Protein AF-0000000077901835 (afdb_homodimer)

Structure (mmCIF, N/CA/C/O backbone):
data_AF-0000000077901835-model_v1
#
loop_
_entity.id
_entity.type
_entity.pdbx_description
1 polymer 'Uncharacterized protein'
#
loop_
_atom_site.group_PDB
_atom_site.id
_atom_site.type_symbol
_atom_site.label_atom_id
_atom_site.label_alt_id
_atom_site.label_comp_id
_atom_site.label_asym_id
_atom_site.label_entity_id
_atom_site.label_seq_id
_atom_site.pdbx_PDB_ins_code
_atom_site.Cartn_x
_atom_site.Cartn_y
_atom_site.Cartn_z
_atom_site.occupancy
_atom_site.B_iso_or_equiv
_atom_site.auth_seq_id
_atom_site.auth_comp_id
_atom_site.auth_asym_id
_atom_site.auth_atom_id
_atom_site.pdbx_PDB_model_num
ATOM 1 N N . MET A 1 1 ? 4.816 -7.508 25.156 1 40.44 1 MET A N 1
ATOM 2 C CA . MET A 1 1 ? 4.531 -6.371 24.281 1 40.44 1 MET A CA 1
ATOM 3 C C . MET A 1 1 ? 5.82 -5.762 23.75 1 40.44 1 MET A C 1
ATOM 5 O O . MET A 1 1 ? 6.738 -5.465 24.516 1 40.44 1 MET A O 1
ATOM 9 N N . ASP A 1 2 ? 6.203 -5.879 22.422 1 57.62 2 ASP A N 1
ATOM 10 C CA . ASP A 1 2 ? 7.453 -5.422 21.828 1 57.62 2 ASP A CA 1
ATOM 11 C C . ASP A 1 2 ? 7.672 -3.934 22.078 1 57.62 2 ASP A C 1
ATOM 13 O O . ASP A 1 2 ? 6.719 -3.189 22.297 1 57.62 2 ASP A O 1
ATOM 17 N N . LEU A 1 3 ? 8.883 -3.619 22.609 1 58.34 3 LEU A N 1
ATOM 18 C CA . LEU A 1 3 ? 9.328 -2.266 22.922 1 58.34 3 LEU A CA 1
ATOM 19 C C . LEU A 1 3 ? 8.719 -1.256 21.953 1 58.34 3 LEU A C 1
ATOM 21 O O . LEU A 1 3 ? 8.344 -0.153 22.359 1 58.34 3 LEU A O 1
ATOM 25 N N . HIS A 1 4 ? 8.484 -1.659 20.734 1 67.69 4 HIS A N 1
ATOM 26 C CA . HIS A 1 4 ? 7.895 -0.782 19.734 1 67.69 4 HIS A CA 1
ATOM 27 C C . HIS A 1 4 ? 6.426 -0.512 20.031 1 67.69 4 HIS A C 1
ATOM 29 O O . HIS A 1 4 ? 5.961 0.624 19.906 1 67.69 4 HIS A O 1
ATOM 35 N N . SER A 1 5 ? 5.867 -1.524 20.5 1 69.81 5 SER A N 1
ATOM 36 C CA . SER A 1 5 ? 4.457 -1.395 20.844 1 69.81 5 SER A CA 1
ATOM 37 C C . SER A 1 5 ? 4.27 -0.492 22.062 1 69.81 5 SER A C 1
ATOM 39 O O . SER A 1 5 ? 3.346 0.321 22.109 1 69.81 5 SER A O 1
ATOM 41 N N . GLU A 1 6 ? 5.195 -0.602 22.984 1 71.44 6 GLU A N 1
ATOM 42 C CA . GLU A 1 6 ? 5.105 0.215 24.188 1 71.44 6 GLU A CA 1
ATOM 43 C C . GLU A 1 6 ? 5.34 1.689 23.875 1 71.44 6 GLU A C 1
ATOM 45 O O . GLU A 1 6 ? 4.668 2.562 24.438 1 71.44 6 GLU A O 1
ATOM 50 N N . ARG A 1 7 ? 6.273 1.915 23.078 1 77 7 ARG A N 1
ATOM 51 C CA . ARG A 1 7 ? 6.57 3.289 22.688 1 77 7 ARG A CA 1
ATOM 52 C C . ARG A 1 7 ? 5.391 3.918 21.953 1 77 7 ARG A C 1
ATOM 54 O O . ARG A 1 7 ? 5.051 5.078 22.188 1 77 7 ARG A O 1
ATOM 61 N N . LEU A 1 8 ? 4.789 3.172 21.141 1 79 8 LEU A N 1
ATOM 62 C CA . LEU A 1 8 ? 3.633 3.66 20.406 1 79 8 LEU A CA 1
ATOM 63 C C . LEU A 1 8 ? 2.475 3.975 21.344 1 79 8 LEU A C 1
ATOM 65 O O . LEU A 1 8 ? 1.788 4.984 21.172 1 79 8 LEU A O 1
ATOM 69 N N . GLU A 1 9 ? 2.361 3.121 22.344 1 84.25 9 GLU A N 1
ATOM 70 C CA . GLU A 1 9 ? 1.289 3.338 23.312 1 84.25 9 GLU A CA 1
ATOM 71 C C . GLU A 1 9 ? 1.51 4.625 24.094 1 84.25 9 GLU A C 1
ATOM 73 O O . GLU A 1 9 ? 0.56 5.363 24.375 1 84.25 9 GLU A O 1
ATOM 78 N N . ALA A 1 10 ? 2.76 4.824 24.453 1 84.81 10 ALA A N 1
ATOM 79 C CA . ALA A 1 10 ? 3.088 6.051 25.172 1 84.81 10 ALA A CA 1
ATOM 80 C C . ALA A 1 10 ? 2.805 7.281 24.312 1 84.81 10 ALA A C 1
ATOM 82 O O . ALA A 1 10 ? 2.268 8.273 24.812 1 84.81 10 ALA A O 1
ATOM 83 N N . LYS A 1 11 ? 3.141 7.242 23.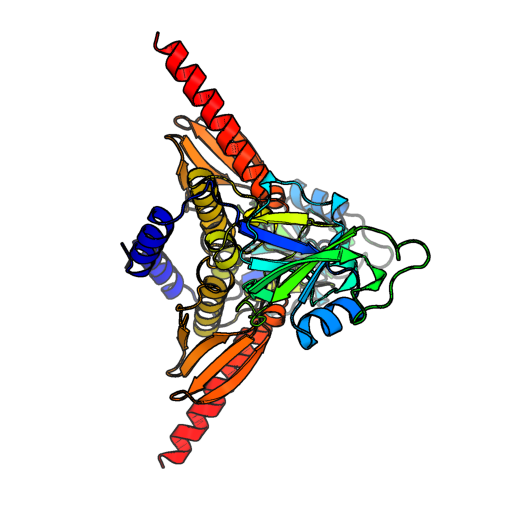125 1 86.12 11 LYS A N 1
ATOM 84 C CA . LYS A 1 11 ? 2.896 8.352 22.203 1 86.12 11 LYS A CA 1
ATOM 85 C C . LYS A 1 11 ? 1.4 8.578 22 1 86.12 11 LYS A C 1
ATOM 87 O O . LYS A 1 11 ? 0.935 9.719 21.984 1 86.12 11 LYS A O 1
ATOM 92 N N . LEU A 1 12 ? 0.715 7.508 21.891 1 89.06 12 LEU A N 1
ATOM 93 C CA . LEU A 1 12 ? -0.727 7.59 21.688 1 89.06 12 LEU A CA 1
ATOM 94 C C . LEU A 1 12 ? -1.414 8.227 22.891 1 89.06 12 LEU A C 1
ATOM 96 O O . LEU A 1 12 ? -2.314 9.055 22.719 1 89.06 12 LEU A O 1
ATOM 100 N N . ASN A 1 13 ? -0.939 7.867 24.016 1 88.81 13 ASN A N 1
ATOM 101 C CA . ASN A 1 13 ? -1.523 8.398 25.25 1 88.81 13 ASN A CA 1
ATOM 102 C C . ASN A 1 13 ? -1.243 9.891 25.406 1 88.81 13 ASN A C 1
ATOM 104 O O . ASN A 1 13 ? -1.987 10.594 26.078 1 88.81 13 ASN A O 1
ATOM 108 N N . ALA A 1 14 ? -0.195 10.305 24.781 1 89.56 14 ALA A N 1
ATOM 109 C CA . ALA A 1 14 ? 0.218 11.695 24.922 1 89.56 14 ALA A CA 1
ATOM 110 C C . ALA A 1 14 ? -0.459 12.578 23.891 1 89.56 14 ALA A C 1
ATOM 112 O O . ALA A 1 14 ? -0.379 13.805 23.953 1 89.56 14 ALA A O 1
ATOM 113 N N . VAL A 1 15 ? -1.155 12.008 23 1 92.75 15 VAL A N 1
ATOM 114 C CA . VAL A 1 15 ? -1.756 12.758 21.891 1 92.75 15 VAL A CA 1
ATOM 115 C C . VAL A 1 15 ? -3.059 13.398 22.359 1 92.75 15 VAL A C 1
ATOM 117 O O . VAL A 1 15 ? -3.92 12.734 22.938 1 92.75 15 VAL A O 1
ATOM 120 N N . ASP A 1 16 ? -3.156 14.711 22.266 1 94.81 16 ASP A N 1
ATOM 121 C CA . ASP A 1 16 ? -4.438 15.398 22.359 1 94.81 16 ASP A CA 1
ATOM 122 C C . ASP A 1 16 ? -5.141 15.453 21.016 1 94.81 16 ASP A C 1
ATOM 124 O O . ASP A 1 16 ? -4.816 16.297 20.172 1 94.81 16 ASP A O 1
ATOM 128 N N . TRP A 1 17 ? -6.082 14.672 20.781 1 94.31 17 TRP A N 1
ATOM 129 C CA . TRP A 1 17 ? -6.734 14.461 19.484 1 94.31 17 TRP A CA 1
ATOM 130 C C . TRP A 1 17 ? -7.605 15.664 19.125 1 94.31 17 TRP A C 1
ATOM 132 O O . TRP A 1 17 ? -8.031 15.797 17.969 1 94.31 17 TRP A O 1
ATOM 142 N N . ALA A 1 18 ? -7.914 16.516 20.031 1 93 18 ALA A N 1
ATOM 143 C CA . ALA A 1 18 ? -8.68 17.734 19.766 1 93 18 ALA A CA 1
ATOM 144 C C . ALA A 1 18 ? -7.801 18.812 19.125 1 93 18 ALA A C 1
ATOM 146 O O . ALA A 1 18 ? -8.312 19.734 18.5 1 93 18 ALA A O 1
ATOM 147 N N . VAL A 1 19 ? -6.543 18.656 19.359 1 94.81 19 VAL A N 1
ATOM 148 C CA . VAL A 1 19 ? -5.609 19.641 18.812 1 94.81 19 VAL A CA 1
ATOM 149 C C . VAL A 1 19 ? -5.27 19.297 17.375 1 94.81 19 VAL A C 1
ATOM 151 O O . VAL A 1 19 ? -4.766 18.219 17.078 1 94.81 19 VAL A O 1
ATOM 154 N N . ARG A 1 20 ? -5.582 20.219 16.453 1 95.88 20 ARG A N 1
ATOM 155 C CA . ARG A 1 20 ? -5.27 20.125 15.031 1 95.88 20 ARG A CA 1
ATOM 156 C C . ARG A 1 20 ? -4.449 21.328 14.57 1 95.88 20 ARG A C 1
ATOM 158 O O . ARG A 1 20 ? -4.988 22.25 13.969 1 95.88 20 ARG A O 1
ATOM 165 N N . ASP A 1 21 ? -3.15 21.203 14.789 1 97.69 21 ASP A N 1
ATOM 166 C CA . ASP A 1 21 ? -2.354 22.406 14.617 1 97.69 21 ASP A CA 1
ATOM 167 C C . ASP A 1 21 ? -1.377 22.266 13.453 1 97.69 21 ASP A C 1
ATOM 169 O O . ASP A 1 21 ? -0.399 23.016 13.367 1 97.69 21 ASP A O 1
ATOM 173 N N . VAL A 1 22 ? -1.564 21.266 12.656 1 98.5 22 VAL A N 1
ATOM 174 C CA . VAL A 1 22 ? -0.783 21.094 11.438 1 98.5 22 VAL A CA 1
ATOM 175 C C . VAL A 1 22 ? -1.656 21.375 10.211 1 98.5 22 VAL A C 1
ATOM 177 O O . VAL A 1 22 ? -2.607 20.641 9.938 1 98.5 22 VAL A O 1
ATOM 180 N N . LEU A 1 23 ? -1.33 22.422 9.477 1 98.62 23 LEU A N 1
ATOM 181 C CA . LEU A 1 23 ? -2.037 22.766 8.25 1 98.62 23 LEU A CA 1
ATOM 182 C C . LEU A 1 23 ? -1.458 22.016 7.059 1 98.62 23 LEU A C 1
ATOM 184 O O . LEU A 1 23 ? -0.259 22.109 6.785 1 98.62 23 LEU A O 1
ATOM 188 N N . VAL A 1 24 ? -2.27 21.234 6.438 1 98.31 24 VAL A N 1
ATOM 189 C CA . VAL A 1 24 ? -1.892 20.609 5.176 1 98.31 24 VAL A CA 1
ATOM 190 C C . VAL A 1 24 ? -2.406 21.453 4.008 1 98.31 24 VAL A C 1
ATOM 192 O O . VAL A 1 24 ? -3.615 21.531 3.781 1 98.31 24 VAL A O 1
ATOM 195 N N . GLY A 1 25 ? -1.48 22.047 3.314 1 97.38 25 GLY A N 1
ATOM 196 C CA . GLY A 1 25 ? -1.838 22.953 2.242 1 97.38 25 GLY A CA 1
ATOM 197 C C . GLY A 1 25 ? -1.331 22.516 0.884 1 97.38 25 GLY A C 1
ATOM 198 O O . GLY A 1 25 ? -0.217 22 0.769 1 97.38 25 GLY A O 1
ATOM 199 N N . THR A 1 26 ? -2.059 22.766 -0.123 1 95.69 26 THR A N 1
ATOM 200 C CA . THR A 1 26 ? -1.775 22.281 -1.473 1 95.69 26 THR A CA 1
ATOM 201 C C . THR A 1 26 ? -0.78 23.203 -2.174 1 95.69 26 THR A C 1
ATOM 203 O O . THR A 1 26 ? -0.863 24.422 -2.049 1 95.69 26 THR A O 1
ATOM 206 N N . MET A 1 27 ? 0.139 22.594 -2.869 1 94.81 27 MET A N 1
ATOM 207 C CA . MET A 1 27 ? 1.008 23.297 -3.816 1 94.81 27 MET A CA 1
ATOM 208 C C . MET A 1 27 ? 0.406 23.281 -5.219 1 94.81 27 MET A C 1
ATOM 210 O O . MET A 1 27 ? 0.08 22.219 -5.746 1 94.81 27 MET A O 1
ATOM 214 N N . ARG A 1 28 ? 0.374 24.406 -5.824 1 92.62 28 ARG A N 1
ATOM 215 C CA . ARG A 1 28 ? -0.328 24.516 -7.102 1 92.62 28 ARG A CA 1
ATOM 216 C C . ARG A 1 28 ? 0.607 24.219 -8.266 1 92.62 28 ARG A C 1
ATOM 218 O O . ARG A 1 28 ? 0.153 23.953 -9.383 1 92.62 28 ARG A O 1
ATOM 225 N N . SER A 1 29 ? 1.925 24.375 -8.078 1 93.94 29 SER A N 1
ATOM 226 C CA . SER A 1 29 ? 2.893 24.156 -9.148 1 93.94 29 SER A CA 1
ATOM 227 C C . SER A 1 29 ? 4.254 23.75 -8.594 1 93.94 29 SER A C 1
ATOM 229 O O . SER A 1 29 ? 4.523 23.938 -7.406 1 93.94 29 SER A O 1
ATOM 231 N N . LEU A 1 30 ? 5.066 23.25 -9.547 1 94.75 30 LEU A N 1
ATOM 232 C CA . LEU A 1 30 ? 6.441 22.922 -9.188 1 94.75 30 LEU A CA 1
ATOM 233 C C . LEU A 1 30 ? 7.211 24.172 -8.789 1 94.75 30 LEU A C 1
ATOM 235 O O . LEU A 1 30 ? 8.031 24.125 -7.867 1 94.75 30 LEU A O 1
ATOM 239 N N . GLN A 1 31 ? 6.918 25.219 -9.484 1 95.5 31 GLN A N 1
ATOM 240 C CA . GLN A 1 31 ? 7.586 26.484 -9.211 1 95.5 31 GLN A CA 1
ATOM 241 C C . GLN A 1 31 ? 7.246 26.984 -7.809 1 95.5 31 GLN A C 1
ATOM 243 O O . GLN A 1 31 ? 8.125 27.453 -7.078 1 95.5 31 GLN A O 1
ATOM 248 N N . GLN A 1 32 ? 6.023 26.938 -7.453 1 96.06 32 GLN A N 1
ATOM 249 C CA . GLN A 1 32 ? 5.617 27.359 -6.117 1 96.06 32 GLN A CA 1
ATOM 250 C C . GLN A 1 32 ? 6.316 26.531 -5.043 1 96.06 32 GLN A C 1
ATOM 252 O O . GLN A 1 32 ? 6.773 27.078 -4.035 1 96.06 32 GLN A O 1
ATOM 257 N N . LEU A 1 33 ? 6.316 25.25 -5.293 1 97.12 33 LEU A N 1
ATOM 258 C CA . LEU A 1 33 ? 6.973 24.359 -4.34 1 97.12 33 LEU A CA 1
ATOM 259 C C . LEU A 1 33 ? 8.43 24.75 -4.145 1 97.12 33 LEU A C 1
ATOM 261 O O . LEU A 1 33 ? 8.906 24.859 -3.01 1 97.12 33 LEU A O 1
ATOM 265 N N . ASP A 1 34 ? 9.109 24.969 -5.203 1 97.06 34 ASP A N 1
ATOM 266 C CA . ASP A 1 34 ? 10.523 25.312 -5.16 1 97.06 34 ASP A CA 1
ATOM 267 C C . ASP A 1 34 ? 10.742 26.609 -4.387 1 97.06 34 ASP A C 1
ATOM 269 O O . ASP A 1 34 ? 11.641 26.703 -3.547 1 97.06 34 ASP A O 1
ATOM 273 N N . ILE A 1 35 ? 9.953 27.562 -4.664 1 97.75 35 ILE A N 1
ATOM 274 C CA . ILE A 1 35 ? 10.078 28.875 -4.035 1 97.75 35 ILE A CA 1
ATOM 275 C C . ILE A 1 35 ? 9.781 28.766 -2.541 1 97.75 35 ILE A C 1
ATOM 277 O O . ILE A 1 35 ? 10.523 29.281 -1.711 1 97.75 35 ILE A O 1
ATOM 281 N N . CYS A 1 36 ? 8.68 28.062 -2.215 1 97.94 36 CYS A N 1
ATOM 282 C CA . CYS A 1 36 ? 8.297 27.891 -0.816 1 97.94 36 CYS A CA 1
ATOM 283 C C . CYS A 1 36 ? 9.383 27.172 -0.037 1 97.94 36 CYS A C 1
ATOM 285 O O . CYS A 1 36 ? 9.68 27.516 1.104 1 97.94 36 CYS A O 1
ATOM 287 N N . ARG A 1 37 ? 9.93 26.172 -0.619 1 97.69 37 ARG A N 1
ATOM 288 C CA . ARG A 1 37 ? 10.977 25.391 0.037 1 97.69 37 ARG A CA 1
ATOM 289 C C . ARG A 1 37 ? 12.242 26.234 0.216 1 97.69 37 ARG A C 1
ATOM 291 O O . ARG A 1 37 ? 12.828 26.25 1.299 1 97.69 37 ARG A O 1
ATOM 298 N N . LYS A 1 38 ? 12.664 26.875 -0.816 1 97.5 38 LYS A N 1
ATOM 299 C CA . LYS A 1 38 ? 13.898 27.656 -0.813 1 97.5 38 LYS A CA 1
ATOM 300 C C . LYS A 1 38 ? 13.812 28.812 0.17 1 97.5 38 LYS A C 1
ATOM 302 O O . LYS A 1 38 ? 14.742 29.062 0.938 1 97.5 38 LYS A O 1
ATOM 307 N N . ASP A 1 39 ? 12.664 29.516 0.111 1 97.94 39 ASP A N 1
ATOM 308 C CA . ASP A 1 39 ? 12.539 30.75 0.895 1 97.94 39 ASP A CA 1
ATOM 309 C C . ASP A 1 39 ? 11.883 30.469 2.244 1 97.94 39 ASP A C 1
ATOM 311 O O . ASP A 1 39 ? 11.602 31.406 3.004 1 97.94 39 ASP A O 1
ATOM 315 N N . CYS A 1 40 ? 11.453 29.219 2.541 1 98.25 40 CYS A N 1
ATOM 316 C CA . CYS A 1 40 ? 10.977 28.703 3.824 1 98.25 40 CYS A CA 1
ATOM 317 C C . CYS A 1 40 ? 9.719 29.453 4.262 1 98.25 40 CYS A C 1
ATOM 319 O O . CYS A 1 40 ? 9.656 29.984 5.375 1 98.25 40 CYS A O 1
ATOM 321 N N . PHE A 1 41 ? 8.758 29.359 3.451 1 98.56 41 PHE A N 1
ATOM 322 C CA . PHE A 1 41 ? 7.477 29.953 3.812 1 98.56 41 PHE A CA 1
ATOM 323 C C . PHE A 1 41 ? 6.332 29.266 3.074 1 98.56 41 PHE A C 1
ATOM 325 O O . PHE A 1 41 ? 6.566 28.469 2.172 1 98.56 41 PHE A O 1
ATOM 332 N N . TYR A 1 42 ? 5.164 29.5 3.514 1 98.44 42 TYR A N 1
ATOM 333 C CA . TYR A 1 42 ? 3.92 29.078 2.883 1 98.44 42 TYR A CA 1
ATOM 334 C C . TYR A 1 42 ? 2.859 30.172 2.977 1 98.44 42 TYR A C 1
ATOM 336 O O . TYR A 1 42 ? 2.941 31.047 3.836 1 98.44 42 TYR A O 1
ATOM 344 N N . TYR A 1 43 ? 1.963 30.156 2.01 1 97.94 43 TYR A N 1
ATOM 345 C CA . TYR A 1 43 ? 0.918 31.172 2.021 1 97.94 43 TYR A CA 1
ATOM 346 C C . TYR A 1 43 ? -0.402 30.594 1.513 1 97.94 43 TYR A C 1
ATOM 348 O O . TYR A 1 43 ? -0.413 29.688 0.689 1 97.94 43 TYR A O 1
ATOM 356 N N . ILE A 1 44 ? -1.459 31.141 2.025 1 97 44 ILE A N 1
ATOM 357 C CA . ILE A 1 44 ? -2.803 30.672 1.686 1 97 44 ILE A CA 1
ATOM 358 C C . ILE A 1 44 ? -3.787 31.844 1.801 1 97 44 ILE A C 1
ATOM 360 O O . ILE A 1 44 ? -3.662 32.688 2.695 1 97 44 ILE A O 1
ATOM 364 N N . PRO A 1 45 ? -4.703 31.891 0.835 1 96.25 45 PRO A N 1
ATOM 365 C CA . PRO A 1 45 ? -5.707 32.938 0.973 1 96.25 45 PRO A CA 1
ATOM 366 C C . PRO A 1 45 ? -6.395 32.938 2.338 1 96.25 45 PRO A C 1
ATOM 368 O O . PRO A 1 45 ? -6.758 31.875 2.84 1 96.25 45 PRO A O 1
ATOM 371 N N . ALA A 1 46 ? -6.562 34.125 2.873 1 96.56 46 ALA A N 1
ATOM 372 C CA . ALA A 1 46 ? -7.121 34.25 4.215 1 96.56 46 ALA A CA 1
ATOM 373 C C . ALA A 1 46 ? -8.531 33.656 4.281 1 96.56 46 ALA A C 1
ATOM 375 O O . ALA A 1 46 ? -8.953 33.156 5.316 1 96.56 46 ALA A O 1
ATOM 376 N N . GLU A 1 47 ? -9.258 33.719 3.191 1 94.94 47 GLU A N 1
ATOM 377 C CA . GLU A 1 47 ? -10.648 33.25 3.148 1 94.94 47 GLU A CA 1
ATOM 378 C C . GLU A 1 47 ? -10.742 31.75 3.35 1 94.94 47 GLU A C 1
ATOM 380 O O . GLU A 1 47 ? -11.812 31.219 3.658 1 94.94 47 GLU A O 1
ATOM 385 N N . ARG A 1 48 ? -9.609 31.094 3.203 1 94.31 48 ARG A N 1
ATOM 386 C CA . ARG A 1 48 ? -9.609 29.641 3.295 1 94.31 48 ARG A CA 1
ATOM 387 C C . ARG A 1 48 ? -9.43 29.172 4.738 1 94.31 48 ARG A C 1
ATOM 389 O O . ARG A 1 48 ? -9.547 27.984 5.035 1 94.31 48 ARG A O 1
ATOM 396 N N . LEU A 1 49 ? -9.188 30.062 5.648 1 95.5 49 LEU A N 1
ATOM 397 C CA . LEU A 1 49 ? -9 29.703 7.051 1 95.5 49 LEU A CA 1
ATOM 398 C C . LEU A 1 49 ? -10.016 30.422 7.93 1 95.5 49 LEU A C 1
ATOM 400 O O . LEU A 1 49 ? -10.539 31.469 7.555 1 95.5 49 LEU A O 1
ATOM 404 N N . GLN A 1 50 ? -10.305 29.859 9.008 1 94.44 50 GLN A N 1
ATOM 405 C CA . GLN A 1 50 ? -11.172 30.438 10.023 1 94.44 50 GLN A CA 1
ATOM 406 C C . GLN A 1 50 ? -10.422 30.656 11.336 1 94.44 50 GLN A C 1
ATOM 408 O O . GLN A 1 50 ? -9.328 30.125 11.531 1 94.44 50 GLN A O 1
ATOM 413 N N . ASP A 1 51 ? -11.055 31.406 12.188 1 93.06 51 ASP A N 1
ATOM 414 C CA . ASP A 1 51 ? -10.43 31.75 13.461 1 93.06 51 ASP A CA 1
ATOM 415 C C . ASP A 1 51 ? -10.109 30.484 14.266 1 93.06 51 ASP A C 1
ATOM 417 O O . ASP A 1 51 ? -9.086 30.422 14.953 1 93.06 51 ASP A O 1
ATOM 421 N N . SER A 1 52 ? -10.898 29.484 14.133 1 93.12 52 SER A N 1
ATOM 422 C CA . SER A 1 52 ? -10.75 28.25 14.906 1 93.12 52 SER A CA 1
ATOM 423 C C . SER A 1 52 ? -9.555 27.438 14.422 1 93.12 52 SER A C 1
ATOM 425 O O . SER A 1 52 ? -9.125 26.5 15.102 1 93.12 52 SER A O 1
ATOM 427 N N . ASP A 1 53 ? -9.023 27.844 13.344 1 95.12 53 ASP A N 1
ATOM 428 C CA . ASP A 1 53 ? -7.926 27.094 12.742 1 95.12 53 ASP A CA 1
ATOM 429 C C . ASP A 1 53 ? -6.598 27.453 13.398 1 95.12 53 ASP A C 1
ATOM 431 O O . ASP A 1 53 ? -5.598 26.75 13.219 1 95.12 53 ASP A O 1
ATOM 435 N N . PHE A 1 54 ? -6.648 28.531 14.125 1 94.69 54 PHE A N 1
ATOM 436 C CA . PHE A 1 54 ? -5.41 29.016 14.727 1 94.69 54 PHE A CA 1
ATOM 437 C C . PHE A 1 54 ? -5.293 28.547 16.172 1 94.69 54 PHE A C 1
ATOM 439 O O . PHE A 1 54 ? -6.305 28.328 16.844 1 94.69 54 PHE A O 1
ATOM 446 N N . PRO A 1 55 ? -4.055 28.328 16.688 1 96.12 55 PRO A N 1
ATOM 447 C CA . PRO A 1 55 ? -2.768 28.594 16.031 1 96.12 55 PRO A CA 1
ATOM 448 C C . PRO A 1 55 ? -2.336 27.453 15.109 1 96.12 55 PRO A C 1
ATOM 450 O O . PRO A 1 55 ? -2.646 26.281 15.359 1 96.12 55 PRO A O 1
ATOM 453 N N . VAL A 1 56 ? -1.674 27.781 14.062 1 97.88 56 VAL A N 1
ATOM 454 C CA . VAL A 1 56 ? -1.003 26.828 13.18 1 97.88 56 VAL A CA 1
ATOM 455 C C . VAL A 1 56 ? 0.459 26.688 13.594 1 97.88 56 VAL A C 1
ATOM 457 O O . VAL A 1 56 ? 1.236 27.641 13.5 1 97.88 56 VAL A O 1
ATOM 460 N N . ARG A 1 57 ? 0.814 25.547 14.016 1 98.19 57 ARG A N 1
ATOM 461 C CA . ARG A 1 57 ? 2.166 25.344 14.523 1 98.19 57 ARG A CA 1
ATOM 462 C C . ARG A 1 57 ? 3.068 24.734 13.461 1 98.19 57 ARG A C 1
ATOM 464 O O . ARG A 1 57 ? 4.285 24.938 13.477 1 98.19 57 ARG A O 1
ATOM 471 N N . TYR A 1 58 ? 2.459 23.938 12.586 1 98.62 58 TYR A N 1
ATOM 472 C CA . TYR A 1 58 ? 3.188 23.312 11.484 1 98.62 58 TYR A CA 1
ATOM 473 C C . TYR A 1 58 ? 2.418 23.453 10.18 1 98.62 58 TYR A C 1
ATOM 475 O O . TYR A 1 58 ? 1.188 23.547 10.18 1 98.62 58 TYR A O 1
ATOM 483 N N . VAL A 1 59 ? 3.189 23.469 9.094 1 98.69 59 VAL A N 1
ATOM 484 C CA . VAL A 1 59 ? 2.617 23.375 7.758 1 98.69 59 VAL A CA 1
ATOM 485 C C . VAL A 1 59 ? 3.201 22.172 7.027 1 98.69 59 VAL A C 1
ATOM 487 O O . VAL A 1 59 ? 4.406 21.906 7.098 1 98.69 59 VAL A O 1
ATOM 490 N N . ALA A 1 60 ? 2.369 21.359 6.477 1 98.62 60 ALA A N 1
ATOM 491 C CA . ALA A 1 60 ? 2.76 20.281 5.57 1 98.62 60 ALA A CA 1
ATOM 492 C C . ALA A 1 60 ? 2.295 20.562 4.145 1 98.62 60 ALA A C 1
ATOM 494 O O . ALA A 1 60 ? 1.186 21.062 3.934 1 98.62 60 ALA A O 1
ATOM 495 N N . LEU A 1 61 ? 3.111 20.281 3.184 1 97.81 61 LEU A N 1
ATOM 496 C CA . LEU A 1 61 ? 2.836 20.641 1.796 1 97.81 61 LEU A CA 1
ATOM 497 C C . LEU A 1 61 ? 2.227 19.453 1.044 1 97.81 61 LEU A C 1
ATOM 499 O O . LEU A 1 61 ? 2.834 18.391 0.959 1 97.81 61 LEU A O 1
ATOM 503 N N . TYR A 1 62 ? 1.115 19.688 0.531 1 97.56 62 TYR A N 1
ATOM 504 C CA . TYR A 1 62 ? 0.424 18.672 -0.247 1 97.56 62 TYR A CA 1
ATOM 505 C C . TYR A 1 62 ? 0.725 18.812 -1.733 1 97.56 62 TYR A C 1
ATOM 507 O O . TYR A 1 62 ? 0.451 19.859 -2.326 1 97.56 62 TYR A O 1
ATOM 515 N N . GLN A 1 63 ? 1.295 17.797 -2.299 1 95.81 63 GLN A N 1
ATOM 516 C CA . GLN A 1 63 ? 1.61 17.719 -3.721 1 95.81 63 GLN A CA 1
ATOM 517 C C . GLN A 1 63 ? 0.674 16.734 -4.43 1 95.81 63 GLN A C 1
ATOM 519 O O . GLN A 1 63 ? 0.781 15.523 -4.25 1 95.81 63 GLN A O 1
ATOM 524 N N . SER A 1 64 ? -0.218 17.266 -5.297 1 93.31 64 SER A N 1
ATOM 525 C CA . SER A 1 64 ? -1.213 16.422 -5.949 1 93.31 64 SER A CA 1
ATOM 526 C C . SER A 1 64 ? -0.569 15.516 -6.992 1 93.31 64 SER A C 1
ATOM 528 O O . SER A 1 64 ? 0.463 15.859 -7.57 1 93.31 64 SER A O 1
ATOM 530 N N . GLN A 1 65 ? -1.246 14.414 -7.211 1 89.94 65 GLN A N 1
ATOM 531 C CA . GLN A 1 65 ? -0.768 13.477 -8.219 1 89.94 65 GLN A CA 1
ATOM 532 C C . GLN A 1 65 ? -0.814 14.086 -9.617 1 89.94 65 GLN A C 1
ATOM 534 O O . GLN A 1 65 ? 0.083 13.859 -10.43 1 89.94 65 GLN A O 1
ATOM 539 N N . TYR A 1 66 ? -1.781 14.844 -9.898 1 88.5 66 TYR A N 1
ATOM 540 C CA . TYR A 1 66 ? -1.996 15.453 -11.211 1 88.5 66 TYR A CA 1
ATOM 541 C C . TYR A 1 66 ? -0.847 16.391 -11.578 1 88.5 66 TYR A C 1
ATOM 543 O O . TYR A 1 66 ? -0.373 16.375 -12.711 1 88.5 66 TYR A O 1
ATOM 551 N N . VAL A 1 67 ? -0.336 17.078 -10.648 1 91.19 67 VAL A N 1
ATOM 552 C CA . VAL A 1 67 ? 0.652 18.125 -10.906 1 91.19 67 VAL A CA 1
ATOM 553 C C . VAL A 1 67 ? 2.059 17.547 -10.742 1 91.19 67 VAL A C 1
ATOM 555 O O . VAL A 1 67 ? 2.971 17.906 -11.492 1 91.19 67 VAL A O 1
ATOM 558 N N . PHE A 1 68 ? 2.217 16.625 -9.797 1 92.94 68 PHE A N 1
ATOM 559 C CA . PHE A 1 68 ? 3.574 16.281 -9.375 1 92.94 68 PHE A CA 1
ATOM 560 C C . PHE A 1 68 ? 3.908 14.844 -9.742 1 92.94 68 PHE A C 1
ATOM 562 O O . PHE A 1 68 ? 5.051 14.406 -9.578 1 92.94 68 PHE A O 1
ATOM 569 N N . GLY A 1 69 ? 2.977 14.062 -10.133 1 87.81 69 GLY A N 1
ATOM 570 C CA . GLY A 1 69 ? 3.244 12.703 -10.57 1 87.81 69 GLY A CA 1
ATOM 571 C C . GLY A 1 69 ? 3.947 11.867 -9.516 1 87.81 69 GLY A C 1
ATOM 572 O O . GLY A 1 69 ? 3.443 11.711 -8.398 1 87.81 69 GLY A O 1
ATOM 573 N N . ALA A 1 70 ? 5.16 11.5 -9.75 1 82.62 70 ALA A N 1
ATOM 574 C CA . ALA A 1 70 ? 5.922 10.609 -8.883 1 82.62 70 ALA A CA 1
ATOM 575 C C . ALA A 1 70 ? 6.316 11.305 -7.586 1 82.62 70 ALA A C 1
ATOM 577 O O . ALA A 1 70 ? 6.648 10.656 -6.594 1 82.62 70 ALA A O 1
ATOM 578 N N . GLN A 1 71 ? 6.219 12.602 -7.621 1 89.62 71 GLN A N 1
ATOM 579 C CA . GLN A 1 71 ? 6.602 13.367 -6.441 1 89.62 71 GLN A CA 1
ATOM 580 C C . GLN A 1 71 ? 5.375 13.781 -5.633 1 89.62 71 GLN A C 1
ATOM 582 O O . GLN A 1 71 ? 5.461 14.648 -4.758 1 89.62 71 GLN A O 1
ATOM 587 N N . ALA A 1 72 ? 4.27 13.172 -5.969 1 92.56 72 ALA A N 1
ATOM 588 C CA . ALA A 1 72 ? 3.025 13.5 -5.281 1 92.56 72 ALA A CA 1
ATOM 589 C C . ALA A 1 72 ? 3.061 13.031 -3.828 1 92.56 72 ALA A C 1
ATOM 591 O O . ALA A 1 72 ? 3.873 12.18 -3.463 1 92.56 72 ALA A O 1
ATOM 592 N N . GLY A 1 73 ? 2.174 13.617 -3.008 1 95.25 73 GLY A N 1
ATOM 593 C CA . GLY A 1 73 ? 2.051 13.258 -1.605 1 95.25 73 GLY A CA 1
ATOM 594 C C . GLY A 1 73 ? 2.42 14.391 -0.663 1 95.25 73 GLY A C 1
ATOM 595 O O . GLY A 1 73 ? 2.516 15.547 -1.079 1 95.25 73 GLY A O 1
ATOM 596 N N . VAL A 1 74 ? 2.447 14.062 0.563 1 96.81 74 VAL A N 1
ATOM 597 C CA . VAL A 1 74 ? 3.014 14.953 1.573 1 96.81 74 VAL A CA 1
ATOM 598 C C . VAL A 1 74 ? 4.441 14.516 1.898 1 96.81 74 VAL A C 1
ATOM 600 O O . VAL A 1 74 ? 4.664 13.43 2.434 1 96.81 74 VAL A O 1
ATOM 603 N N . ARG A 1 75 ? 5.355 15.391 1.56 1 96.31 75 ARG A N 1
ATOM 604 C CA . ARG A 1 75 ? 6.758 15.008 1.671 1 96.31 75 ARG A CA 1
ATOM 605 C C . ARG A 1 75 ? 7.5 15.938 2.631 1 96.31 75 ARG A C 1
ATOM 607 O O . ARG A 1 75 ? 8.484 15.531 3.258 1 96.31 75 ARG A O 1
ATOM 614 N N . TYR A 1 76 ? 6.961 17.172 2.727 1 97.56 76 TYR A N 1
ATOM 615 C CA . TYR A 1 76 ? 7.652 18.188 3.506 1 97.56 76 TYR A CA 1
ATOM 616 C C . TYR A 1 76 ? 6.723 18.797 4.543 1 97.56 76 TYR A C 1
ATOM 618 O O . TYR A 1 76 ? 5.531 18.984 4.285 1 97.56 76 TYR A O 1
ATOM 626 N N . TYR A 1 77 ? 7.309 19.078 5.641 1 98.12 77 TYR A N 1
ATOM 627 C CA . TYR A 1 77 ? 6.602 19.828 6.664 1 98.12 77 TYR A CA 1
ATOM 628 C C . TYR A 1 77 ? 7.566 20.688 7.477 1 98.12 77 TYR A C 1
ATOM 630 O O . TYR A 1 77 ? 8.781 20.453 7.461 1 98.12 77 TYR A O 1
ATOM 638 N N . GLY A 1 78 ? 7.066 21.703 8.055 1 98.31 78 GLY A N 1
ATOM 639 C CA . GLY A 1 78 ? 7.93 22.578 8.82 1 98.31 78 GLY A CA 1
ATOM 640 C C . GLY A 1 78 ? 7.207 23.297 9.945 1 98.31 78 GLY A C 1
ATOM 641 O O . GLY A 1 78 ? 5.988 23.484 9.891 1 98.31 78 GLY A O 1
ATOM 642 N N . GLU A 1 79 ? 7.992 23.656 10.914 1 98.5 79 GLU A N 1
ATOM 643 C CA . GLU A 1 79 ? 7.477 24.406 12.055 1 98.5 79 GLU A CA 1
ATOM 644 C C . GLU A 1 79 ? 7.293 25.875 11.711 1 98.5 79 GLU A C 1
ATOM 646 O O . GLU A 1 79 ? 8.172 26.484 11.102 1 98.5 79 GLU A O 1
ATOM 651 N N . VAL A 1 80 ? 6.18 26.391 12.125 1 98.62 80 VAL A N 1
ATOM 652 C CA . VAL A 1 80 ? 5.875 27.797 11.852 1 98.62 80 VAL A CA 1
ATOM 653 C C . VAL A 1 80 ? 6.551 28.688 12.898 1 98.62 80 VAL A C 1
ATOM 655 O O . VAL A 1 80 ? 6.379 28.484 14.102 1 98.62 80 VAL A O 1
ATOM 658 N N . MET A 1 81 ? 7.27 29.609 12.398 1 98.25 81 MET A N 1
ATOM 659 C CA . MET A 1 81 ? 7.914 30.578 13.273 1 98.25 81 MET A CA 1
ATOM 660 C C . MET A 1 81 ? 7.035 31.812 13.461 1 98.25 81 MET A C 1
ATOM 662 O O . MET A 1 81 ? 7 32.406 14.547 1 98.25 81 MET A O 1
ATOM 666 N N . LYS A 1 82 ? 6.453 32.188 12.383 1 97.62 82 LYS A N 1
ATOM 667 C CA . LYS A 1 82 ? 5.645 33.406 12.359 1 97.62 82 LYS A CA 1
ATOM 668 C C . LYS A 1 82 ? 4.484 33.281 11.383 1 97.62 82 LYS A C 1
ATOM 670 O O . LYS A 1 82 ? 4.648 32.75 10.281 1 97.62 82 LYS A O 1
ATOM 675 N N . CYS A 1 83 ? 3.338 33.656 11.836 1 97.5 83 CYS A N 1
ATOM 676 C CA . CYS A 1 83 ? 2.154 33.75 10.992 1 97.5 83 CYS A CA 1
ATOM 677 C C . CYS A 1 83 ? 1.72 35.219 10.859 1 97.5 83 CYS A C 1
ATOM 679 O O . CYS A 1 83 ? 1.505 35.906 11.859 1 97.5 83 CYS A O 1
ATOM 681 N N . SER A 1 84 ? 1.568 35.719 9.586 1 97.31 84 SER A N 1
ATOM 682 C CA . SER A 1 84 ? 1.195 37.125 9.352 1 97.31 84 SER A CA 1
ATOM 683 C C . SER A 1 84 ? 0.076 37.219 8.328 1 97.31 84 SER A C 1
ATOM 685 O O . SER A 1 84 ? 0.059 36.469 7.34 1 97.31 84 SER A O 1
ATOM 687 N N . ALA A 1 85 ? -0.847 38.125 8.609 1 96.94 85 ALA A N 1
ATOM 688 C CA . ALA A 1 85 ? -1.815 38.5 7.586 1 96.94 85 ALA A CA 1
ATOM 689 C C . ALA A 1 85 ? -1.243 39.594 6.668 1 96.94 85 ALA A C 1
ATOM 691 O O . ALA A 1 85 ? -0.822 40.656 7.133 1 96.94 85 ALA A O 1
ATOM 692 N N . VAL A 1 86 ? -1.233 39.312 5.449 1 97.62 86 VAL A N 1
ATOM 693 C CA . VAL A 1 86 ? -0.621 40.25 4.512 1 97.62 86 VAL A CA 1
ATOM 694 C C . VAL A 1 86 ? -1.468 40.344 3.246 1 97.62 86 VAL A C 1
ATOM 696 O O . VAL A 1 86 ? -2.334 39.5 3.008 1 97.62 86 VAL A O 1
ATOM 699 N N . ARG A 1 87 ? -1.24 41.375 2.473 1 97.25 87 ARG A N 1
ATOM 700 C CA . ARG A 1 87 ? -1.798 41.406 1.124 1 97.25 87 ARG A CA 1
ATOM 701 C C . ARG A 1 87 ? -1.002 40.531 0.166 1 97.25 87 ARG A C 1
ATOM 703 O O . ARG A 1 87 ? 0.199 40.344 0.356 1 97.25 87 ARG A O 1
ATOM 710 N N . ARG A 1 88 ? -1.656 40.031 -0.833 1 96.94 88 ARG A N 1
ATOM 711 C CA . ARG A 1 88 ? -0.995 39.156 -1.803 1 96.94 88 ARG A CA 1
ATOM 712 C C . ARG A 1 88 ? 0.216 39.875 -2.42 1 96.94 88 ARG A C 1
ATOM 714 O O . ARG A 1 88 ? 1.231 39.219 -2.693 1 96.94 88 ARG A O 1
ATOM 721 N N . SER A 1 89 ? 0.131 41.125 -2.639 1 95.69 89 SER A N 1
ATOM 722 C CA . SER A 1 89 ? 1.192 41.906 -3.266 1 95.69 89 SER A CA 1
ATOM 723 C C . SER A 1 89 ? 2.438 41.969 -2.387 1 95.69 89 SER A C 1
ATOM 725 O O . SER A 1 89 ? 3.543 42.188 -2.879 1 95.69 89 SER A O 1
ATOM 727 N N . ALA A 1 90 ? 2.289 41.719 -1.127 1 96.12 90 ALA A N 1
ATOM 728 C CA . ALA A 1 90 ? 3.406 41.781 -0.185 1 96.12 90 ALA A CA 1
ATOM 729 C C . ALA A 1 90 ? 4.242 40.5 -0.262 1 96.12 90 ALA A C 1
ATOM 731 O O . ALA A 1 90 ? 5.375 40.469 0.232 1 96.12 90 ALA A O 1
ATOM 732 N N . ILE A 1 91 ? 3.689 39.406 -0.746 1 96.5 91 ILE A N 1
ATOM 733 C CA . ILE A 1 91 ? 4.434 38.156 -0.99 1 96.5 91 ILE A CA 1
ATOM 734 C C . ILE A 1 91 ? 5.168 38.25 -2.326 1 96.5 91 ILE A C 1
ATOM 736 O O . ILE A 1 91 ? 4.633 37.875 -3.365 1 96.5 91 ILE A O 1
ATOM 740 N N . THR A 1 92 ? 6.32 38.656 -2.264 1 94.88 92 THR A N 1
ATOM 741 C CA . THR A 1 92 ? 7.035 39.031 -3.473 1 94.88 92 THR A CA 1
ATOM 742 C C . THR A 1 92 ? 7.766 37.844 -4.082 1 94.88 92 THR A C 1
ATOM 744 O O . THR A 1 92 ? 8.18 37.906 -5.238 1 94.88 92 THR A O 1
ATOM 747 N N . GLU A 1 93 ? 7.996 36.875 -3.252 1 95.38 93 GLU A N 1
ATOM 748 C CA . GLU A 1 93 ? 8.719 35.688 -3.74 1 95.38 93 GLU A CA 1
ATOM 749 C C . GLU A 1 93 ? 7.996 35.062 -4.922 1 95.38 93 GLU A C 1
ATOM 751 O O . GLU A 1 93 ? 8.625 34.438 -5.777 1 95.38 93 GLU A O 1
ATOM 756 N N . VAL A 1 94 ? 6.613 35.094 -4.93 1 92.88 94 VAL A N 1
ATOM 757 C CA . VAL A 1 94 ? 5.789 34.562 -6 1 92.88 94 VAL A CA 1
ATOM 758 C C . VAL A 1 94 ? 4.922 35.656 -6.602 1 92.88 94 VAL A C 1
ATOM 760 O O . VAL A 1 94 ? 4.16 36.312 -5.891 1 92.88 94 VAL A O 1
ATOM 763 N N . SER A 1 95 ? 5.004 35.75 -7.863 1 92 95 SER A N 1
ATOM 764 C CA . SER A 1 95 ? 4.215 36.812 -8.516 1 92 95 SER A CA 1
ATOM 765 C C . SER A 1 95 ? 2.723 36.562 -8.344 1 92 95 SER A C 1
ATOM 767 O O . SER A 1 95 ? 2.25 35.438 -8.547 1 92 95 SER A O 1
ATOM 769 N N . PRO A 1 96 ? 2.014 37.531 -7.949 1 92.31 96 PRO A N 1
ATOM 770 C CA . PRO A 1 96 ? 0.567 37.375 -7.805 1 92.31 96 PRO A CA 1
ATOM 771 C C . PRO A 1 96 ? -0.144 37.219 -9.148 1 92.31 96 PRO A C 1
ATOM 773 O O . PRO A 1 96 ? 0.341 37.688 -10.164 1 92.31 96 PRO A O 1
ATOM 776 N N . ARG A 1 97 ? -1.199 36.562 -9.195 1 88.62 97 ARG A N 1
ATOM 777 C CA . ARG A 1 97 ? -2.096 36.562 -10.344 1 88.62 97 ARG A CA 1
ATOM 778 C C . ARG A 1 97 ? -2.764 37.906 -10.516 1 88.62 97 ARG A C 1
ATOM 780 O O . ARG A 1 97 ? -3.098 38.562 -9.523 1 88.62 97 ARG A O 1
ATOM 787 N N . ARG A 1 98 ? -2.922 38.219 -11.633 1 90.56 98 ARG A N 1
ATOM 788 C CA . ARG A 1 98 ? -3.547 39.5 -11.914 1 90.56 98 ARG A CA 1
ATOM 789 C C . ARG A 1 98 ? -4.906 39.594 -11.227 1 90.56 98 ARG A C 1
ATOM 791 O O . ARG A 1 98 ? -5.723 38.688 -11.305 1 90.56 98 ARG A O 1
ATOM 798 N N . GLY A 1 99 ? -5.141 40.656 -10.461 1 92.12 99 GLY A N 1
ATOM 799 C CA . GLY A 1 99 ? -6.426 40.875 -9.828 1 92.12 99 GLY A CA 1
ATOM 800 C C . GLY A 1 99 ? -6.484 40.375 -8.391 1 92.12 99 GLY A C 1
ATOM 801 O O . GLY A 1 99 ? -7.449 40.656 -7.68 1 92.12 99 GLY A O 1
ATOM 802 N N . THR A 1 100 ? -5.43 39.75 -7.965 1 92.38 100 THR A N 1
ATOM 803 C CA . THR A 1 100 ? -5.449 39.188 -6.617 1 92.38 100 THR A CA 1
ATOM 804 C C . THR A 1 100 ? -4.516 39.969 -5.699 1 92.38 100 THR A C 1
ATOM 806 O O . THR A 1 100 ? -4.363 39.625 -4.523 1 92.38 100 THR A O 1
ATOM 809 N N . GLU A 1 101 ? -3.934 41 -6.195 1 94.31 101 GLU A N 1
ATOM 810 C CA . GLU A 1 101 ? -2.908 41.75 -5.492 1 94.31 101 GLU A CA 1
ATOM 811 C C . GLU A 1 101 ? -3.439 42.281 -4.168 1 94.31 101 GLU A C 1
ATOM 813 O O . GLU A 1 101 ? -2.703 42.375 -3.18 1 94.31 101 GLU A O 1
ATOM 818 N N . GLY A 1 102 ? -4.668 42.594 -4.113 1 95.25 102 GLY A N 1
ATOM 819 C CA . GLY A 1 102 ? -5.262 43.219 -2.938 1 95.25 102 GLY A CA 1
ATOM 820 C C . GLY A 1 102 ? -5.871 42.219 -1.98 1 95.25 102 GLY A C 1
ATOM 821 O O . GLY A 1 102 ? -6.238 42.562 -0.856 1 95.25 102 GLY A O 1
ATOM 822 N N . ASN A 1 103 ? -5.93 41.031 -2.371 1 96.81 103 ASN A N 1
ATOM 823 C CA . ASN A 1 103 ? -6.527 40 -1.527 1 96.81 103 ASN A CA 1
ATOM 824 C C . ASN A 1 103 ? -5.672 39.719 -0.295 1 96.81 103 ASN A C 1
ATOM 826 O O . ASN A 1 103 ? -4.449 39.875 -0.333 1 96.81 103 ASN A O 1
ATOM 830 N N . PHE A 1 104 ? -6.34 39.375 0.771 1 97.31 104 PHE A N 1
ATOM 831 C CA . PHE A 1 104 ? -5.637 39.062 2.01 1 97.31 104 PHE A CA 1
ATOM 832 C C . PHE A 1 104 ? -5.207 37.594 2.033 1 97.31 104 PHE A C 1
ATOM 834 O O . PHE A 1 104 ? -5.957 36.719 1.608 1 97.31 104 PHE A O 1
ATOM 841 N N . TYR A 1 105 ? -3.998 37.406 2.492 1 97.75 105 TYR A N 1
ATOM 842 C CA . TYR A 1 105 ? -3.41 36.094 2.633 1 97.75 105 TYR A CA 1
ATOM 843 C C . TYR A 1 105 ? -2.791 35.906 4.016 1 97.75 105 TYR A C 1
ATOM 845 O O . TYR A 1 105 ? -2.441 36.875 4.676 1 97.75 105 TYR A O 1
ATOM 853 N N . TYR A 1 106 ? -2.768 34.719 4.445 1 97.88 106 TYR A N 1
ATOM 854 C CA . TYR A 1 106 ? -1.889 34.375 5.555 1 97.88 106 TYR A CA 1
ATOM 855 C C . TYR A 1 106 ? -0.542 33.875 5.047 1 97.88 106 TYR A C 1
ATOM 857 O O . TYR A 1 106 ? -0.484 33 4.172 1 97.88 106 TYR A O 1
ATOM 865 N N . ARG A 1 107 ? 0.459 34.438 5.535 1 98.25 107 ARG A N 1
ATOM 866 C CA . ARG A 1 107 ? 1.826 34 5.281 1 98.25 107 ARG A CA 1
ATOM 867 C C . ARG A 1 107 ? 2.408 33.312 6.504 1 98.25 107 ARG A C 1
ATOM 869 O O . ARG A 1 107 ? 2.34 33.812 7.617 1 98.25 107 ARG A O 1
ATOM 876 N N . PHE A 1 108 ? 2.955 32.156 6.273 1 98.69 108 PHE A N 1
ATOM 877 C CA . PHE A 1 108 ? 3.629 31.391 7.316 1 98.69 108 PHE A CA 1
ATOM 878 C C . PHE A 1 108 ? 5.129 31.312 7.047 1 98.69 108 PHE A C 1
ATOM 880 O O . PHE A 1 108 ? 5.551 30.75 6.035 1 98.69 108 PHE A O 1
ATOM 887 N N . ASP A 1 109 ? 5.895 31.859 7.98 1 98.69 109 ASP A N 1
ATOM 888 C CA . ASP A 1 109 ? 7.34 31.688 7.906 1 98.69 109 ASP A CA 1
ATOM 889 C C . ASP A 1 109 ? 7.77 30.391 8.594 1 98.69 109 ASP A C 1
ATOM 891 O O . ASP A 1 109 ? 7.422 30.156 9.75 1 98.69 109 ASP A O 1
ATOM 895 N N . ILE A 1 110 ? 8.477 29.625 7.852 1 98.69 110 ILE A N 1
ATOM 896 C CA . ILE A 1 110 ? 8.844 28.297 8.297 1 98.69 110 ILE A CA 1
ATOM 897 C C . ILE A 1 110 ? 10.305 28.281 8.742 1 98.69 110 ILE A C 1
ATOM 899 O O . ILE A 1 110 ? 11.18 28.797 8.047 1 98.69 110 ILE A O 1
ATOM 903 N N . ARG A 1 111 ? 10.609 27.719 9.898 1 98.31 111 ARG A N 1
ATOM 904 C CA . ARG A 1 111 ? 11.977 27.625 10.398 1 98.31 111 ARG A CA 1
ATOM 905 C C . ARG A 1 111 ? 12.859 26.844 9.438 1 98.31 111 ARG A C 1
ATOM 907 O O . ARG A 1 111 ? 13.914 27.328 9.016 1 98.31 111 ARG A O 1
ATOM 914 N N . GLU A 1 112 ? 12.43 25.656 9.148 1 97.88 112 GLU A N 1
ATOM 915 C CA . GLU A 1 112 ? 13.078 24.75 8.195 1 97.88 112 GLU A CA 1
ATOM 916 C C . GLU A 1 112 ? 12.117 23.672 7.723 1 97.88 112 GLU A C 1
ATOM 918 O O . GLU A 1 112 ? 11.281 23.188 8.492 1 97.88 112 GLU A O 1
ATOM 923 N N . TRP A 1 113 ? 12.242 23.375 6.465 1 97.62 113 TRP A N 1
ATOM 924 C CA . TRP A 1 113 ? 11.453 22.266 5.945 1 97.62 113 TRP A CA 1
ATOM 925 C C . TRP A 1 113 ? 12.125 20.938 6.254 1 97.62 113 TRP A C 1
ATOM 927 O O . TRP A 1 113 ? 13.328 20.766 6.031 1 97.62 113 TRP A O 1
ATOM 937 N N . LYS A 1 114 ? 11.422 20.078 6.816 1 95.5 114 LYS A N 1
ATOM 938 C CA . LYS A 1 114 ? 11.852 18.703 7.039 1 95.5 114 LYS A CA 1
ATOM 939 C C . LYS A 1 114 ? 11.195 17.75 6.043 1 95.5 114 LYS A C 1
ATOM 941 O O . LYS A 1 114 ? 10.039 17.953 5.664 1 95.5 114 LYS A O 1
ATOM 946 N N . GLN A 1 115 ? 11.93 16.844 5.645 1 94.75 115 GLN A N 1
ATOM 947 C CA . GLN A 1 115 ? 11.391 15.852 4.73 1 94.75 115 GLN A CA 1
ATOM 948 C C . GLN A 1 115 ? 11.023 14.57 5.473 1 94.75 115 GLN A C 1
ATOM 950 O O . GLN A 1 115 ? 11.781 14.094 6.316 1 94.75 115 GLN A O 1
ATOM 955 N N . LEU A 1 116 ? 9.852 14.094 5.219 1 94.56 116 LEU A N 1
ATOM 956 C CA . LEU A 1 116 ? 9.438 12.812 5.789 1 94.56 116 LEU A CA 1
ATOM 957 C C . LEU A 1 116 ? 10.289 11.672 5.246 1 94.56 116 LEU A C 1
ATOM 959 O O . LEU A 1 116 ? 10.688 11.695 4.078 1 94.56 116 LEU A O 1
ATOM 963 N N . ASN A 1 117 ? 10.531 10.688 6.113 1 92.19 117 ASN A N 1
ATOM 964 C CA . ASN A 1 117 ? 11.297 9.523 5.66 1 92.19 117 ASN A CA 1
ATOM 965 C C . ASN A 1 117 ? 10.57 8.773 4.555 1 92.19 117 ASN A C 1
ATOM 967 O O . ASN A 1 117 ? 11.203 8.219 3.652 1 92.19 117 ASN A O 1
ATOM 971 N N . ARG A 1 118 ? 9.336 8.734 4.633 1 92.56 118 ARG A N 1
ATOM 972 C CA . ARG A 1 118 ? 8.469 8.195 3.588 1 92.56 118 ARG A CA 1
ATOM 973 C C . ARG A 1 118 ? 7.328 9.164 3.281 1 92.56 118 ARG A C 1
ATOM 975 O O . ARG A 1 118 ? 6.602 9.578 4.184 1 92.56 118 ARG A O 1
ATOM 982 N N . PRO A 1 119 ? 7.168 9.477 2.055 1 93.62 119 PRO A N 1
ATOM 983 C CA . PRO A 1 119 ? 6.047 10.352 1.711 1 93.62 119 PRO A CA 1
ATOM 984 C C . PRO A 1 119 ? 4.691 9.734 2.051 1 93.62 119 PRO A C 1
ATOM 986 O O . PRO A 1 119 ? 4.512 8.523 1.922 1 93.62 119 PRO A O 1
ATOM 989 N N . ILE A 1 120 ? 3.811 10.531 2.551 1 95.25 120 ILE A N 1
ATOM 990 C CA . ILE A 1 120 ? 2.42 10.117 2.707 1 95.25 120 ILE A CA 1
ATOM 991 C C . ILE A 1 120 ? 1.713 10.164 1.355 1 95.25 120 ILE A C 1
ATOM 993 O O . ILE A 1 120 ? 1.665 11.211 0.708 1 95.25 120 ILE A O 1
ATOM 997 N N . GLU A 1 121 ? 1.194 9.117 0.921 1 92.69 121 GLU A N 1
ATOM 998 C CA . GLU A 1 121 ? 0.647 8.984 -0.425 1 92.69 121 GLU A CA 1
ATOM 999 C C . GLU A 1 121 ? -0.605 9.836 -0.602 1 92.69 121 GLU A C 1
ATOM 1001 O O . GLU A 1 121 ? -1.529 9.766 0.212 1 92.69 121 GLU A O 1
ATOM 1006 N N . ALA A 1 122 ? -0.664 10.555 -1.692 1 93.81 122 ALA A N 1
ATOM 1007 C CA . ALA A 1 122 ? -1.812 11.406 -2.002 1 93.81 122 ALA A CA 1
ATOM 1008 C C . ALA A 1 122 ? -2.965 10.578 -2.57 1 93.81 122 ALA A C 1
ATOM 1010 O O . ALA A 1 122 ? -2.781 9.812 -3.521 1 93.81 122 ALA A O 1
ATOM 1011 N N . LYS A 1 123 ? -4.113 10.711 -2.016 1 90.25 123 LYS A N 1
ATOM 1012 C CA . LYS A 1 123 ? -5.281 9.992 -2.523 1 90.25 123 LYS A CA 1
ATOM 1013 C C . LYS A 1 123 ? -6.348 10.969 -3.023 1 90.25 123 LYS A C 1
ATOM 1015 O O . LYS A 1 123 ? -7.223 10.594 -3.807 1 90.25 123 LYS A O 1
ATOM 1020 N N . GLU A 1 124 ? -6.195 12.219 -2.641 1 88 124 GLU A N 1
ATOM 1021 C CA . GLU A 1 124 ? -7.164 13.227 -3.07 1 88 124 GLU A CA 1
ATOM 1022 C C . GLU A 1 124 ? -6.887 13.68 -4.5 1 88 124 GLU A C 1
ATOM 1024 O O . GLU A 1 124 ? -5.73 13.766 -4.918 1 88 124 GLU A O 1
ATOM 1029 N N . THR A 1 125 ? -7.906 13.898 -5.277 1 79 125 THR A N 1
ATOM 1030 C CA . THR A 1 125 ? -7.77 14.383 -6.648 1 79 125 THR A CA 1
ATOM 1031 C C . THR A 1 125 ? -7.871 15.898 -6.703 1 79 125 THR A C 1
ATOM 1033 O O . THR A 1 125 ? -7.512 16.516 -7.707 1 79 125 THR A O 1
ATOM 1036 N N . GLY A 1 126 ? -8.141 16.578 -5.719 1 76.81 126 GLY A N 1
ATOM 1037 C CA . GLY A 1 126 ? -8.367 18.016 -5.762 1 76.81 126 GLY A CA 1
ATOM 1038 C C . GLY A 1 126 ? -7.566 18.781 -4.73 1 76.81 126 GLY A C 1
ATOM 1039 O O . GLY A 1 126 ? -6.539 18.297 -4.246 1 76.81 126 GLY A O 1
ATOM 1040 N N . PHE A 1 127 ? -7.977 19.969 -4.566 1 83.19 127 PHE A N 1
ATOM 1041 C CA . PHE A 1 127 ? -7.32 20.906 -3.66 1 83.19 127 PHE A CA 1
ATOM 1042 C C . PHE A 1 127 ? -7.539 20.484 -2.209 1 83.19 127 PHE A C 1
ATOM 1044 O O . PHE A 1 127 ? -8.68 20.328 -1.769 1 83.19 127 PHE A O 1
ATOM 1051 N N . VAL A 1 128 ? -6.43 20.281 -1.599 1 88.69 128 VAL A N 1
ATOM 1052 C CA . VAL A 1 128 ? -6.484 19.891 -0.195 1 88.69 128 VAL A CA 1
ATOM 1053 C C . VAL A 1 128 ? -6.125 21.078 0.691 1 88.69 128 VAL A C 1
ATOM 1055 O O . VAL A 1 128 ? -5.113 21.75 0.463 1 88.69 128 VAL A O 1
ATOM 1058 N N . ARG A 1 129 ? -6.941 21.375 1.571 1 94.19 129 ARG A N 1
ATOM 1059 C CA . ARG A 1 129 ? -6.723 22.281 2.686 1 94.19 129 ARG A CA 1
ATOM 1060 C C . ARG A 1 129 ? -7.402 21.781 3.953 1 94.19 129 ARG A C 1
ATOM 1062 O O . ARG A 1 129 ? -8.617 21.891 4.098 1 94.19 129 ARG A O 1
ATOM 1069 N N . ASP A 1 130 ? -6.648 21.25 4.785 1 95.25 130 ASP A N 1
ATOM 1070 C CA . ASP A 1 130 ? -7.211 20.719 6.02 1 95.25 130 ASP A CA 1
ATOM 1071 C C . ASP A 1 130 ? -6.156 20.656 7.121 1 95.25 130 ASP A C 1
ATOM 1073 O O . ASP A 1 130 ? -5 21.016 6.902 1 95.25 130 ASP A O 1
ATOM 1077 N N . PHE A 1 131 ? -6.672 20.359 8.266 1 97.62 131 PHE A N 1
ATOM 1078 C CA . PHE A 1 131 ? -5.793 20.344 9.43 1 97.62 131 PHE A CA 1
ATOM 1079 C C . PHE A 1 131 ? -5.652 18.938 9.984 1 97.62 131 PHE A C 1
ATOM 1081 O O . PHE A 1 131 ? -6.594 18.141 9.93 1 97.62 131 PHE A O 1
ATOM 1088 N N . THR A 1 132 ? -4.492 18.641 10.484 1 97.62 132 THR A N 1
ATOM 1089 C CA . THR A 1 132 ? -4.141 17.391 11.148 1 97.62 132 THR A CA 1
ATOM 1090 C C . THR A 1 132 ? -3.264 17.656 12.367 1 97.62 132 THR A C 1
ATOM 1092 O O . THR A 1 132 ? -3.268 18.75 12.914 1 97.62 132 THR A O 1
ATOM 1095 N N . ASN A 1 133 ? -2.656 16.672 12.984 1 96.75 133 ASN A N 1
ATOM 1096 C CA . ASN A 1 133 ? -1.702 16.859 14.07 1 96.75 133 ASN A CA 1
ATOM 1097 C C . ASN A 1 133 ? -0.379 16.156 13.781 1 96.75 133 ASN A C 1
ATOM 1099 O O . ASN A 1 133 ? -0.26 15.43 12.789 1 96.75 133 ASN A O 1
ATOM 1103 N N . LEU A 1 134 ? 0.55 16.469 14.602 1 95.69 134 LEU A N 1
ATOM 1104 C CA . LEU A 1 134 ? 1.902 15.977 14.359 1 95.69 134 LEU A CA 1
ATOM 1105 C C . LEU A 1 134 ? 1.951 14.453 14.438 1 95.69 134 LEU A C 1
ATOM 1107 O O . LEU A 1 134 ? 2.676 13.812 13.68 1 95.69 134 LEU A O 1
ATOM 1111 N N . PHE A 1 135 ? 1.225 13.867 15.336 1 95.44 135 PHE A N 1
ATOM 1112 C CA . PHE A 1 135 ? 1.203 12.422 15.492 1 95.44 135 PHE A CA 1
ATOM 1113 C C . PHE A 1 135 ? 0.76 11.742 14.203 1 95.44 135 PHE A C 1
ATOM 1115 O O . PHE A 1 135 ? 1.417 10.812 13.719 1 95.44 135 PHE A O 1
ATOM 1122 N N . LEU A 1 136 ? -0.341 12.195 13.664 1 96.25 136 LEU A N 1
ATOM 1123 C CA . LEU A 1 136 ? -0.851 11.609 12.43 1 96.25 136 LEU A CA 1
ATOM 1124 C C . LEU A 1 136 ? 0.111 11.859 11.273 1 96.25 136 LEU A C 1
ATOM 1126 O O . LEU A 1 136 ? 0.273 11 10.398 1 96.25 136 LEU A O 1
ATOM 1130 N N . LEU A 1 137 ? 0.692 13.023 11.227 1 96.19 137 LEU A N 1
ATOM 1131 C CA . LEU A 1 137 ? 1.679 13.312 10.195 1 96.19 137 LEU A CA 1
ATOM 1132 C C . LEU A 1 137 ? 2.818 12.305 10.227 1 96.19 137 LEU A C 1
ATOM 1134 O O . LEU A 1 137 ? 3.312 11.883 9.18 1 96.19 137 LEU A O 1
ATOM 1138 N N . GLU A 1 138 ? 3.168 11.883 11.367 1 93.06 138 GLU A N 1
ATOM 1139 C CA . GLU A 1 138 ? 4.324 11.016 11.547 1 93.06 138 GLU A CA 1
ATOM 1140 C C . GLU A 1 138 ? 3.941 9.547 11.391 1 93.06 138 GLU A C 1
ATOM 1142 O O . GLU A 1 138 ? 4.812 8.688 11.227 1 93.06 138 GLU A O 1
ATOM 1147 N N . HIS A 1 139 ? 2.645 9.25 11.391 1 93.44 139 HIS A N 1
ATOM 1148 C CA . HIS A 1 139 ? 2.277 7.836 11.477 1 93.44 139 HIS A CA 1
ATOM 1149 C C . HIS A 1 139 ? 1.303 7.453 10.375 1 93.44 139 HIS A C 1
ATOM 1151 O O . HIS A 1 139 ? 0.8 6.328 10.344 1 93.44 139 HIS A O 1
ATOM 1157 N N . SER A 1 140 ? 1.052 8.352 9.461 1 94.25 140 SER A N 1
ATOM 1158 C CA . SER A 1 140 ? 0.122 8.07 8.367 1 94.25 140 SER A CA 1
ATOM 1159 C C . SER A 1 140 ? 0.86 7.59 7.125 1 94.25 140 SER A C 1
ATOM 1161 O O . SER A 1 140 ? 1.966 8.055 6.836 1 94.25 140 SER A O 1
ATOM 1163 N N . VAL A 1 141 ? 0.196 6.715 6.414 1 91.81 141 VAL A N 1
ATOM 1164 C CA . VAL A 1 141 ? 0.75 6.172 5.176 1 91.81 141 VAL A CA 1
ATOM 1165 C C . VAL A 1 141 ? 0.093 6.852 3.977 1 91.81 141 VAL A C 1
ATOM 1167 O O . VAL A 1 141 ? 0.739 7.07 2.949 1 91.81 141 VAL A O 1
ATOM 1170 N N . GLN A 1 142 ? -1.164 7.176 4.102 1 93.44 142 GLN A N 1
ATOM 1171 C CA . GLN A 1 142 ? -1.943 7.836 3.061 1 93.44 142 GLN A CA 1
ATOM 1172 C C . GLN A 1 142 ? -2.703 9.039 3.619 1 93.44 142 GLN A C 1
ATOM 1174 O O . GLN A 1 142 ? -3.027 9.07 4.809 1 93.44 142 GLN A O 1
ATOM 1179 N N . THR A 1 143 ? -3.033 9.961 2.771 1 95.81 143 THR A N 1
ATOM 1180 C CA . THR A 1 143 ? -3.551 11.258 3.195 1 95.81 143 THR A CA 1
ATOM 1181 C C . THR A 1 143 ? -4.895 11.102 3.898 1 95.81 143 THR A C 1
ATOM 1183 O O . THR A 1 143 ? -5.191 11.82 4.855 1 95.81 143 THR A O 1
ATOM 1186 N N . PRO A 1 144 ? -5.742 10.195 3.553 1 94.81 144 PRO A N 1
ATOM 1187 C CA . PRO A 1 144 ? -7.004 10.086 4.289 1 94.81 144 PRO A CA 1
ATOM 1188 C C . PRO A 1 144 ? -6.801 9.797 5.773 1 94.81 144 PRO A C 1
ATOM 1190 O O . PRO A 1 144 ? -7.652 10.141 6.598 1 94.81 144 PRO A O 1
ATOM 1193 N N . GLU A 1 145 ? -5.723 9.172 6.113 1 95.56 145 GLU A N 1
ATOM 1194 C CA . GLU A 1 145 ? -5.422 8.875 7.512 1 95.56 145 GLU A CA 1
ATOM 1195 C C . GLU A 1 145 ? -5.145 10.148 8.305 1 95.56 145 GLU A C 1
ATOM 1197 O O . GLU A 1 145 ? -5.273 10.164 9.523 1 95.56 145 GLU A O 1
ATOM 1202 N N . LEU A 1 146 ? -4.758 11.18 7.594 1 96.88 146 LEU A N 1
ATOM 1203 C CA . LEU A 1 146 ? -4.441 12.453 8.227 1 96.88 146 LEU A CA 1
ATOM 1204 C C . LEU A 1 146 ? -5.691 13.086 8.82 1 96.88 146 LEU A C 1
ATOM 1206 O O . LEU A 1 146 ? -5.598 14 9.656 1 96.88 146 LEU A O 1
ATOM 1210 N N . TRP A 1 147 ? -6.824 12.609 8.375 1 96 147 TRP A N 1
ATOM 1211 C CA . TRP A 1 147 ? -8.07 13.281 8.727 1 96 147 TRP A CA 1
ATOM 1212 C C . TRP A 1 147 ? -8.789 12.547 9.859 1 96 147 TRP A C 1
ATOM 1214 O O . TRP A 1 147 ? -9.906 12.906 10.227 1 96 147 TRP A O 1
ATOM 1224 N N . LEU A 1 148 ? -8.148 11.469 10.352 1 95.62 148 LEU A N 1
ATOM 1225 C CA . LEU A 1 148 ? -8.727 10.781 11.5 1 95.62 148 LEU A CA 1
ATOM 1226 C C . LEU A 1 148 ? -8.836 11.711 12.703 1 95.62 148 LEU A C 1
ATOM 1228 O O . LEU A 1 148 ? -7.949 12.539 12.93 1 95.62 148 LEU A O 1
ATOM 1232 N N . ARG A 1 149 ? -9.859 11.5 13.555 1 94.75 149 ARG A N 1
ATOM 1233 C CA . ARG A 1 149 ? -10.156 12.516 14.562 1 94.75 149 ARG A CA 1
ATOM 1234 C C . ARG A 1 149 ? -10.016 11.953 15.969 1 94.75 149 ARG A C 1
ATOM 1236 O O . ARG A 1 149 ? -9.875 12.703 16.938 1 94.75 149 ARG A O 1
ATOM 1243 N N . THR A 1 150 ? -10.047 10.656 16.125 1 95 150 THR A N 1
ATOM 1244 C CA . THR A 1 150 ? -10.008 10.07 17.469 1 95 150 THR A CA 1
ATOM 1245 C C . THR A 1 150 ? -8.984 8.938 17.531 1 95 150 THR A C 1
ATOM 1247 O O . THR A 1 150 ? -8.594 8.383 16.5 1 95 150 THR A O 1
ATOM 1250 N N . GLU A 1 151 ? -8.602 8.727 18.766 1 95 151 GLU A N 1
ATOM 1251 C CA . GLU A 1 151 ? -7.703 7.602 19 1 95 151 GLU A CA 1
ATOM 1252 C C . GLU A 1 151 ? -8.328 6.285 18.547 1 95 151 GLU A C 1
ATOM 1254 O O . GLU A 1 151 ? -7.648 5.43 17.984 1 95 151 GLU A O 1
ATOM 1259 N N . GLU A 1 152 ? -9.57 6.113 18.812 1 94.69 152 GLU A N 1
ATOM 1260 C CA . GLU A 1 152 ? -10.289 4.898 18.438 1 94.69 152 GLU A CA 1
ATOM 1261 C C . GLU A 1 152 ? -10.234 4.68 16.938 1 94.69 152 GLU A C 1
ATOM 1263 O O . GLU A 1 152 ? -9.984 3.562 16.469 1 94.69 152 GLU A O 1
ATOM 1268 N N . GLU A 1 153 ? -10.508 5.695 16.188 1 95.69 153 GLU A N 1
ATOM 1269 C CA . GLU A 1 153 ? -10.422 5.609 14.727 1 95.69 153 GLU A CA 1
ATOM 1270 C C . GLU A 1 153 ? -9.016 5.219 14.281 1 95.69 153 GLU A C 1
ATOM 1272 O O . GLU A 1 153 ? -8.852 4.383 13.383 1 95.69 153 GLU A O 1
ATOM 1277 N N . TYR A 1 154 ? -8.055 5.879 14.922 1 96 154 TYR A N 1
ATOM 1278 C CA . TYR A 1 154 ? -6.672 5.594 14.562 1 96 154 TYR A CA 1
ATOM 1279 C C . TYR A 1 154 ? -6.332 4.129 14.812 1 96 154 TYR A C 1
ATOM 1281 O O . TYR A 1 154 ? -5.711 3.473 13.969 1 96 154 TYR A O 1
ATOM 1289 N N . ARG A 1 155 ? -6.699 3.6 15.969 1 94.44 155 ARG A N 1
ATOM 1290 C CA . ARG A 1 155 ? -6.398 2.219 16.328 1 94.44 155 ARG A CA 1
ATOM 1291 C C . ARG A 1 155 ? -7.074 1.243 15.375 1 94.44 155 ARG A C 1
ATOM 1293 O O . ARG A 1 155 ? -6.477 0.245 14.969 1 94.44 155 ARG A O 1
ATOM 1300 N N . LEU A 1 156 ? -8.312 1.53 15.055 1 96.31 156 LEU A N 1
ATOM 1301 C CA . LEU A 1 156 ? -9.016 0.694 14.094 1 96.31 156 LEU A CA 1
ATOM 1302 C C . LEU A 1 156 ? -8.328 0.721 12.734 1 96.31 156 LEU A C 1
ATOM 1304 O O . LEU A 1 156 ? -8.117 -0.327 12.125 1 96.31 156 LEU A O 1
ATOM 1308 N N . CYS A 1 157 ? -7.977 1.908 12.297 1 95.75 157 CYS A N 1
ATOM 1309 C CA . CYS A 1 157 ? -7.305 2.068 11.008 1 95.75 157 CYS A CA 1
ATOM 1310 C C . CYS A 1 157 ? -5.984 1.307 10.992 1 95.75 157 CYS A C 1
ATOM 1312 O O . CYS A 1 157 ? -5.676 0.611 10.023 1 95.75 157 CYS A O 1
ATOM 1314 N N . SER A 1 158 ? -5.262 1.486 12.031 1 93.56 158 SER A N 1
ATOM 1315 C CA . SER A 1 158 ? -3.965 0.824 12.148 1 93.56 158 SER A CA 1
ATOM 1316 C C . SER A 1 158 ? -4.117 -0.694 12.117 1 93.56 158 SER A C 1
ATOM 1318 O O . SER A 1 158 ? -3.311 -1.39 11.492 1 93.56 158 SER A O 1
ATOM 1320 N N . ALA A 1 159 ? -5.074 -1.222 12.797 1 93.19 159 ALA A N 1
ATOM 1321 C CA . ALA A 1 159 ? -5.32 -2.66 12.82 1 93.19 159 ALA A CA 1
ATOM 1322 C C . ALA A 1 159 ? -5.695 -3.172 11.43 1 93.19 159 ALA A C 1
ATOM 1324 O O . ALA A 1 159 ? -5.227 -4.23 11 1 93.19 159 ALA A O 1
ATOM 1325 N N . LEU A 1 160 ? -6.543 -2.426 10.805 1 94.31 160 LEU A N 1
ATOM 1326 C CA . LEU A 1 160 ? -6.938 -2.793 9.453 1 94.31 160 LEU A CA 1
ATOM 1327 C C . LEU A 1 160 ? -5.734 -2.805 8.516 1 94.31 160 LEU A C 1
ATOM 1329 O O . LEU A 1 160 ? -5.574 -3.73 7.715 1 94.31 160 LEU A O 1
ATOM 1333 N N . LYS A 1 161 ? -4.895 -1.814 8.594 1 92.12 161 LYS A N 1
ATOM 1334 C CA . LYS A 1 161 ? -3.703 -1.723 7.758 1 92.12 161 LYS A CA 1
ATOM 1335 C C . LYS A 1 161 ? -2.764 -2.898 8.008 1 92.12 161 LYS A C 1
ATOM 1337 O O . LYS A 1 161 ? -2.234 -3.49 7.066 1 92.12 161 LYS A O 1
ATOM 1342 N N . ARG A 1 162 ? -2.584 -3.156 9.25 1 89.12 162 ARG A N 1
ATOM 1343 C CA . ARG A 1 162 ? -1.71 -4.27 9.609 1 89.12 162 ARG A CA 1
ATOM 1344 C C . ARG A 1 162 ? -2.199 -5.57 8.984 1 89.12 162 ARG A C 1
ATOM 1346 O O . ARG A 1 162 ? -1.394 -6.391 8.531 1 89.12 162 ARG A O 1
ATOM 1353 N N . ALA A 1 163 ? -3.445 -5.742 8.984 1 89.5 163 ALA A N 1
ATOM 1354 C CA . ALA A 1 163 ? -4.027 -6.953 8.406 1 89.5 163 ALA A CA 1
ATOM 1355 C C . ALA A 1 163 ? -3.912 -6.949 6.887 1 89.5 163 ALA A C 1
ATOM 1357 O O . ALA A 1 163 ? -3.449 -7.926 6.293 1 89.5 163 ALA A O 1
ATOM 1358 N N . VAL A 1 164 ? -4.309 -5.855 6.34 1 89.81 164 VAL A N 1
ATOM 1359 C CA . VAL A 1 164 ? -4.445 -5.77 4.887 1 89.81 164 VAL A CA 1
ATOM 1360 C C . VAL A 1 164 ? -3.062 -5.766 4.238 1 89.81 164 VAL A C 1
ATOM 1362 O O . VAL A 1 164 ? -2.871 -6.34 3.166 1 89.81 164 VAL A O 1
ATOM 1365 N N . TRP A 1 165 ? -2.121 -5.184 4.871 1 86.88 165 TRP A N 1
ATOM 1366 C CA . TRP A 1 165 ? -0.789 -5.098 4.285 1 86.88 165 TRP A CA 1
ATOM 1367 C C . TRP A 1 165 ? 0.133 -6.164 4.863 1 86.88 165 TRP A C 1
ATOM 1369 O O . TRP A 1 165 ? 1.295 -6.273 4.465 1 86.88 165 TRP A O 1
ATOM 1379 N N . GLY A 1 166 ? -0.369 -6.859 5.754 1 83.5 166 GLY A N 1
ATOM 1380 C CA . GLY A 1 166 ? 0.414 -7.945 6.324 1 83.5 166 GLY A CA 1
ATOM 1381 C C . GLY A 1 166 ? 0.592 -9.117 5.375 1 83.5 166 GLY A C 1
ATOM 1382 O O . GLY A 1 166 ? -0.153 -9.25 4.402 1 83.5 166 GLY A O 1
ATOM 1383 N N . ASP A 1 167 ? 1.522 -9.977 5.699 1 80.69 167 ASP A N 1
ATOM 1384 C CA . ASP A 1 167 ? 1.889 -11.078 4.809 1 80.69 167 ASP A CA 1
ATOM 1385 C C . ASP A 1 167 ? 1.026 -12.305 5.074 1 80.69 167 ASP A C 1
ATOM 1387 O O . ASP A 1 167 ? 1.188 -13.336 4.414 1 80.69 167 ASP A O 1
ATOM 1391 N N . THR A 1 168 ? 0.049 -12.211 5.992 1 85.06 168 THR A N 1
ATOM 1392 C CA . THR A 1 168 ? -0.614 -13.453 6.379 1 85.06 168 THR A CA 1
ATOM 1393 C C . THR A 1 168 ? -2.088 -13.422 5.984 1 85.06 168 THR A C 1
ATOM 1395 O O . THR A 1 168 ? -2.818 -14.383 6.219 1 85.06 168 THR A O 1
ATOM 1398 N N . ILE A 1 169 ? -2.506 -12.422 5.398 1 86.25 169 ILE A N 1
ATOM 1399 C CA . ILE A 1 169 ? -3.934 -12.227 5.18 1 86.25 169 ILE A CA 1
ATOM 1400 C C . ILE A 1 169 ? -4.465 -13.32 4.25 1 86.25 169 ILE A C 1
ATOM 1402 O O . ILE A 1 169 ? -5.633 -13.703 4.344 1 86.25 169 ILE A O 1
ATOM 1406 N N . ASN A 1 170 ? -3.672 -13.82 3.371 1 89.44 170 ASN A N 1
ATOM 1407 C CA . ASN A 1 170 ? -4.129 -14.797 2.387 1 89.44 170 ASN A CA 1
ATOM 1408 C C . ASN A 1 170 ? -3.799 -16.219 2.812 1 89.44 170 ASN A C 1
ATOM 1410 O O . ASN A 1 170 ? -4.02 -17.172 2.055 1 89.44 170 ASN A O 1
ATOM 1414 N N . GLU A 1 171 ? -3.342 -16.281 4.023 1 86.31 171 GLU A N 1
ATOM 1415 C CA . GLU A 1 171 ? -3.113 -17.625 4.52 1 86.31 171 GLU A CA 1
ATOM 1416 C C . GLU A 1 171 ? -4.426 -18.375 4.695 1 86.31 171 GLU A C 1
ATOM 1418 O O . GLU A 1 171 ? -5.395 -17.844 5.23 1 86.31 171 GLU A O 1
ATOM 1423 N N . PRO A 1 172 ? -4.551 -19.562 4.055 1 74.5 172 PRO A N 1
ATOM 1424 C CA . PRO A 1 172 ? -5.816 -20.281 4.109 1 74.5 172 PRO A CA 1
ATOM 1425 C C . PRO A 1 172 ? -6.352 -20.453 5.531 1 74.5 172 PRO A C 1
ATOM 1427 O O . PRO A 1 172 ? -7.555 -20.297 5.762 1 74.5 172 PRO A O 1
ATOM 1430 N N . ASP A 1 173 ? -5.652 -21.062 6.488 1 62.09 173 ASP A N 1
ATOM 1431 C CA . ASP A 1 173 ? -6.164 -21.391 7.816 1 62.09 173 ASP A CA 1
ATOM 1432 C C . ASP A 1 173 ? -6.168 -20.156 8.719 1 62.09 173 ASP A C 1
ATOM 1434 O O . ASP A 1 173 ? -6.531 -20.234 9.898 1 62.09 173 ASP A O 1
ATOM 1438 N N . ASN A 1 174 ? -5.746 -19.031 8.055 1 60.16 174 ASN A N 1
ATOM 1439 C CA . ASN A 1 174 ? -5.547 -17.906 8.977 1 60.16 174 ASN A CA 1
ATOM 1440 C C . ASN A 1 174 ? -6.812 -17.062 9.117 1 60.16 174 ASN A C 1
ATOM 1442 O O . ASN A 1 174 ? -7.305 -16.5 8.133 1 60.16 174 ASN A O 1
ATOM 1446 N N . SER A 1 175 ? -7.598 -17.484 9.961 1 69.44 175 SER A N 1
ATOM 1447 C CA . SER A 1 175 ? -8.727 -16.703 10.445 1 69.44 175 SER A CA 1
ATOM 1448 C C . SER A 1 175 ? -8.266 -15.359 11 1 69.44 175 SER A C 1
ATOM 1450 O O . SER A 1 175 ? -8.445 -15.07 12.188 1 69.44 175 SER A O 1
ATOM 1452 N N . LEU A 1 176 ? -7.516 -14.641 10.109 1 83.69 176 LEU A N 1
ATOM 1453 C CA . LEU A 1 176 ? -7.109 -13.328 10.594 1 83.69 176 LEU A CA 1
ATOM 1454 C C . LEU A 1 176 ? -8.328 -12.492 10.984 1 83.69 176 LEU A C 1
ATOM 1456 O O . LEU A 1 176 ? -9.266 -12.344 10.195 1 83.69 176 LEU A O 1
ATOM 1460 N N . ALA A 1 177 ? -8.344 -12.203 12.258 1 90.94 177 ALA A N 1
ATOM 1461 C CA . ALA A 1 177 ? -9.414 -11.375 12.805 1 90.94 177 ALA A CA 1
ATOM 1462 C C . ALA A 1 177 ? -8.938 -10.594 14.023 1 90.94 177 ALA A C 1
ATOM 1464 O O . ALA A 1 177 ? -7.91 -10.922 14.617 1 90.94 177 ALA A O 1
ATOM 1465 N N . PHE A 1 178 ? -9.562 -9.508 14.281 1 93.25 178 PHE A N 1
ATOM 1466 C CA . PHE A 1 178 ? -9.305 -8.773 15.508 1 93.25 178 PHE A CA 1
ATOM 1467 C C . PHE A 1 178 ? -10.594 -8.195 16.078 1 93.25 178 PHE A C 1
ATOM 1469 O O . PHE A 1 178 ? -11.625 -8.195 15.406 1 93.25 178 PHE A O 1
ATOM 1476 N N . GLU A 1 179 ? -10.531 -7.844 17.297 1 94.75 179 GLU A N 1
ATOM 1477 C CA . GLU A 1 179 ? -11.719 -7.332 17.969 1 94.75 179 GLU A CA 1
ATOM 1478 C C . GLU A 1 179 ? -11.734 -5.805 17.984 1 94.75 179 GLU A C 1
ATOM 1480 O O . GLU A 1 179 ? -10.688 -5.172 18.156 1 94.75 179 GLU A O 1
ATOM 1485 N N . PHE A 1 180 ? -12.914 -5.262 17.781 1 95.19 180 PHE A N 1
ATOM 1486 C CA . PHE A 1 180 ? -13.164 -3.83 17.875 1 95.19 180 PHE A CA 1
ATOM 1487 C C . PHE A 1 180 ? -14.516 -3.562 18.531 1 95.19 180 PHE A C 1
ATOM 1489 O O . PHE A 1 180 ? -15.562 -3.9 17.984 1 95.19 180 PHE A O 1
ATOM 1496 N N . ARG A 1 181 ? -14.523 -3.002 19.703 1 93.81 181 ARG A N 1
ATOM 1497 C CA . ARG A 1 181 ? -15.711 -2.674 20.484 1 93.81 181 ARG A CA 1
ATOM 1498 C C . ARG A 1 181 ? -16.562 -3.912 20.734 1 93.81 181 ARG A C 1
ATOM 1500 O O . ARG A 1 181 ? -17.781 -3.869 20.594 1 93.81 181 ARG A O 1
ATOM 1507 N N . GLY A 1 182 ? -15.852 -5.012 20.969 1 93.06 182 GLY A N 1
ATOM 1508 C CA . GLY A 1 182 ? -16.562 -6.242 21.281 1 93.06 182 GLY A CA 1
ATOM 1509 C C . GLY A 1 182 ? -17.031 -6.992 20.047 1 93.06 182 GLY A C 1
ATOM 1510 O O . GLY A 1 182 ? -17.594 -8.078 20.141 1 93.06 182 GLY A O 1
ATOM 1511 N N . PHE A 1 183 ? -16.812 -6.406 18.859 1 96.12 183 PHE A N 1
ATOM 1512 C CA . PHE A 1 183 ? -17.172 -7.059 17.609 1 96.12 183 PHE A CA 1
ATOM 1513 C C . PHE A 1 183 ? -15.938 -7.633 16.922 1 96.12 183 PHE A C 1
ATOM 1515 O O . PHE A 1 183 ? -14.812 -7.223 17.203 1 96.12 183 PHE A O 1
ATOM 1522 N N . THR A 1 184 ? -16.188 -8.586 16.062 1 96.06 184 THR A N 1
ATOM 1523 C CA . THR A 1 184 ? -15.086 -9.227 15.367 1 96.06 184 THR A CA 1
ATOM 1524 C C . THR A 1 184 ? -14.938 -8.664 13.953 1 96.06 184 THR A C 1
ATOM 1526 O O . THR A 1 184 ? -15.914 -8.594 13.203 1 96.06 184 THR A O 1
ATOM 1529 N N . VAL A 1 185 ? -13.773 -8.203 13.602 1 96.44 185 VAL A N 1
ATOM 1530 C CA . VAL A 1 185 ? -13.445 -7.762 12.25 1 96.44 185 VAL A CA 1
ATOM 1531 C C . VAL A 1 185 ? -12.609 -8.828 11.547 1 96.44 185 VAL A C 1
ATOM 1533 O O . VAL A 1 185 ? -11.555 -9.234 12.055 1 96.44 185 VAL A O 1
ATOM 1536 N N . SER A 1 186 ? -13.023 -9.344 10.453 1 94.88 186 SER A N 1
ATOM 1537 C CA . SER A 1 186 ? -12.344 -10.43 9.742 1 94.88 186 SER A CA 1
ATOM 1538 C C . SER A 1 186 ? -12.266 -10.141 8.25 1 94.88 186 SER A C 1
ATOM 1540 O O . SER A 1 186 ? -12.797 -9.133 7.77 1 94.88 186 SER A O 1
ATOM 1542 N N . PHE A 1 187 ? -11.562 -10.977 7.535 1 93.88 187 PHE A N 1
ATOM 1543 C CA . PHE A 1 187 ? -11.25 -10.742 6.133 1 93.88 187 PHE A CA 1
ATOM 1544 C C . PHE A 1 187 ? -11.5 -12 5.305 1 93.88 187 PHE A C 1
ATOM 1546 O O . PHE A 1 187 ? -11.008 -13.078 5.648 1 93.88 187 PHE A O 1
ATOM 1553 N N . ALA A 1 188 ? -12.242 -11.875 4.242 1 91.44 188 ALA A N 1
ATOM 1554 C CA . ALA A 1 188 ? -12.508 -13.008 3.359 1 91.44 188 ALA A CA 1
ATOM 1555 C C . ALA A 1 188 ? -12.898 -12.539 1.963 1 91.44 188 ALA A C 1
ATOM 1557 O O . ALA A 1 188 ? -13.68 -11.602 1.817 1 91.44 188 ALA A O 1
ATOM 1558 N N . GLU A 1 189 ? -12.273 -13.094 1.017 1 90.19 189 GLU A N 1
ATOM 1559 C CA . GLU A 1 189 ? -12.688 -12.938 -0.375 1 90.19 189 GLU A CA 1
ATOM 1560 C C . GLU A 1 189 ? -12.719 -11.469 -0.778 1 90.19 189 GLU A C 1
ATOM 1562 O O . GLU A 1 189 ? -13.711 -11 -1.337 1 90.19 189 GLU A O 1
ATOM 1567 N N . GLY A 1 190 ? -11.742 -10.766 -0.323 1 89.94 190 GLY A N 1
ATOM 1568 C CA . GLY A 1 190 ? -11.578 -9.383 -0.757 1 89.94 190 GLY A CA 1
ATOM 1569 C C . GLY A 1 190 ? -12.391 -8.398 0.06 1 89.94 190 GLY A C 1
ATOM 1570 O O . GLY A 1 190 ? -12.492 -7.223 -0.292 1 89.94 190 GLY A O 1
ATOM 1571 N N . LYS A 1 191 ? -12.969 -8.953 1.171 1 93.88 191 LYS A N 1
ATOM 1572 C CA . LYS A 1 191 ? -13.867 -8.086 1.933 1 93.88 191 LYS A CA 1
ATOM 1573 C C . LYS A 1 191 ? -13.484 -8.062 3.41 1 93.88 191 LYS A C 1
ATOM 1575 O O . LYS A 1 191 ? -12.805 -8.969 3.895 1 93.88 191 LYS A O 1
ATOM 1580 N N . ILE A 1 192 ? -13.867 -6.977 4.043 1 96.19 192 ILE A N 1
ATOM 1581 C CA . ILE A 1 192 ? -13.828 -6.816 5.492 1 96.19 192 ILE A CA 1
ATOM 1582 C C . ILE A 1 192 ? -15.211 -7.086 6.078 1 96.19 192 ILE A C 1
ATOM 1584 O O . ILE A 1 192 ? -16.203 -6.484 5.656 1 96.19 192 ILE A O 1
ATOM 1588 N N . PHE A 1 193 ? -15.281 -7.988 7.031 1 96.25 193 PHE A N 1
ATOM 1589 C CA . PHE A 1 193 ? -16.547 -8.312 7.68 1 96.25 193 PHE A CA 1
ATOM 1590 C C . PHE A 1 193 ? -16.531 -7.863 9.141 1 96.25 193 PHE A C 1
ATOM 1592 O O . PHE A 1 193 ? -15.523 -8.016 9.828 1 96.25 193 PHE A O 1
ATOM 1599 N N . VAL A 1 194 ? -17.547 -7.27 9.547 1 97.62 194 VAL A N 1
ATOM 1600 C CA . VAL A 1 194 ? -17.781 -6.961 10.953 1 97.62 194 VAL A CA 1
ATOM 1601 C C . VAL A 1 194 ? -18.922 -7.832 11.492 1 97.62 194 VAL A C 1
ATOM 1603 O O . VAL A 1 194 ? -20.031 -7.828 10.938 1 97.62 194 VAL A O 1
ATOM 1606 N N . SER A 1 195 ? -18.609 -8.586 12.555 1 96.81 195 SER A N 1
ATOM 1607 C CA . SER A 1 195 ? -19.578 -9.586 12.992 1 96.81 195 SER A CA 1
ATOM 1608 C C . SER A 1 195 ? -19.797 -9.523 14.5 1 96.81 195 SER A C 1
ATOM 1610 O O . SER A 1 195 ? -18.922 -9.07 15.242 1 96.81 195 SER A O 1
ATOM 1612 N N . ASP A 1 196 ? -20.984 -9.898 14.898 1 94.69 196 ASP A N 1
ATOM 1613 C CA . ASP A 1 196 ? -21.359 -10.109 16.297 1 94.69 196 ASP A CA 1
ATOM 1614 C C . ASP A 1 196 ? -21.656 -11.586 16.562 1 94.69 196 ASP A C 1
ATOM 1616 O O . ASP A 1 196 ? -22.641 -12.133 16.078 1 94.69 196 ASP A O 1
ATOM 1620 N N . LYS A 1 197 ? -20.859 -12.211 17.359 1 90.88 197 LYS A N 1
ATOM 1621 C CA . LYS A 1 197 ? -21.031 -13.617 17.688 1 90.88 197 LYS A CA 1
ATOM 1622 C C . LYS A 1 197 ? -21.172 -14.461 16.422 1 90.88 197 LYS A C 1
ATOM 1624 O O . LYS A 1 197 ? -22.109 -15.258 16.297 1 90.88 197 LYS A O 1
ATOM 1629 N N . GLY A 1 198 ? -20.422 -14.109 15.453 1 89.69 198 GLY A N 1
ATOM 1630 C CA . GLY A 1 198 ? -20.328 -14.93 14.258 1 89.69 198 GLY A CA 1
ATOM 1631 C C . GLY A 1 198 ? -21.234 -14.461 13.141 1 89.69 198 GLY A C 1
ATOM 1632 O O . GLY A 1 198 ? -21.141 -14.93 12.008 1 89.69 198 GLY A O 1
ATOM 1633 N N . ARG A 1 199 ? -22.125 -13.555 13.414 1 93.94 199 ARG A N 1
ATOM 1634 C CA . ARG A 1 199 ? -23.047 -13.047 12.398 1 93.94 199 ARG A CA 1
ATOM 1635 C C . ARG A 1 199 ? -22.578 -11.695 11.859 1 93.94 199 ARG A C 1
ATOM 1637 O O . ARG A 1 199 ? -22.547 -10.711 12.594 1 93.94 199 ARG A O 1
ATOM 1644 N N . ALA A 1 200 ? -22.344 -11.68 10.578 1 95.5 200 ALA A N 1
ATOM 1645 C CA . ALA A 1 200 ? -21.859 -10.453 9.945 1 95.5 200 ALA A CA 1
ATOM 1646 C C . ALA A 1 200 ? -22.984 -9.438 9.805 1 95.5 200 ALA A C 1
ATOM 1648 O O . ALA A 1 200 ? -24.094 -9.773 9.367 1 95.5 200 ALA A O 1
ATOM 1649 N N . PHE A 1 201 ? -22.734 -8.195 10.242 1 96.19 201 PHE A N 1
ATOM 1650 C CA . PHE A 1 201 ? -23.766 -7.184 10.109 1 96.19 201 PHE A CA 1
ATOM 1651 C C . PHE A 1 201 ? -23.281 -6.023 9.242 1 96.19 201 PHE A C 1
ATOM 1653 O O . PHE A 1 201 ? -24.062 -5.129 8.906 1 96.19 201 PHE A O 1
ATOM 1660 N N . ALA A 1 202 ? -22.047 -5.996 8.859 1 96.81 202 ALA A N 1
ATOM 1661 C CA . ALA A 1 202 ? -21.484 -5.008 7.941 1 96.81 202 ALA A CA 1
ATOM 1662 C C . ALA A 1 202 ? -20.359 -5.613 7.109 1 96.81 202 ALA A C 1
ATOM 1664 O O . ALA A 1 202 ? -19.688 -6.547 7.547 1 96.81 202 ALA A O 1
ATOM 1665 N N . ARG A 1 203 ? -20.219 -5.133 5.938 1 96.81 203 ARG A N 1
ATOM 1666 C CA . ARG A 1 203 ? -19.141 -5.582 5.051 1 96.81 203 ARG A CA 1
ATOM 1667 C C . ARG A 1 203 ? -18.625 -4.434 4.191 1 96.81 203 ARG A C 1
ATOM 1669 O O . ARG A 1 203 ? -19.391 -3.551 3.799 1 96.81 203 ARG A O 1
ATOM 1676 N N . TYR A 1 204 ? -17.375 -4.41 3.949 1 96.69 204 TYR A N 1
ATOM 1677 C CA . TYR A 1 204 ? -16.703 -3.422 3.109 1 96.69 204 TYR A CA 1
ATOM 1678 C C . TYR A 1 204 ? -15.711 -4.09 2.172 1 96.69 204 TYR A C 1
ATOM 1680 O O . TYR A 1 204 ? -15.07 -5.086 2.535 1 96.69 204 TYR A O 1
ATOM 1688 N N . GLU A 1 205 ? -15.516 -3.576 0.988 1 94.06 205 GLU A N 1
ATOM 1689 C CA . GLU A 1 205 ? -14.477 -4.062 0.085 1 94.06 205 GLU A CA 1
ATOM 1690 C C . GLU A 1 205 ? -13.094 -3.607 0.539 1 94.06 205 GLU A C 1
ATOM 1692 O O . GLU A 1 205 ? -12.914 -2.457 0.943 1 94.06 205 GLU A O 1
ATOM 1697 N N . ILE A 1 206 ? -12.172 -4.496 0.515 1 93.69 206 ILE A N 1
ATOM 1698 C CA . ILE A 1 206 ? -10.797 -4.133 0.847 1 93.69 206 ILE A CA 1
ATOM 1699 C C . ILE A 1 206 ? -10.297 -3.059 -0.117 1 93.69 206 ILE A C 1
ATOM 1701 O O . ILE A 1 206 ? -9.57 -2.15 0.281 1 93.69 206 ILE A O 1
ATOM 1705 N N . SER A 1 207 ? -10.719 -3.135 -1.368 1 88.94 207 SER A N 1
ATOM 1706 C CA . SER A 1 207 ? -10.336 -2.135 -2.359 1 88.94 207 SER A CA 1
ATOM 1707 C C . SER A 1 207 ? -10.789 -0.739 -1.938 1 88.94 207 SER A C 1
ATOM 1709 O O . SER A 1 207 ? -10.078 0.243 -2.166 1 88.94 207 SER A O 1
ATOM 1711 N N . HIS A 1 208 ? -11.961 -0.676 -1.281 1 91.94 208 HIS A N 1
ATOM 1712 C CA . HIS A 1 208 ? -12.438 0.606 -0.783 1 91.94 208 HIS A CA 1
ATOM 1713 C C . HIS A 1 208 ? -11.562 1.124 0.35 1 91.94 208 HIS A C 1
ATOM 1715 O O . HIS A 1 208 ? -11.281 2.324 0.428 1 91.94 208 HIS A O 1
ATOM 1721 N N . PHE A 1 209 ? -11.164 0.229 1.207 1 94.12 209 PHE A N 1
ATOM 1722 C CA . PHE A 1 209 ? -10.273 0.604 2.303 1 94.12 209 PHE A CA 1
ATOM 1723 C C . PHE A 1 209 ? -8.945 1.129 1.771 1 94.12 209 PHE A C 1
ATOM 1725 O O . PHE A 1 209 ? -8.414 2.111 2.287 1 94.12 209 PHE A O 1
ATOM 1732 N N . LEU A 1 210 ? -8.453 0.509 0.768 1 88.19 210 LEU A N 1
ATOM 1733 C CA . LEU A 1 210 ? -7.176 0.907 0.188 1 88.19 210 LEU A CA 1
ATOM 1734 C C . LEU A 1 210 ? -7.281 2.279 -0.469 1 88.19 210 LEU A C 1
ATOM 1736 O O . LEU A 1 210 ? -6.301 3.027 -0.513 1 88.19 210 LEU A O 1
ATOM 1740 N N . GLN A 1 211 ? -8.406 2.645 -0.941 1 86.94 211 GLN A N 1
ATOM 1741 C CA . GLN A 1 211 ? -8.633 3.924 -1.604 1 86.94 211 GLN A CA 1
ATOM 1742 C C . GLN A 1 211 ? -8.922 5.027 -0.589 1 86.94 211 GLN A C 1
ATOM 1744 O O . GLN A 1 211 ? -8.414 6.141 -0.714 1 86.94 211 GLN A O 1
ATOM 1749 N N . ASP A 1 212 ? -9.75 4.684 0.376 1 91.75 212 ASP A N 1
ATOM 1750 C CA . ASP A 1 212 ? -10.164 5.652 1.386 1 91.75 212 ASP A CA 1
ATOM 1751 C C . ASP A 1 212 ? -10.305 4.992 2.756 1 91.75 212 ASP A C 1
ATOM 1753 O O . ASP A 1 212 ? -11.422 4.793 3.244 1 91.75 212 ASP A O 1
ATOM 1757 N N . PRO A 1 213 ? -9.18 4.82 3.412 1 93.88 213 PRO A N 1
ATOM 1758 C CA . PRO A 1 213 ? -9.227 4.164 4.723 1 93.88 213 PRO A CA 1
ATOM 1759 C C . PRO A 1 213 ? -10.07 4.93 5.734 1 93.88 213 PRO A C 1
ATOM 1761 O O . PRO A 1 213 ? -10.758 4.32 6.562 1 93.88 213 PRO A O 1
ATOM 1764 N N . GLY A 1 214 ? -10.07 6.254 5.637 1 92.56 214 GLY A N 1
ATOM 1765 C CA . GLY A 1 214 ? -10.859 7.047 6.574 1 92.56 214 GLY A CA 1
ATOM 1766 C C . GLY A 1 214 ? -12.344 6.762 6.492 1 92.56 214 GLY A C 1
ATOM 1767 O O . GLY A 1 214 ? -13.008 6.605 7.52 1 92.56 214 GLY A O 1
ATOM 1768 N N . ALA A 1 215 ? -12.781 6.68 5.281 1 93.88 215 ALA A N 1
ATOM 1769 C CA . ALA A 1 215 ? -14.203 6.434 5.078 1 93.88 215 ALA A CA 1
ATOM 1770 C C . ALA A 1 215 ? -14.609 5.066 5.621 1 93.88 215 ALA A C 1
ATOM 1772 O O . ALA A 1 215 ? -15.656 4.934 6.258 1 93.88 215 ALA A O 1
ATOM 1773 N N . VAL A 1 216 ? -13.852 4.051 5.352 1 96.38 216 VAL A N 1
ATOM 1774 C CA . VAL A 1 216 ? -14.164 2.695 5.789 1 96.38 216 VAL A CA 1
ATOM 1775 C C . VAL A 1 216 ? -14.102 2.619 7.312 1 96.38 216 VAL A C 1
ATOM 1777 O O . VAL A 1 216 ? -14.977 2.025 7.949 1 96.38 216 VAL A O 1
ATOM 1780 N N . VAL A 1 217 ? -13.109 3.26 7.902 1 97.5 217 VAL A N 1
ATOM 1781 C CA . VAL A 1 217 ? -12.938 3.271 9.352 1 97.5 217 VAL A CA 1
ATOM 1782 C C . VAL A 1 217 ? -14.141 3.939 10.008 1 97.5 217 VAL A C 1
ATOM 1784 O O . VAL A 1 217 ? -14.711 3.404 10.961 1 97.5 217 VAL A O 1
ATOM 1787 N N . ARG A 1 218 ? -14.531 5.062 9.516 1 96.06 218 ARG A N 1
ATOM 1788 C CA . ARG A 1 218 ? -15.688 5.773 10.062 1 96.06 218 ARG A CA 1
ATOM 1789 C C . ARG A 1 218 ? -16.969 4.957 9.891 1 96.06 218 ARG A C 1
ATOM 1791 O O . ARG A 1 218 ? -17.828 4.941 10.781 1 96.06 218 ARG A O 1
ATOM 1798 N N . GLY A 1 219 ? -17.047 4.281 8.719 1 96.62 219 GLY A N 1
ATOM 1799 C CA . GLY A 1 219 ? -18.188 3.416 8.484 1 96.62 219 GLY A CA 1
ATOM 1800 C C . GLY A 1 219 ? -18.297 2.277 9.477 1 96.62 219 GLY A C 1
ATOM 1801 O O . GLY A 1 219 ? -19.359 2.051 10.062 1 96.62 219 GLY A O 1
ATOM 1802 N N . ILE A 1 220 ? -17.219 1.611 9.711 1 97.25 220 ILE A N 1
ATOM 1803 C CA . ILE A 1 220 ? -17.188 0.495 10.648 1 97.25 220 ILE A CA 1
ATOM 1804 C C . ILE A 1 220 ? -17.531 0.991 12.047 1 97.25 220 ILE A C 1
ATOM 1806 O O . ILE A 1 220 ? -18.344 0.379 12.75 1 97.25 220 ILE A O 1
ATOM 1810 N N . ARG A 1 221 ? -16.922 2.051 12.453 1 96.12 221 ARG A N 1
ATOM 1811 C CA . ARG A 1 221 ? -17.188 2.615 13.773 1 96.12 221 ARG A CA 1
ATOM 1812 C C . ARG A 1 221 ? -18.656 2.965 13.945 1 96.12 221 ARG A C 1
ATOM 1814 O O . ARG A 1 221 ? -19.266 2.652 14.969 1 96.12 221 ARG A O 1
ATOM 1821 N N . ARG A 1 222 ? -19.172 3.645 12.922 1 95.25 222 ARG A N 1
ATOM 1822 C CA . ARG A 1 222 ? -20.578 4.047 12.961 1 95.25 222 ARG A CA 1
ATOM 1823 C C . ARG A 1 222 ? -21.484 2.832 13.109 1 95.25 222 ARG A C 1
ATOM 1825 O O . ARG A 1 222 ? -22.422 2.852 13.906 1 95.25 222 ARG A O 1
ATOM 1832 N N . GLU A 1 223 ? -21.219 1.787 12.336 1 95.5 223 GLU A N 1
ATOM 1833 C CA . GLU A 1 223 ? -22.016 0.566 12.391 1 95.5 223 GLU A CA 1
ATOM 1834 C C . GLU A 1 223 ? -21.906 -0.106 13.75 1 95.5 223 GLU A C 1
ATOM 1836 O O . GLU A 1 223 ? -22.891 -0.635 14.273 1 95.5 223 GLU A O 1
ATOM 1841 N N . CYS A 1 224 ? -20.797 -0.094 14.328 1 94.56 224 CYS A N 1
ATOM 1842 C CA . CYS A 1 224 ? -20.594 -0.707 15.641 1 94.56 224 CYS A CA 1
ATOM 1843 C C . CYS A 1 224 ? -21.297 0.084 16.734 1 94.56 224 CYS A C 1
ATOM 1845 O O . CYS A 1 224 ? -21.891 -0.499 17.641 1 94.56 224 CYS A O 1
ATOM 1847 N N . LEU A 1 225 ? -21.203 1.385 16.625 1 93.19 225 LEU A N 1
ATOM 1848 C CA . LEU A 1 225 ? -21.891 2.234 17.594 1 93.19 225 LEU A CA 1
ATOM 1849 C C . LEU A 1 225 ? -23.406 2.027 17.516 1 93.19 225 LEU A C 1
ATOM 1851 O O . LEU A 1 225 ? -24.078 1.954 18.547 1 93.19 225 LEU A O 1
ATOM 1855 N N . ARG A 1 226 ? -23.922 1.902 16.328 1 92.31 226 ARG A N 1
ATOM 1856 C CA . ARG A 1 226 ? -25.344 1.66 16.141 1 92.31 226 ARG A CA 1
ATOM 1857 C C . ARG A 1 226 ? -25.75 0.317 16.734 1 92.31 226 ARG A C 1
ATOM 1859 O O . ARG A 1 226 ? -26.797 0.216 17.391 1 92.31 226 ARG A O 1
ATOM 1866 N N . ARG A 1 227 ? -24.938 -0.651 16.531 1 89.44 227 ARG A N 1
ATOM 1867 C CA . ARG A 1 227 ? -25.219 -1.992 17.031 1 89.44 227 ARG A CA 1
ATOM 1868 C C . ARG A 1 227 ? -25.156 -2.033 18.547 1 89.44 227 ARG A C 1
ATOM 1870 O O . ARG A 1 227 ? -25.953 -2.729 19.188 1 89.44 227 ARG A O 1
ATOM 1877 N N . ASP A 1 228 ? -24.188 -1.344 19.125 1 87.5 228 ASP A N 1
ATOM 1878 C CA . ASP A 1 228 ? -24.031 -1.254 20.578 1 87.5 228 ASP A CA 1
ATOM 1879 C C . ASP A 1 228 ? -25.25 -0.625 21.219 1 87.5 228 ASP A C 1
ATOM 1881 O O . ASP A 1 228 ? -25.703 -1.07 22.281 1 87.5 228 ASP A O 1
ATOM 1885 N N . SER A 1 229 ? -25.75 0.379 20.578 1 85.38 229 SER A N 1
ATOM 1886 C CA . SER A 1 229 ? -26.922 1.069 21.109 1 85.38 229 SER A CA 1
ATOM 1887 C C . SER A 1 229 ? -28.172 0.183 21.047 1 85.38 229 SER A C 1
ATOM 1889 O O . SER A 1 229 ? -29 0.208 21.953 1 85.38 229 SER A O 1
ATOM 1891 N N . MET A 1 230 ? -28.203 -0.586 20.016 1 81.94 230 MET A N 1
ATOM 1892 C CA . MET A 1 230 ? -29.344 -1.477 19.828 1 81.94 230 MET A CA 1
ATOM 1893 C C . MET A 1 230 ? -29.312 -2.607 20.859 1 81.94 230 MET A C 1
ATOM 1895 O O . MET A 1 230 ? -30.359 -3.018 21.359 1 81.94 230 MET A O 1
ATOM 1899 N N . MET A 1 231 ? -28.172 -3.006 21.234 1 74.5 231 MET A N 1
ATOM 1900 C CA . MET A 1 231 ? -28.016 -4.094 22.203 1 74.5 231 MET A CA 1
ATOM 1901 C C . MET A 1 231 ? -28.344 -3.613 23.609 1 74.5 231 MET A C 1
ATOM 1903 O O . MET A 1 231 ? -28.875 -4.371 24.422 1 74.5 231 MET A O 1
ATOM 1907 N N . GLU A 1 232 ? -27.969 -2.383 23.859 1 71.31 232 GLU A N 1
ATOM 1908 C CA . GLU A 1 232 ? -28.266 -1.801 25.156 1 71.31 232 GLU A CA 1
ATOM 1909 C C . GLU A 1 232 ? -29.766 -1.604 25.344 1 71.31 232 GLU A C 1
ATOM 1911 O O . GLU A 1 232 ? -30.297 -1.82 26.438 1 71.31 232 GLU A O 1
ATOM 1916 N N . LEU A 1 233 ? -30.359 -1.29 24.25 1 70.62 233 LEU A N 1
ATOM 1917 C CA . LEU A 1 233 ? -31.797 -1.081 24.297 1 70.62 233 LEU A CA 1
ATOM 1918 C C . LEU A 1 233 ? -32.531 -2.404 24.484 1 70.62 233 LEU A C 1
ATOM 1920 O O . LEU A 1 233 ? -33.594 -2.451 25.125 1 70.62 233 LEU A O 1
ATOM 1924 N N . SER A 1 234 ? -31.906 -3.355 23.812 1 62.97 234 SER A N 1
ATOM 1925 C CA . SER A 1 234 ? -32.562 -4.645 23.906 1 62.97 234 SER A CA 1
ATOM 1926 C C . SER A 1 234 ? -32.438 -5.242 25.312 1 62.97 234 SER A C 1
ATOM 1928 O O . SER A 1 234 ? -33.188 -6.16 25.672 1 62.97 234 SER A O 1
ATOM 1930 N N . LYS A 1 235 ? -31.469 -4.746 26.062 1 58.69 235 LYS A N 1
ATOM 1931 C CA . LYS A 1 235 ? -31.281 -5.242 27.422 1 58.69 235 LYS A CA 1
ATOM 1932 C C . LYS A 1 235 ? -32.219 -4.551 28.406 1 58.69 235 LYS A C 1
ATOM 1934 O O . LYS A 1 235 ? -32.344 -4.973 29.547 1 58.69 235 LYS A O 1
ATOM 1939 N N . ILE A 1 236 ? -32.844 -3.602 28.047 1 50 236 ILE A N 1
ATOM 1940 C CA . ILE A 1 236 ? -33.844 -2.982 28.891 1 50 236 ILE A CA 1
ATOM 1941 C C . ILE A 1 236 ? -35.219 -3.613 28.609 1 50 236 ILE A C 1
ATOM 1943 O O . ILE A 1 236 ? -35.594 -3.801 27.438 1 50 236 ILE A O 1
ATOM 1947 N N . MET B 1 1 ? 8.984 -14.047 20.984 1 41.16 1 MET B N 1
ATOM 1948 C CA . MET B 1 1 ? 8.609 -14.094 19.578 1 41.16 1 MET B CA 1
ATOM 1949 C C . MET B 1 1 ? 7.113 -14.375 19.422 1 41.16 1 MET B C 1
ATOM 1951 O O . MET B 1 1 ? 6.586 -15.312 20.016 1 41.16 1 MET B O 1
ATOM 1955 N N . ASP B 1 2 ? 6.219 -13.43 18.953 1 57.75 2 ASP B N 1
ATOM 1956 C CA . ASP B 1 2 ? 4.766 -13.562 18.875 1 57.75 2 ASP B CA 1
ATOM 1957 C C . ASP B 1 2 ? 4.375 -14.781 18.047 1 57.75 2 ASP B C 1
ATOM 1959 O O . ASP B 1 2 ? 5.148 -15.25 17.203 1 57.75 2 ASP B O 1
ATOM 1963 N N . LEU B 1 3 ? 3.498 -15.609 18.641 1 58.19 3 LEU B N 1
ATOM 1964 C CA . LEU B 1 3 ? 2.971 -16.828 18.047 1 58.19 3 LEU B CA 1
ATOM 1965 C C . LEU B 1 3 ? 2.869 -16.703 16.531 1 58.19 3 LEU B C 1
ATOM 1967 O O . LEU B 1 3 ? 3.156 -17.656 15.797 1 58.19 3 LEU B O 1
ATOM 1971 N N . HIS B 1 4 ? 2.592 -15.516 16.031 1 67.56 4 HIS B N 1
ATOM 1972 C CA . HIS B 1 4 ? 2.488 -15.266 14.602 1 67.56 4 HIS B CA 1
ATOM 1973 C C . HIS B 1 4 ? 3.854 -15.367 13.93 1 67.56 4 HIS B C 1
ATOM 1975 O O . HIS B 1 4 ? 3.973 -15.953 12.844 1 67.56 4 HIS B O 1
ATOM 1981 N N . SER B 1 5 ? 4.766 -14.898 14.656 1 69.12 5 SER B N 1
ATOM 1982 C CA . SER B 1 5 ? 6.125 -14.953 14.133 1 69.12 5 SER B CA 1
ATOM 1983 C C . SER B 1 5 ? 6.637 -16.391 14.07 1 69.12 5 SER B C 1
ATOM 1985 O O . SER B 1 5 ? 7.297 -16.781 13.102 1 69.12 5 SER B O 1
ATOM 1987 N N . GLU B 1 6 ? 6.254 -17.156 15.055 1 71.19 6 GLU B N 1
ATOM 1988 C CA . GLU B 1 6 ? 6.695 -18.547 15.086 1 71.19 6 GLU B CA 1
ATOM 1989 C C . GLU B 1 6 ? 6.051 -19.359 13.969 1 71.19 6 GLU B C 1
ATOM 1991 O O . GLU B 1 6 ? 6.703 -20.219 13.359 1 71.19 6 GLU B O 1
ATOM 1996 N N . ARG B 1 7 ? 4.832 -19.125 13.781 1 77.25 7 ARG B N 1
ATOM 1997 C CA . ARG B 1 7 ? 4.121 -19.812 12.719 1 77.25 7 ARG B CA 1
ATOM 1998 C C . ARG B 1 7 ? 4.707 -19.484 11.352 1 77.25 7 ARG B C 1
ATOM 2000 O O . ARG B 1 7 ? 4.867 -20.375 10.508 1 77.25 7 ARG B O 1
ATOM 2007 N N . LEU B 1 8 ? 5.035 -18.297 11.18 1 79 8 LEU B N 1
ATOM 2008 C CA . LEU B 1 8 ? 5.629 -17.859 9.922 1 79 8 LEU B CA 1
ATOM 2009 C C . LEU B 1 8 ? 6.988 -18.516 9.711 1 79 8 LEU B C 1
ATOM 2011 O O . LEU B 1 8 ? 7.312 -18.938 8.594 1 79 8 LEU B O 1
ATOM 2015 N N . GLU B 1 9 ? 7.711 -18.625 10.812 1 84 9 GLU B N 1
ATOM 2016 C CA . GLU B 1 9 ? 9.023 -19.25 10.719 1 84 9 GLU B CA 1
ATOM 2017 C C . GLU B 1 9 ? 8.914 -20.719 10.328 1 84 9 GLU B C 1
ATOM 2019 O O . GLU B 1 9 ? 9.719 -21.219 9.539 1 84 9 GLU B O 1
ATOM 2024 N N . ALA B 1 10 ? 7.934 -21.375 10.914 1 85.19 10 ALA B N 1
ATOM 2025 C CA . ALA B 1 10 ? 7.707 -22.766 10.578 1 85.19 10 ALA B CA 1
ATOM 2026 C C . ALA B 1 10 ? 7.332 -22.922 9.109 1 85.19 10 ALA B C 1
ATOM 2028 O O . ALA B 1 10 ? 7.82 -23.844 8.43 1 85.19 10 ALA B O 1
ATOM 2029 N N . LYS B 1 11 ? 6.523 -22.109 8.633 1 86.19 11 LYS B N 1
ATOM 2030 C CA . LYS B 1 11 ? 6.113 -22.141 7.23 1 86.19 11 LYS B CA 1
ATOM 2031 C C . LYS B 1 11 ? 7.289 -21.859 6.305 1 86.19 11 LYS B C 1
ATOM 2033 O O . LYS B 1 11 ? 7.457 -22.516 5.277 1 86.19 11 LYS B O 1
ATOM 2038 N N . LEU B 1 12 ? 8.047 -20.906 6.703 1 89.06 12 LEU B N 1
ATOM 2039 C CA . LEU B 1 12 ? 9.203 -20.531 5.898 1 89.06 12 LEU B CA 1
ATOM 2040 C C . LEU B 1 12 ? 10.203 -21.672 5.797 1 89.06 12 LEU B C 1
ATOM 2042 O O . LEU B 1 12 ? 10.75 -21.938 4.723 1 89.06 12 LEU B O 1
ATOM 2046 N N . ASN B 1 13 ? 10.367 -22.344 6.883 1 88.75 13 ASN B N 1
ATOM 2047 C CA . ASN B 1 13 ? 11.312 -23.453 6.922 1 88.75 13 ASN B CA 1
ATOM 2048 C C . ASN B 1 13 ? 10.82 -24.625 6.066 1 88.75 13 ASN B C 1
ATOM 2050 O O . ASN B 1 13 ? 11.625 -25.438 5.609 1 88.75 13 ASN B O 1
ATOM 2054 N N . ALA B 1 14 ? 9.547 -24.688 5.875 1 89.75 14 ALA B N 1
ATOM 2055 C CA . ALA B 1 14 ? 8.961 -25.797 5.137 1 89.75 14 ALA B CA 1
ATOM 2056 C C . ALA B 1 14 ? 8.922 -25.516 3.641 1 89.75 14 ALA B C 1
ATOM 2058 O O . ALA B 1 14 ? 8.633 -26.391 2.836 1 89.75 14 ALA B O 1
ATOM 2059 N N . VAL B 1 15 ? 9.266 -24.344 3.27 1 92.75 15 VAL B N 1
ATOM 2060 C CA . VAL B 1 15 ? 9.164 -23.938 1.871 1 92.75 15 VAL B CA 1
ATOM 2061 C C . VAL B 1 15 ? 10.375 -24.453 1.099 1 92.75 15 VAL B C 1
ATOM 2063 O O . VAL B 1 15 ? 11.516 -24.234 1.519 1 92.75 15 VAL B O 1
ATOM 2066 N N . ASP B 1 16 ? 10.164 -25.219 0.072 1 94.88 16 ASP B N 1
ATOM 2067 C CA . ASP B 1 16 ? 11.195 -25.5 -0.924 1 94.88 16 ASP B CA 1
ATOM 2068 C C . ASP B 1 16 ? 11.219 -24.422 -2.01 1 94.88 16 ASP B C 1
ATOM 2070 O O . ASP B 1 16 ? 10.398 -24.453 -2.928 1 94.88 16 ASP B O 1
ATOM 2074 N N . TRP B 1 17 ? 12.102 -23.547 -1.997 1 94.31 17 TRP B N 1
ATOM 2075 C CA . TRP B 1 17 ? 12.156 -22.359 -2.836 1 94.31 17 TRP B CA 1
ATOM 2076 C C . TRP B 1 17 ? 12.523 -22.719 -4.273 1 94.31 17 TRP B C 1
ATOM 2078 O O . TRP B 1 17 ? 12.367 -21.906 -5.184 1 94.31 17 TRP B O 1
ATOM 2088 N N . ALA B 1 18 ? 13.023 -23.891 -4.516 1 93 18 ALA B N 1
ATOM 2089 C CA . ALA B 1 18 ? 13.336 -24.359 -5.863 1 93 18 ALA B CA 1
ATOM 2090 C C . ALA B 1 18 ? 12.07 -24.797 -6.598 1 93 18 ALA B C 1
ATOM 2092 O O . ALA B 1 18 ? 12.055 -24.859 -7.832 1 93 18 ALA B O 1
ATOM 2093 N N . VAL B 1 19 ? 11.094 -25.109 -5.828 1 94.81 19 VAL B N 1
ATOM 2094 C CA . VAL B 1 19 ? 9.844 -25.562 -6.422 1 94.81 19 VAL B CA 1
ATOM 2095 C C . VAL B 1 19 ? 8.977 -24.375 -6.816 1 94.81 19 VAL B C 1
ATOM 2097 O O . VAL B 1 19 ? 8.633 -23.547 -5.973 1 94.81 19 VAL B O 1
ATOM 2100 N N . ARG B 1 20 ? 8.664 -24.281 -8.102 1 95.88 20 ARG B N 1
ATOM 2101 C CA . ARG B 1 20 ? 7.781 -23.266 -8.672 1 95.88 20 ARG B CA 1
ATOM 2102 C C . ARG B 1 20 ? 6.621 -23.906 -9.422 1 95.88 20 ARG B C 1
ATOM 2104 O O . ARG B 1 20 ? 6.645 -24 -10.656 1 95.88 20 ARG B O 1
ATOM 2111 N N . ASP B 1 21 ? 5.594 -24.219 -8.648 1 97.69 21 ASP B N 1
ATOM 2112 C CA . ASP B 1 21 ? 4.578 -25.078 -9.258 1 97.69 21 ASP B CA 1
ATOM 2113 C C . ASP B 1 21 ? 3.244 -24.344 -9.367 1 97.69 21 ASP B C 1
ATOM 2115 O O . ASP B 1 21 ? 2.195 -24.969 -9.523 1 97.69 21 ASP B O 1
ATOM 2119 N N . VAL B 1 22 ? 3.254 -23.062 -9.188 1 98.5 22 VAL B N 1
ATOM 2120 C CA . VAL B 1 22 ? 2.076 -22.234 -9.391 1 98.5 22 VAL B CA 1
ATOM 2121 C C . VAL B 1 22 ? 2.254 -21.375 -10.648 1 98.5 22 VAL B C 1
ATOM 2123 O O . VAL B 1 22 ? 3.119 -20.5 -10.688 1 98.5 22 VAL B O 1
ATOM 2126 N N . LEU B 1 23 ? 1.444 -21.625 -11.648 1 98.62 23 LEU B N 1
ATOM 2127 C CA . LEU B 1 23 ? 1.46 -20.828 -12.875 1 98.62 23 LEU B CA 1
ATOM 2128 C C . LEU B 1 23 ? 0.584 -19.594 -12.742 1 98.62 23 LEU B C 1
ATOM 2130 O O . LEU B 1 23 ? -0.604 -19.703 -12.43 1 98.62 23 LEU B O 1
ATOM 2134 N N . VAL B 1 24 ? 1.184 -18.469 -12.875 1 98.31 24 VAL B N 1
ATOM 2135 C CA . VAL B 1 24 ? 0.426 -17.219 -12.953 1 98.31 24 VAL B CA 1
ATOM 2136 C C . VAL B 1 24 ? 0.197 -16.859 -14.422 1 98.31 24 VAL B C 1
ATOM 2138 O O . VAL B 1 24 ? 1.141 -16.5 -15.133 1 98.31 24 VAL B O 1
ATOM 2141 N N . GLY B 1 25 ? -1.032 -16.938 -14.82 1 97.31 25 GLY B N 1
ATOM 2142 C CA . GLY B 1 25 ? -1.373 -16.719 -16.219 1 97.31 25 GLY B CA 1
ATOM 2143 C C . GLY B 1 25 ? -2.318 -15.547 -16.422 1 97.31 25 GLY B C 1
ATOM 2144 O O . GLY B 1 25 ? -3.242 -15.344 -15.633 1 97.31 25 GLY B O 1
ATOM 2145 N N . THR B 1 26 ? -2.18 -14.859 -17.469 1 95.69 26 THR B N 1
ATOM 2146 C CA . THR B 1 26 ? -2.916 -13.633 -17.75 1 95.69 26 THR B CA 1
ATOM 2147 C C . THR B 1 26 ? -4.281 -13.945 -18.359 1 95.69 26 THR B C 1
ATOM 2149 O O . THR B 1 26 ? -4.402 -14.836 -19.188 1 95.69 26 THR B O 1
ATOM 2152 N N . MET B 1 27 ? -5.262 -13.219 -17.906 1 94.75 27 MET B N 1
ATOM 2153 C CA . MET B 1 27 ? -6.578 -13.172 -18.531 1 94.75 27 ME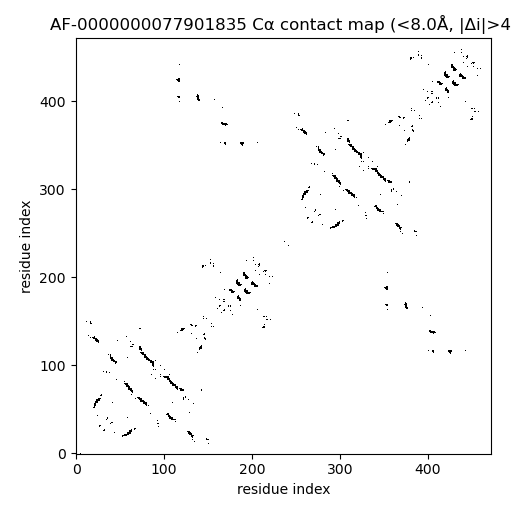T B CA 1
ATOM 2154 C C . MET B 1 27 ? -6.652 -12.047 -19.562 1 94.75 27 MET B C 1
ATOM 2156 O O . MET B 1 27 ? -6.371 -10.891 -19.234 1 94.75 27 MET B O 1
ATOM 2160 N N . ARG B 1 28 ? -7.133 -12.352 -20.719 1 92.44 28 ARG B N 1
ATOM 2161 C CA . ARG B 1 28 ? -7.098 -11.375 -21.797 1 92.44 28 ARG B CA 1
ATOM 2162 C C . ARG B 1 28 ? -8.367 -10.531 -21.812 1 92.44 28 ARG B C 1
ATOM 2164 O O . ARG B 1 28 ? -8.406 -9.461 -22.438 1 92.44 28 ARG B O 1
ATOM 2171 N N . SER B 1 29 ? -9.469 -11.031 -21.234 1 93.94 29 SER B N 1
ATOM 2172 C CA . SER B 1 29 ? -10.742 -10.312 -21.25 1 93.94 29 SER B CA 1
ATOM 2173 C C . SER B 1 29 ? -11.609 -10.719 -20.062 1 93.94 29 SER B C 1
ATOM 2175 O O . SER B 1 29 ? -11.367 -11.75 -19.422 1 93.94 29 SER B O 1
ATOM 2177 N N . LEU B 1 30 ? -12.625 -9.859 -19.859 1 94.75 30 LEU B N 1
ATOM 2178 C CA . LEU B 1 30 ? -13.609 -10.18 -18.828 1 94.75 30 LEU B CA 1
ATOM 2179 C C . LEU B 1 30 ? -14.359 -11.461 -19.156 1 94.75 30 LEU B C 1
ATOM 2181 O O . LEU B 1 30 ? -14.664 -12.258 -18.281 1 94.75 30 LEU B O 1
ATOM 2185 N N . GLN B 1 31 ? -14.625 -11.594 -20.406 1 95.44 31 GLN B N 1
ATOM 2186 C CA . GLN B 1 31 ? -15.344 -12.773 -20.875 1 95.44 31 GLN B CA 1
ATOM 2187 C C . GLN B 1 31 ? -14.531 -14.039 -20.625 1 95.44 31 GLN B C 1
ATOM 2189 O O . GLN B 1 31 ? -15.078 -15.047 -20.172 1 95.44 31 GLN B O 1
ATOM 2194 N N . GLN B 1 32 ? -13.305 -14.023 -20.938 1 96.06 32 GLN B N 1
ATOM 2195 C CA . GLN B 1 32 ? -12.453 -15.18 -20.688 1 96.06 32 GLN B CA 1
ATOM 2196 C C . GLN B 1 32 ? -12.43 -15.531 -19.203 1 96.06 32 GLN B C 1
ATOM 2198 O O . GLN B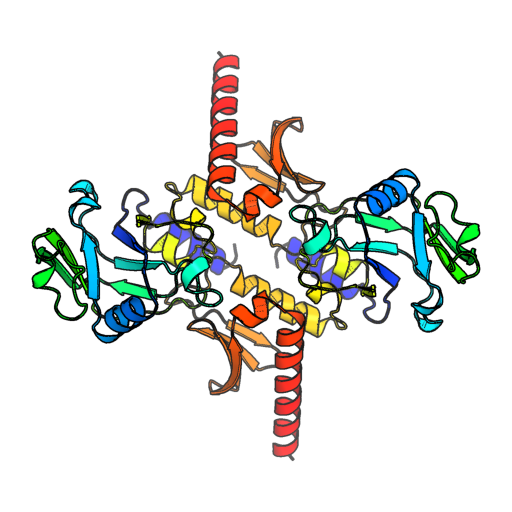 1 32 ? -12.5 -16.719 -18.844 1 96.06 32 GLN B O 1
ATOM 2203 N N . LEU B 1 33 ? -12.281 -14.5 -18.406 1 97.19 33 LEU B N 1
ATOM 2204 C CA . LEU B 1 33 ? -12.258 -14.711 -16.969 1 97.19 33 LEU B CA 1
ATOM 2205 C C . LEU B 1 33 ? -13.531 -15.414 -16.5 1 97.19 33 LEU B C 1
ATOM 2207 O O . LEU B 1 33 ? -13.469 -16.391 -15.75 1 97.19 33 LEU B O 1
ATOM 2211 N N . ASP B 1 34 ? -14.625 -14.93 -16.938 1 97.06 34 ASP B N 1
ATOM 2212 C CA . ASP B 1 34 ? -15.922 -15.484 -16.547 1 97.06 34 ASP B CA 1
ATOM 2213 C C . ASP B 1 34 ? -16.031 -16.953 -16.953 1 97.06 34 ASP B C 1
ATOM 2215 O O . ASP B 1 34 ? -16.469 -17.781 -16.172 1 97.06 34 ASP B O 1
ATOM 2219 N N . ILE B 1 35 ? -15.656 -17.219 -18.141 1 97.75 35 ILE B N 1
ATOM 2220 C CA . ILE B 1 35 ? -15.758 -18.578 -18.672 1 97.75 35 ILE B CA 1
ATOM 2221 C C . ILE B 1 35 ? -14.82 -19.5 -17.906 1 97.75 35 ILE B C 1
ATOM 2223 O O . ILE B 1 35 ? -15.219 -20.594 -17.5 1 97.75 35 ILE B O 1
ATOM 2227 N N . CYS B 1 36 ? -13.57 -19.062 -17.719 1 97.94 36 CYS B N 1
ATOM 2228 C CA . CYS B 1 36 ? -12.594 -19.875 -17 1 97.94 36 CYS B CA 1
ATOM 2229 C C . CYS B 1 36 ? -13.062 -20.156 -15.578 1 97.94 36 CYS B C 1
ATOM 2231 O O . CYS B 1 36 ? -12.898 -21.281 -15.086 1 97.94 36 CYS B O 1
ATOM 2233 N N . ARG B 1 37 ? -13.594 -19.188 -14.945 1 97.69 37 ARG B N 1
ATOM 2234 C CA . ARG B 1 37 ? -14.07 -19.344 -13.578 1 97.69 37 ARG B CA 1
ATOM 2235 C C . ARG B 1 37 ? -15.273 -20.281 -13.523 1 97.69 37 ARG B C 1
ATOM 2237 O O . ARG B 1 37 ? -15.32 -21.203 -12.695 1 97.69 37 ARG B O 1
ATOM 2244 N N . LYS B 1 38 ? -16.219 -20.062 -14.367 1 97.5 38 LYS B N 1
ATOM 2245 C CA . LYS B 1 38 ? -17.453 -20.828 -14.383 1 97.5 38 LYS B CA 1
ATOM 2246 C C . LYS B 1 38 ? -17.188 -22.297 -14.711 1 97.5 38 LYS B C 1
ATOM 2248 O O . LYS B 1 38 ? -17.703 -23.188 -14.047 1 97.5 38 LYS B O 1
ATOM 2253 N N . ASP B 1 39 ? -16.344 -22.5 -15.742 1 97.94 39 ASP B N 1
ATOM 2254 C CA . ASP B 1 39 ? -16.141 -23.859 -16.234 1 97.94 39 ASP B CA 1
ATOM 2255 C C . ASP B 1 39 ? -14.922 -24.5 -15.594 1 97.94 39 ASP B C 1
ATOM 2257 O O . ASP B 1 39 ? -14.531 -25.609 -15.961 1 97.94 39 ASP B O 1
ATOM 2261 N N . CYS B 1 40 ? -14.172 -23.797 -14.727 1 98.25 40 CYS B N 1
ATOM 2262 C CA . CYS B 1 40 ? -13.094 -24.281 -13.867 1 98.25 40 CYS B CA 1
ATOM 2263 C C . CYS B 1 40 ? -11.945 -24.828 -14.703 1 98.25 40 CYS B C 1
ATOM 2265 O O . CYS B 1 40 ? -11.516 -25.969 -14.492 1 98.25 40 CYS B O 1
ATOM 2267 N N . PHE B 1 41 ? -11.438 -24 -15.508 1 98.56 41 PHE B N 1
ATOM 2268 C CA . PHE B 1 41 ? -10.273 -24.406 -16.297 1 98.56 41 PHE B CA 1
ATOM 2269 C C . PHE B 1 41 ? -9.453 -23.188 -16.703 1 98.56 41 PHE B C 1
ATOM 2271 O O . PHE B 1 41 ? -9.883 -22.047 -16.516 1 98.56 41 PHE B O 1
ATOM 2278 N N . 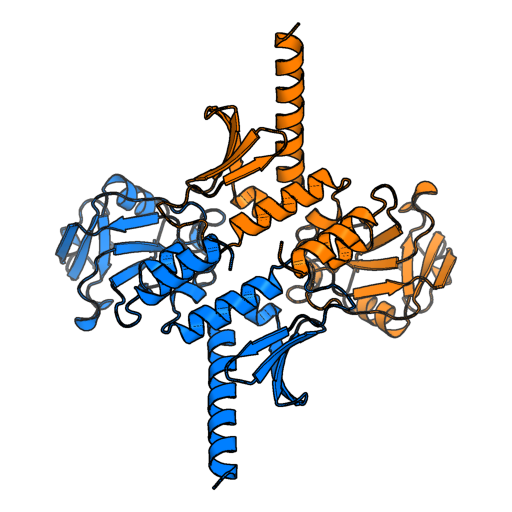TYR B 1 42 ? -8.297 -23.406 -17.141 1 98.44 42 TYR B N 1
ATOM 2279 C CA . TYR B 1 42 ? -7.391 -22.422 -17.734 1 98.44 42 TYR B CA 1
ATOM 2280 C C . TYR B 1 42 ? -6.645 -23.016 -18.922 1 98.44 42 TYR B C 1
ATOM 2282 O O . TYR B 1 42 ? -6.52 -24.234 -19.047 1 98.44 42 TYR B O 1
ATOM 2290 N N . TYR B 1 43 ? -6.254 -22.125 -19.812 1 97.94 43 TYR B N 1
ATOM 2291 C CA . TYR B 1 43 ? -5.539 -22.609 -21 1 97.94 43 TYR B CA 1
ATOM 2292 C C . TYR B 1 43 ? -4.488 -21.594 -21.438 1 97.94 43 TYR B C 1
ATOM 2294 O O . TYR B 1 43 ? -4.656 -20.391 -21.25 1 97.94 43 TYR B O 1
ATOM 2302 N N . ILE B 1 44 ? -3.453 -22.109 -22.016 1 96.94 44 ILE B N 1
ATOM 2303 C CA . ILE B 1 44 ? -2.332 -21.281 -22.453 1 96.94 44 ILE B CA 1
ATOM 2304 C C . ILE B 1 44 ? -1.65 -21.953 -23.656 1 96.94 44 ILE B C 1
ATOM 2306 O O . ILE B 1 44 ? -1.535 -23.172 -23.703 1 96.94 44 ILE B O 1
ATOM 2310 N N . PRO B 1 45 ? -1.28 -21.109 -24.609 1 96.25 45 PRO B N 1
ATOM 2311 C CA . PRO B 1 45 ? -0.551 -21.703 -25.719 1 96.25 45 PRO B CA 1
ATOM 2312 C C . PRO B 1 45 ? 0.645 -22.547 -25.266 1 96.25 45 PRO B C 1
ATOM 2314 O O . PRO B 1 45 ? 1.396 -22.109 -24.391 1 96.25 45 PRO B O 1
ATOM 2317 N N . ALA B 1 46 ? 0.782 -23.688 -25.891 1 96.56 46 ALA B N 1
ATOM 2318 C CA . ALA B 1 46 ? 1.827 -24.625 -25.484 1 96.56 46 ALA B CA 1
ATOM 2319 C C . ALA B 1 46 ? 3.213 -24 -25.656 1 96.56 46 ALA B C 1
ATOM 2321 O O . ALA B 1 46 ? 4.133 -24.312 -24.891 1 96.56 46 ALA B O 1
ATOM 2322 N N . GLU B 1 47 ? 3.379 -23.109 -26.594 1 94.88 47 GLU B N 1
ATOM 2323 C CA . GLU B 1 47 ? 4.672 -22.5 -26.906 1 94.88 47 GLU B CA 1
ATOM 2324 C C . GLU B 1 47 ? 5.145 -21.609 -25.75 1 94.88 47 GLU B C 1
ATOM 2326 O O . GLU B 1 47 ? 6.324 -21.25 -25.672 1 94.88 47 GLU B O 1
ATOM 2331 N N . ARG B 1 48 ? 4.219 -21.297 -24.875 1 94.19 48 ARG B N 1
ATOM 2332 C CA . ARG B 1 48 ? 4.551 -20.375 -23.797 1 94.19 48 ARG B CA 1
ATOM 2333 C C . ARG B 1 48 ? 5.113 -21.141 -22.594 1 94.19 48 ARG B C 1
ATOM 2335 O O . ARG B 1 48 ? 5.586 -20.531 -21.625 1 94.19 48 ARG B O 1
ATOM 2342 N N . LEU B 1 49 ? 5.113 -22.422 -22.609 1 95.5 49 LEU B N 1
ATOM 2343 C CA . LEU B 1 49 ? 5.633 -23.219 -21.516 1 95.5 49 LEU B CA 1
ATOM 2344 C C . LEU B 1 49 ? 6.762 -24.125 -21.984 1 95.5 49 LEU B C 1
ATOM 2346 O O . LEU B 1 49 ? 6.836 -24.469 -23.156 1 95.5 49 LEU B O 1
ATOM 2350 N N . GLN B 1 50 ? 7.609 -24.453 -21.109 1 94.44 50 GLN B N 1
ATOM 2351 C CA . GLN B 1 50 ? 8.695 -25.391 -21.359 1 94.44 50 GLN B CA 1
ATOM 2352 C C . GLN B 1 50 ? 8.555 -26.625 -20.469 1 94.44 50 GLN B C 1
ATOM 2354 O O . GLN B 1 50 ? 7.789 -26.625 -19.5 1 94.44 50 GLN B O 1
ATOM 2359 N N . ASP B 1 51 ? 9.312 -27.625 -20.812 1 93 51 ASP B N 1
ATOM 2360 C CA . ASP B 1 51 ? 9.25 -28.891 -20.078 1 93 51 ASP B CA 1
ATOM 2361 C C . ASP B 1 51 ? 9.57 -28.688 -18.609 1 93 51 ASP B C 1
ATOM 2363 O O . ASP B 1 51 ? 8.992 -29.344 -17.734 1 93 51 ASP B O 1
ATOM 2367 N N . SER B 1 52 ? 10.414 -27.75 -18.297 1 93.12 52 SER B N 1
ATOM 2368 C CA . SER B 1 52 ? 10.875 -27.516 -16.938 1 93.12 52 SER B CA 1
ATOM 2369 C C . SER B 1 52 ? 9.781 -26.859 -16.094 1 93.12 52 SER B C 1
ATOM 2371 O O . SER B 1 52 ? 9.883 -26.797 -14.875 1 93.12 52 SER B O 1
ATOM 2373 N N . ASP B 1 53 ? 8.773 -26.453 -16.75 1 95.06 53 ASP B N 1
ATOM 2374 C CA . ASP B 1 53 ? 7.703 -25.75 -16.062 1 95.06 53 ASP B CA 1
ATOM 2375 C C . ASP B 1 53 ? 6.746 -26.719 -15.391 1 95.06 53 ASP B C 1
ATOM 2377 O O . ASP B 1 53 ? 5.93 -26.328 -14.555 1 95.06 53 ASP B O 1
ATOM 2381 N N . PHE B 1 54 ? 6.887 -27.969 -15.781 1 94.62 54 PHE B N 1
ATOM 2382 C CA . PHE B 1 54 ? 5.965 -28.969 -15.258 1 94.62 54 PHE B CA 1
ATOM 2383 C C . PHE B 1 54 ? 6.586 -29.703 -14.078 1 94.62 54 PHE B C 1
ATOM 2385 O O . PHE B 1 54 ? 7.809 -29.828 -13.992 1 94.62 54 PHE B O 1
ATOM 2392 N N . PRO B 1 55 ? 5.77 -30.188 -13.094 1 96.06 55 PRO B N 1
ATOM 2393 C CA . PRO B 1 55 ? 4.305 -30.141 -13.078 1 96.06 55 PRO B CA 1
ATOM 2394 C C . PRO B 1 55 ? 3.748 -28.812 -12.586 1 96.06 55 PRO B C 1
ATOM 2396 O O . PRO B 1 55 ? 4.371 -28.156 -11.75 1 96.06 55 PRO B O 1
ATOM 2399 N N . VAL B 1 56 ? 2.65 -28.406 -13.117 1 97.81 56 VAL B N 1
ATOM 2400 C CA . VAL B 1 56 ? 1.871 -27.281 -12.625 1 97.81 56 VAL B CA 1
ATOM 2401 C C . VAL B 1 56 ? 0.799 -27.766 -11.656 1 97.81 56 VAL B C 1
ATOM 2403 O O . VAL B 1 56 ? -0.115 -28.5 -12.047 1 97.81 56 VAL B O 1
ATOM 2406 N N . ARG B 1 57 ? 0.903 -27.375 -10.453 1 98.19 57 ARG B N 1
ATOM 2407 C CA . ARG B 1 57 ? -0.018 -27.875 -9.438 1 98.19 57 ARG B CA 1
ATOM 2408 C C . ARG B 1 57 ? -1.151 -26.891 -9.188 1 98.19 57 ARG B C 1
ATOM 2410 O O . ARG B 1 57 ? -2.252 -27.281 -8.797 1 98.19 57 ARG B O 1
ATOM 2417 N N . TYR B 1 58 ? -0.837 -25.625 -9.367 1 98.62 58 TYR B N 1
ATOM 2418 C CA . TYR B 1 58 ? -1.828 -24.562 -9.203 1 98.62 58 TYR B CA 1
ATOM 2419 C C . TYR B 1 58 ? -1.753 -23.562 -10.352 1 98.62 58 TYR B C 1
ATOM 2421 O O . TYR B 1 58 ? -0.692 -23.375 -10.953 1 98.62 58 TYR B O 1
ATOM 2429 N N . VAL B 1 59 ? -2.9 -22.953 -10.617 1 98.69 59 VAL B N 1
ATOM 2430 C CA . VAL B 1 59 ? -2.965 -21.828 -11.539 1 98.69 59 VAL B CA 1
ATOM 2431 C C . VAL B 1 59 ? -3.549 -20.609 -10.82 1 98.69 59 VAL B C 1
ATOM 2433 O O . VAL B 1 59 ? -4.523 -20.719 -10.07 1 98.69 59 VAL B O 1
ATOM 2436 N N . ALA B 1 60 ? -2.906 -19.5 -10.922 1 98.62 60 ALA B N 1
ATOM 2437 C CA . ALA B 1 60 ? -3.426 -18.219 -10.477 1 98.62 60 ALA B CA 1
ATOM 2438 C C . ALA B 1 60 ? -3.693 -17.297 -11.664 1 98.62 60 ALA B C 1
ATOM 2440 O O . ALA B 1 60 ? -2.91 -17.25 -12.617 1 98.62 60 ALA B O 1
ATOM 2441 N N . LEU B 1 61 ? -4.762 -16.578 -11.625 1 97.81 61 LEU B N 1
ATOM 2442 C CA . LEU B 1 61 ? -5.199 -15.766 -12.766 1 97.81 61 LEU B CA 1
ATOM 2443 C C . LEU B 1 61 ? -4.754 -14.32 -12.602 1 97.81 61 LEU B C 1
ATOM 2445 O O . LEU B 1 61 ? -5.105 -13.664 -11.617 1 97.81 61 LEU B O 1
ATOM 2449 N N . TYR B 1 62 ? -4.051 -13.883 -13.539 1 97.56 62 TYR B N 1
ATOM 2450 C CA . TYR B 1 62 ? -3.574 -12.508 -13.539 1 97.56 62 TYR B CA 1
ATOM 2451 C C . TYR B 1 62 ? -4.516 -11.602 -14.328 1 97.56 62 TYR B C 1
ATOM 2453 O O . TYR B 1 62 ? -4.75 -11.828 -15.516 1 97.56 62 TYR B O 1
ATOM 2461 N N . GLN B 1 63 ? -5.055 -10.633 -13.68 1 95.75 63 GLN B N 1
ATOM 2462 C CA . GLN B 1 63 ? -5.934 -9.617 -14.25 1 95.75 63 GLN B CA 1
ATOM 2463 C C . GLN B 1 63 ? -5.223 -8.273 -14.352 1 95.75 63 GLN B C 1
ATOM 2465 O O . GLN B 1 63 ? -4.996 -7.605 -13.336 1 95.75 63 GLN B O 1
ATOM 2470 N N . SER B 1 64 ? -4.918 -7.816 -15.594 1 93.25 64 SER B N 1
ATOM 2471 C CA . SER B 1 64 ? -4.156 -6.586 -15.781 1 93.25 64 SER B CA 1
ATOM 2472 C C . SER B 1 64 ? -4.992 -5.363 -15.422 1 93.25 64 SER B C 1
ATOM 2474 O O . SER B 1 64 ? -6.219 -5.387 -15.539 1 93.25 64 SER B O 1
ATOM 2476 N N . GLN B 1 65 ? -4.273 -4.336 -15.055 1 89.81 65 GLN B N 1
ATOM 2477 C CA . GLN B 1 65 ? -4.938 -3.082 -14.719 1 89.81 65 GLN B CA 1
ATOM 2478 C C . GLN B 1 65 ? -5.633 -2.488 -15.938 1 89.81 65 GLN B C 1
ATOM 2480 O O . GLN B 1 65 ? -6.727 -1.93 -15.828 1 89.81 65 GLN B O 1
ATOM 2485 N N . TYR B 1 66 ? -5.055 -2.594 -17.047 1 88.56 66 TYR B N 1
ATOM 2486 C CA . TYR B 1 66 ? -5.562 -2.021 -18.297 1 88.56 66 TYR B CA 1
ATOM 2487 C C . TYR B 1 66 ? -6.918 -2.615 -18.656 1 88.56 66 TYR B C 1
ATOM 2489 O O . TYR B 1 66 ? -7.832 -1.894 -19.062 1 88.56 66 TYR B O 1
ATOM 2497 N N . VAL B 1 67 ? -7.113 -3.846 -18.422 1 91.19 67 VAL B N 1
ATOM 2498 C CA . VAL B 1 67 ? -8.305 -4.555 -18.875 1 91.19 67 VAL B CA 1
ATOM 2499 C C . VAL B 1 67 ? -9.352 -4.57 -17.766 1 91.19 67 VAL B C 1
ATOM 2501 O O . VAL B 1 67 ? -10.547 -4.445 -18.031 1 91.19 67 VAL B O 1
ATOM 2504 N N . PHE B 1 68 ? -8.891 -4.656 -16.531 1 92.94 68 PHE B N 1
ATOM 2505 C CA . PHE B 1 68 ? -9.836 -5 -15.469 1 92.94 68 PHE B CA 1
ATOM 2506 C C . PHE B 1 68 ? -9.992 -3.846 -14.484 1 92.94 68 PHE B C 1
ATOM 2508 O O . PHE B 1 68 ? -10.836 -3.898 -13.586 1 92.94 68 PHE B O 1
ATOM 2515 N N . GLY B 1 69 ? -9.18 -2.854 -14.547 1 87.88 69 GLY B N 1
ATOM 2516 C CA . GLY B 1 69 ? -9.336 -1.685 -13.688 1 87.88 69 GLY B CA 1
ATOM 2517 C C . GLY B 1 69 ? -9.32 -2.021 -12.211 1 87.88 69 GLY B C 1
ATOM 2518 O O . GLY B 1 69 ? -8.367 -2.613 -11.711 1 87.88 69 GLY B O 1
ATOM 2519 N N . ALA B 1 70 ? -10.414 -1.847 -11.547 1 82.75 70 ALA B N 1
ATOM 2520 C CA . ALA B 1 70 ? -10.531 -2.023 -10.102 1 82.75 70 ALA B CA 1
ATOM 2521 C C . ALA B 1 70 ? -10.461 -3.5 -9.727 1 82.75 70 ALA B C 1
ATOM 2523 O O . ALA B 1 70 ? -10.188 -3.838 -8.57 1 82.75 70 ALA B O 1
ATOM 2524 N N . GLN B 1 71 ? -10.648 -4.316 -10.711 1 89.62 71 GLN B N 1
ATOM 2525 C CA . GLN B 1 71 ? -10.625 -5.754 -10.445 1 89.62 71 GLN B CA 1
ATOM 2526 C C . GLN B 1 71 ? -9.289 -6.363 -10.836 1 89.62 71 GLN B C 1
ATOM 2528 O O . GLN B 1 71 ? -9.164 -7.586 -10.945 1 89.62 71 GLN B O 1
ATOM 2533 N N . ALA B 1 72 ? -8.336 -5.5 -11.062 1 92.56 72 ALA B N 1
ATOM 2534 C CA . ALA B 1 72 ? -7.008 -5.965 -11.469 1 92.56 72 ALA B CA 1
ATOM 2535 C C . ALA B 1 72 ? -6.312 -6.695 -10.328 1 92.56 72 ALA B C 1
ATOM 2537 O O . ALA B 1 72 ? -6.695 -6.555 -9.164 1 92.56 72 ALA B O 1
ATOM 2538 N N . GLY B 1 73 ? -5.289 -7.488 -10.695 1 95.25 73 GLY B N 1
ATOM 2539 C CA . GLY B 1 73 ? -4.496 -8.219 -9.719 1 95.25 73 GLY B CA 1
ATOM 2540 C C . GLY B 1 73 ? -4.637 -9.727 -9.852 1 95.25 73 GLY B C 1
ATOM 2541 O O . GLY B 1 73 ? -5.125 -10.227 -10.867 1 95.25 73 GLY B O 1
ATOM 2542 N N . VAL B 1 74 ? -4.074 -10.391 -8.922 1 96.81 74 VAL B N 1
ATOM 2543 C CA . VAL B 1 74 ? -4.309 -11.82 -8.758 1 96.81 74 VAL B CA 1
ATOM 2544 C C . VAL B 1 74 ? -5.332 -12.047 -7.648 1 96.81 74 VAL B C 1
ATOM 2546 O O . VAL B 1 74 ? -5.07 -11.75 -6.48 1 96.81 74 VAL B O 1
ATOM 2549 N N . ARG B 1 75 ? -6.453 -12.578 -8.055 1 96.25 75 ARG B N 1
ATOM 2550 C CA . ARG B 1 75 ? -7.562 -12.688 -7.109 1 96.25 75 ARG B CA 1
ATOM 2551 C C . ARG B 1 75 ? -7.98 -14.141 -6.922 1 96.25 75 ARG B C 1
ATOM 2553 O O . ARG B 1 75 ? -8.492 -14.508 -5.859 1 96.25 75 ARG B O 1
ATOM 2560 N N . TYR B 1 76 ? -7.719 -14.922 -7.977 1 97.56 76 TYR B N 1
ATOM 2561 C CA . TYR B 1 76 ? -8.195 -16.297 -7.977 1 97.56 76 TYR B CA 1
ATOM 2562 C C . TYR B 1 76 ? -7.047 -17.266 -8.25 1 97.56 76 TYR B C 1
ATOM 2564 O O . TYR B 1 76 ? -6.152 -16.984 -9.047 1 97.56 76 TYR B O 1
ATOM 2572 N N . TYR B 1 77 ? -7.152 -18.359 -7.594 1 98.12 77 TYR B N 1
ATOM 2573 C CA . TYR B 1 77 ? -6.238 -19.453 -7.883 1 98.12 77 TYR B CA 1
ATOM 2574 C C . TYR B 1 77 ? -6.902 -20.812 -7.625 1 98.12 77 TYR B C 1
ATOM 2576 O O . TYR B 1 77 ? -7.93 -20.875 -6.941 1 98.12 77 TYR B O 1
ATOM 2584 N N . GLY B 1 78 ? -6.402 -21.797 -8.242 1 98.31 78 GLY B N 1
ATOM 2585 C CA . GLY B 1 78 ? -7.004 -23.109 -8.078 1 98.31 78 GLY B CA 1
ATOM 2586 C C . GLY B 1 78 ? -6.02 -24.25 -8.281 1 98.31 78 GLY B C 1
ATOM 2587 O O . GLY B 1 78 ? -5.012 -24.094 -8.977 1 98.31 78 GLY B O 1
ATOM 2588 N N . GLU B 1 79 ? -6.363 -25.344 -7.672 1 98.5 79 GLU B N 1
ATOM 2589 C CA . GLU B 1 79 ? -5.562 -26.547 -7.805 1 98.5 79 GLU B CA 1
ATOM 2590 C C . GLU B 1 79 ? -5.852 -27.25 -9.125 1 98.5 79 GLU B C 1
ATOM 2592 O O . GLU B 1 79 ? -7.008 -27.406 -9.516 1 98.5 79 GLU B O 1
ATOM 2597 N N . VAL B 1 80 ? -4.805 -27.672 -9.766 1 98.62 80 VAL B N 1
ATOM 2598 C CA . VAL B 1 80 ? -4.938 -28.359 -11.047 1 98.62 80 VAL B CA 1
ATOM 2599 C C . VAL B 1 80 ? -5.258 -29.828 -10.812 1 98.62 80 VAL B C 1
ATOM 2601 O O . VAL B 1 80 ? -4.543 -30.531 -10.086 1 98.62 80 VAL B O 1
ATOM 2604 N N . MET B 1 81 ? -6.297 -30.25 -11.43 1 98.25 81 MET B N 1
ATOM 2605 C CA . MET B 1 81 ? -6.672 -31.656 -11.359 1 98.25 81 MET B CA 1
ATOM 2606 C C . MET B 1 81 ? -6.07 -32.438 -12.523 1 98.25 81 MET B C 1
ATOM 2608 O O . MET B 1 81 ? -5.688 -33.594 -12.367 1 98.25 81 MET B O 1
ATOM 2612 N N . LYS B 1 82 ? -6.098 -31.812 -13.641 1 97.62 82 LYS B N 1
ATOM 2613 C CA . LYS B 1 82 ? -5.645 -32.438 -14.875 1 97.62 82 LYS B CA 1
ATOM 2614 C C . LYS B 1 82 ? -5.031 -31.422 -15.828 1 97.62 82 LYS B C 1
ATOM 2616 O O . LYS B 1 82 ? -5.539 -30.312 -15.969 1 97.62 82 LYS B O 1
ATOM 2621 N N . CYS B 1 83 ? -3.896 -31.781 -16.344 1 97.5 83 CYS B N 1
ATOM 2622 C CA . CYS B 1 83 ? -3.25 -31.016 -17.391 1 97.5 83 CYS B CA 1
ATOM 2623 C C . CYS B 1 83 ? -3.221 -31.797 -18.703 1 97.5 83 CYS B C 1
ATOM 2625 O O . CYS B 1 83 ? -2.727 -32.938 -18.734 1 97.5 83 CYS B O 1
ATOM 2627 N N . SER B 1 84 ? -3.736 -31.203 -19.828 1 97.31 84 SER B N 1
ATOM 2628 C CA . SER B 1 84 ? -3.789 -31.891 -21.109 1 97.31 84 SER B CA 1
ATOM 2629 C C . SER B 1 84 ? -3.279 -31 -22.234 1 97.31 84 SER B C 1
ATOM 2631 O O . SER B 1 84 ? -3.547 -29.797 -22.25 1 97.31 84 SER B O 1
ATOM 2633 N N . ALA B 1 85 ? -2.535 -31.625 -23.125 1 96.88 85 ALA B N 1
ATOM 2634 C CA . ALA B 1 85 ? -2.209 -30.969 -24.391 1 96.88 85 ALA B CA 1
ATOM 2635 C C . ALA B 1 85 ? -3.328 -31.141 -25.406 1 96.88 85 ALA B C 1
ATOM 2637 O O . ALA B 1 85 ? -3.711 -32.281 -25.734 1 96.88 85 ALA B O 1
ATOM 2638 N N . VAL B 1 86 ? -3.795 -30.062 -25.875 1 97.62 86 VAL B N 1
ATOM 2639 C CA . VAL B 1 86 ? -4.93 -30.156 -26.781 1 97.62 86 VAL B CA 1
ATOM 2640 C C . VAL B 1 86 ? -4.758 -29.141 -27.906 1 97.62 86 VAL B C 1
ATOM 2642 O O . VAL B 1 86 ? -3.939 -28.219 -27.812 1 97.62 86 VAL B O 1
ATOM 2645 N N . ARG B 1 87 ? -5.504 -29.328 -28.969 1 97.25 87 ARG B N 1
ATOM 2646 C CA . ARG B 1 87 ? -5.613 -28.297 -29.984 1 97.25 87 ARG B CA 1
ATOM 2647 C C . ARG B 1 87 ? -6.555 -27.172 -29.547 1 97.25 87 ARG B C 1
ATOM 2649 O O . ARG B 1 87 ? -7.488 -27.422 -28.766 1 97.25 87 ARG B O 1
ATOM 2656 N N . ARG B 1 88 ? -6.32 -25.984 -30.016 1 97 88 ARG B N 1
ATOM 2657 C CA . ARG B 1 88 ? -7.148 -24.844 -29.641 1 97 88 ARG B CA 1
ATOM 2658 C C . ARG B 1 88 ? -8.617 -25.109 -29.953 1 97 88 ARG B C 1
ATOM 2660 O O . ARG B 1 88 ? -9.5 -24.688 -29.203 1 97 88 ARG B O 1
ATOM 2667 N N . SER B 1 89 ? -8.891 -25.781 -31 1 95.69 89 SER B N 1
ATOM 2668 C CA . SER B 1 89 ? -10.25 -26.078 -31.438 1 95.69 89 SER B CA 1
ATOM 2669 C C . SER B 1 89 ? -10.977 -26.984 -30.453 1 95.69 89 SER B C 1
ATOM 2671 O O . SER B 1 89 ? -12.203 -27.016 -30.422 1 95.69 89 SER B O 1
ATOM 2673 N N . ALA B 1 90 ? -10.25 -27.688 -29.656 1 96.19 90 ALA B N 1
ATOM 2674 C CA . ALA B 1 90 ? -10.828 -28.625 -28.688 1 96.19 90 ALA B CA 1
ATOM 2675 C C . ALA B 1 90 ? -11.344 -27.875 -27.453 1 96.19 90 ALA B C 1
ATOM 2677 O O . ALA B 1 90 ? -12.102 -28.438 -26.656 1 96.19 90 ALA B O 1
ATOM 2678 N N . ILE B 1 91 ? -10.836 -26.688 -27.172 1 96.5 91 ILE B N 1
ATOM 2679 C CA . ILE B 1 91 ? -11.352 -25.844 -26.109 1 96.5 91 ILE B CA 1
ATOM 2680 C C . ILE B 1 91 ? -12.594 -25.109 -26.594 1 96.5 91 ILE B C 1
ATOM 2682 O O . ILE B 1 91 ? -12.5 -23.984 -27.109 1 96.5 91 ILE B O 1
ATOM 2686 N N . THR B 1 92 ? -13.656 -25.641 -26.344 1 94.88 92 THR B N 1
ATOM 2687 C CA . THR B 1 92 ? -14.891 -25.188 -26.969 1 94.88 92 THR B CA 1
ATOM 2688 C C . THR B 1 92 ? -15.555 -24.094 -26.125 1 94.88 92 THR B C 1
ATOM 2690 O O . THR B 1 92 ? -16.438 -23.391 -26.609 1 94.88 92 THR B O 1
ATOM 2693 N N . GLU B 1 93 ? -15.203 -24.062 -24.859 1 95.5 93 GLU B N 1
ATOM 2694 C CA . GLU B 1 93 ? -15.812 -23.078 -23.984 1 95.5 93 GLU B CA 1
ATOM 2695 C C . GLU B 1 93 ? -15.57 -21.656 -24.484 1 95.5 93 GLU B C 1
ATOM 2697 O O . GLU B 1 93 ? -16.375 -20.766 -24.234 1 95.5 93 GLU B O 1
ATOM 2702 N N . VAL B 1 94 ? -14.367 -21.422 -25.141 1 92.88 94 VAL B N 1
ATOM 2703 C CA . VAL B 1 94 ? -14 -20.109 -25.688 1 92.88 94 VAL B CA 1
ATOM 2704 C C . VAL B 1 94 ? -13.727 -20.25 -27.188 1 92.88 94 VAL B C 1
ATOM 2706 O O . VAL B 1 94 ? -12.891 -21.047 -27.594 1 92.88 94 VAL B O 1
ATOM 2709 N N . SER B 1 95 ? -14.367 -19.438 -27.906 1 92 95 SER B N 1
ATOM 2710 C CA . SER B 1 95 ? -14.172 -19.516 -29.344 1 92 95 SER B CA 1
ATOM 2711 C C . SER B 1 95 ? -12.734 -19.156 -29.734 1 92 95 SER B C 1
ATOM 2713 O O . SER B 1 95 ? -12.18 -18.172 -29.25 1 92 95 SER B O 1
ATOM 2715 N N . PRO B 1 96 ? -12.141 -19.984 -30.531 1 92.31 96 PRO B N 1
ATOM 2716 C CA . PRO B 1 96 ? -10.766 -19.672 -30.953 1 92.31 96 PRO B CA 1
ATOM 2717 C C . PRO B 1 96 ? -10.695 -18.469 -31.875 1 92.31 96 PRO B C 1
ATOM 2719 O O . PRO B 1 96 ? -11.664 -18.156 -32.594 1 92.31 96 PRO B O 1
ATOM 2722 N N . ARG B 1 97 ? -9.664 -17.75 -31.891 1 88.56 97 ARG B N 1
ATOM 2723 C CA . ARG B 1 97 ? -9.375 -16.75 -32.906 1 88.56 97 ARG B CA 1
ATOM 2724 C C . ARG B 1 97 ? -9.133 -17.406 -34.281 1 88.56 97 ARG B C 1
ATOM 2726 O O . ARG B 1 97 ? -8.539 -18.469 -34.344 1 88.56 97 ARG B O 1
ATOM 2733 N N . ARG B 1 98 ? -9.539 -16.766 -35.156 1 90.56 98 ARG B N 1
ATOM 2734 C CA . ARG B 1 98 ? -9.367 -17.297 -36.5 1 90.56 98 ARG B CA 1
ATOM 2735 C C . ARG B 1 98 ? -7.902 -17.594 -36.781 1 90.56 98 ARG B C 1
ATOM 2737 O O . ARG B 1 98 ? -7.035 -16.75 -36.531 1 90.56 98 ARG B O 1
ATOM 2744 N N . GLY B 1 99 ? -7.566 -18.797 -37.219 1 92.31 99 GLY B N 1
ATOM 2745 C CA . GLY B 1 99 ? -6.211 -19.141 -37.594 1 92.31 99 GLY B CA 1
ATOM 2746 C C . GLY B 1 99 ? -5.438 -19.828 -36.5 1 92.31 99 GLY B C 1
ATOM 2747 O O . GLY B 1 99 ? -4.332 -20.328 -36.719 1 92.31 99 GLY B O 1
ATOM 2748 N N . THR B 1 100 ? -6.055 -19.922 -35.344 1 92.44 100 THR B N 1
ATOM 2749 C CA . THR B 1 100 ? -5.336 -20.516 -34.219 1 92.44 100 THR B CA 1
ATOM 2750 C C . THR B 1 100 ? -5.918 -21.891 -33.875 1 92.44 100 THR B C 1
ATOM 2752 O O . THR B 1 100 ? -5.477 -22.531 -32.906 1 92.44 100 THR B O 1
ATOM 2755 N N . GLU B 1 101 ? -6.848 -22.328 -34.625 1 94.31 101 GLU B N 1
ATOM 2756 C CA . GLU B 1 101 ? -7.594 -23.547 -34.344 1 94.31 101 GLU B CA 1
ATOM 2757 C C . GLU B 1 101 ? -6.664 -24.75 -34.219 1 94.31 101 GLU B C 1
ATOM 2759 O O . GLU B 1 101 ? -6.895 -25.656 -33.438 1 94.31 101 GLU B O 1
ATOM 2764 N N . GLY B 1 102 ? -5.617 -24.734 -34.969 1 95.31 102 GLY B N 1
ATOM 2765 C CA . GLY B 1 102 ? -4.711 -25.875 -35 1 95.31 102 GLY B CA 1
ATOM 2766 C C . GLY B 1 102 ? -3.557 -25.766 -34.031 1 95.31 102 GLY B C 1
ATOM 2767 O O . GLY B 1 102 ? -2.816 -26.734 -33.844 1 95.31 102 GLY B O 1
ATOM 2768 N N . ASN B 1 103 ? -3.441 -24.688 -33.438 1 96.81 103 ASN B N 1
ATOM 2769 C CA . ASN B 1 103 ? -2.344 -24.484 -32.5 1 96.81 103 ASN B CA 1
ATOM 2770 C C . ASN B 1 103 ? -2.502 -25.344 -31.234 1 96.81 103 ASN B C 1
ATOM 2772 O O . ASN B 1 103 ? -3.623 -25.656 -30.844 1 96.81 103 ASN B O 1
ATOM 2776 N N . PHE B 1 104 ? -1.369 -25.734 -30.703 1 97.31 104 PHE B N 1
ATOM 2777 C CA . PHE B 1 104 ? -1.384 -26.562 -29.484 1 97.31 104 PHE B CA 1
ATOM 2778 C C . PHE B 1 104 ? -1.46 -25.672 -28.25 1 97.31 104 PHE B C 1
ATOM 2780 O O . PHE B 1 104 ? -0.811 -24.625 -28.172 1 97.31 104 PHE B O 1
ATOM 2787 N N . TYR B 1 105 ? -2.287 -26.125 -27.328 1 97.75 105 TYR B N 1
ATOM 2788 C CA . TYR B 1 105 ? -2.475 -25.453 -26.047 1 97.75 105 TYR B CA 1
ATOM 2789 C C . TYR B 1 105 ? -2.379 -26.453 -24.906 1 97.75 105 TYR B C 1
ATOM 2791 O O . TYR B 1 105 ? -2.604 -27.656 -25.078 1 97.75 105 TYR B O 1
ATOM 2799 N N . TYR B 1 106 ? -1.968 -25.969 -23.797 1 97.88 106 TYR B N 1
ATOM 2800 C CA . TYR B 1 106 ? -2.189 -26.703 -22.562 1 97.88 106 TYR B CA 1
ATOM 2801 C C . TYR B 1 106 ? -3.494 -26.281 -21.906 1 97.88 106 TYR B C 1
ATOM 2803 O O . TYR B 1 106 ? -3.754 -25.078 -21.734 1 97.88 106 TYR B O 1
ATOM 2811 N N . ARG B 1 107 ? -4.277 -27.219 -21.609 1 98.25 107 ARG B N 1
ATOM 2812 C CA . ARG B 1 107 ? -5.5 -27.016 -20.844 1 98.25 107 ARG B CA 1
ATOM 2813 C C . ARG B 1 107 ? -5.336 -27.531 -19.406 1 98.25 107 ARG B C 1
ATOM 2815 O O . ARG B 1 107 ? -4.898 -28.672 -19.203 1 98.25 107 ARG B O 1
ATOM 2822 N N . PHE B 1 108 ? -5.684 -26.719 -18.469 1 98.69 108 PHE B N 1
ATOM 2823 C CA . PHE B 1 108 ? -5.668 -27.078 -17.062 1 98.69 108 PHE B CA 1
ATOM 2824 C C . PHE B 1 108 ? -7.082 -27.141 -16.5 1 98.69 108 PHE B C 1
ATOM 2826 O O . PHE B 1 108 ? -7.785 -26.125 -16.469 1 98.69 108 PHE B O 1
ATOM 2833 N N . ASP B 1 109 ? -7.457 -28.328 -16.062 1 98.69 109 ASP B N 1
ATOM 2834 C CA . ASP B 1 109 ? -8.727 -28.453 -15.352 1 98.69 109 ASP B CA 1
ATOM 2835 C C . ASP B 1 109 ? -8.539 -28.156 -13.867 1 98.69 109 ASP B C 1
ATOM 2837 O O . ASP B 1 109 ? -7.68 -28.75 -13.211 1 98.69 109 ASP B O 1
ATOM 2841 N N . ILE B 1 110 ? -9.336 -27.266 -13.422 1 98.69 110 ILE B N 1
ATOM 2842 C CA . ILE B 1 110 ? -9.195 -26.75 -12.062 1 98.69 110 ILE B CA 1
ATOM 2843 C C . ILE B 1 110 ? -10.273 -27.359 -11.172 1 98.69 110 ILE B C 1
ATOM 2845 O O . ILE B 1 110 ? -11.453 -27.375 -11.547 1 98.69 110 ILE B O 1
ATOM 2849 N N . ARG B 1 111 ? -9.922 -27.859 -10 1 98.31 111 ARG B N 1
ATOM 2850 C CA . ARG B 1 111 ? -10.883 -28.422 -9.062 1 98.31 111 ARG B CA 1
ATOM 2851 C C . ARG B 1 111 ? -11.922 -27.391 -8.648 1 98.31 111 ARG B C 1
ATOM 2853 O O . ARG B 1 111 ? -13.125 -27.625 -8.773 1 98.31 111 ARG B O 1
ATOM 2860 N N . GLU B 1 112 ? -11.438 -26.312 -8.156 1 97.88 112 GLU B N 1
ATOM 2861 C CA . GLU B 1 112 ? -12.234 -25.156 -7.746 1 97.88 112 GLU B CA 1
ATOM 2862 C C . GLU B 1 112 ? -11.383 -23.906 -7.648 1 97.88 112 GLU B C 1
ATOM 2864 O O . GLU B 1 112 ? -10.219 -23.969 -7.242 1 97.88 112 GLU B O 1
ATOM 2869 N N . TRP B 1 113 ? -11.984 -22.828 -8.078 1 97.62 113 TRP B N 1
ATOM 2870 C CA . TRP B 1 113 ? -11.289 -21.562 -7.91 1 97.62 113 TRP B CA 1
ATOM 2871 C C . TRP B 1 113 ? -11.469 -21.016 -6.496 1 97.62 113 TRP B C 1
ATOM 2873 O O . TRP B 1 113 ? -12.594 -20.984 -5.98 1 97.62 113 TRP B O 1
ATOM 2883 N N . LYS B 1 114 ? -10.445 -20.719 -5.887 1 95.5 114 LYS B N 1
ATOM 2884 C CA . LYS B 1 114 ? -10.453 -20.031 -4.594 1 95.5 114 LYS B CA 1
ATOM 2885 C C . LYS B 1 114 ? -10.109 -18.547 -4.746 1 95.5 114 LYS B C 1
ATOM 2887 O O . LYS B 1 114 ? -9.297 -18.188 -5.602 1 95.5 114 LYS B O 1
ATOM 2892 N N . GLN B 1 115 ? -10.734 -17.812 -3.994 1 94.69 115 GLN B N 1
ATOM 2893 C CA . GLN B 1 115 ? -10.461 -16.375 -4.02 1 94.69 115 GLN B CA 1
ATOM 2894 C C . GLN B 1 115 ? -9.562 -15.969 -2.859 1 94.69 115 GLN B C 1
ATOM 2896 O O . GLN B 1 115 ? -9.766 -16.406 -1.724 1 94.69 115 GLN B O 1
ATOM 2901 N N . LEU B 1 116 ? -8.539 -15.234 -3.166 1 94.56 116 LEU B N 1
ATOM 2902 C CA . LEU B 1 116 ? -7.676 -14.703 -2.119 1 94.56 116 LEU B CA 1
ATOM 2903 C C . LEU B 1 116 ? -8.438 -13.719 -1.232 1 94.56 116 LEU B C 1
ATOM 2905 O O . LEU B 1 116 ? -9.297 -12.977 -1.715 1 94.56 116 LEU B O 1
ATOM 2909 N N . ASN B 1 117 ? -8.07 -13.719 0.054 1 92.25 117 ASN B N 1
ATOM 2910 C CA . ASN B 1 117 ? -8.703 -12.773 0.967 1 92.25 117 ASN B CA 1
ATOM 2911 C C . ASN B 1 117 ? -8.391 -11.328 0.587 1 92.25 117 ASN B C 1
ATOM 2913 O O . ASN B 1 117 ? -9.227 -10.438 0.764 1 92.25 117 ASN B O 1
ATOM 2917 N N . ARG B 1 118 ? -7.285 -11.109 0.113 1 92.44 118 ARG B N 1
ATOM 2918 C CA . ARG B 1 118 ? -6.867 -9.836 -0.456 1 92.44 118 ARG B CA 1
ATOM 2919 C C . ARG B 1 118 ? -6.191 -10.031 -1.809 1 92.44 118 ARG B C 1
ATOM 2921 O O . ARG B 1 118 ? -5.238 -10.805 -1.926 1 92.44 118 ARG B O 1
ATOM 2928 N N . PRO B 1 119 ? -6.637 -9.344 -2.768 1 93.62 119 PRO B N 1
ATOM 2929 C CA . PRO B 1 119 ? -5.977 -9.461 -4.07 1 93.62 119 PRO B CA 1
ATOM 2930 C C . PRO B 1 119 ? -4.516 -9.016 -4.031 1 93.62 119 PRO B C 1
ATOM 2932 O O . PRO B 1 119 ? -4.168 -8.078 -3.309 1 93.62 119 PRO B O 1
ATOM 2935 N N . ILE B 1 120 ? -3.684 -9.727 -4.723 1 95.25 120 ILE B N 1
ATOM 2936 C CA . ILE B 1 120 ? -2.312 -9.281 -4.949 1 95.25 120 ILE B CA 1
ATOM 2937 C C . ILE B 1 120 ? -2.293 -8.203 -6.031 1 95.25 120 ILE B C 1
ATOM 2939 O O . ILE B 1 120 ? -2.746 -8.43 -7.152 1 95.25 120 ILE B O 1
ATOM 2943 N N . GLU B 1 121 ? -1.815 -7.086 -5.742 1 92.69 121 GLU B N 1
ATOM 2944 C CA . GLU B 1 121 ? -1.895 -5.922 -6.621 1 92.69 121 GLU B CA 1
ATOM 2945 C C . GLU B 1 121 ? -1.043 -6.113 -7.871 1 92.69 121 GLU B C 1
ATOM 2947 O O . GLU B 1 121 ? 0.136 -6.461 -7.777 1 92.69 121 GLU B O 1
ATOM 2952 N N . ALA B 1 122 ? -1.612 -5.801 -9.008 1 93.81 122 ALA B N 1
ATOM 2953 C CA . ALA B 1 122 ? -0.91 -5.914 -10.281 1 93.81 122 ALA B CA 1
ATOM 2954 C C . ALA B 1 122 ? 0.018 -4.723 -10.508 1 93.81 122 ALA B C 1
ATOM 2956 O O . ALA B 1 122 ? -0.405 -3.57 -10.398 1 93.81 122 ALA B O 1
ATOM 2957 N N . LYS B 1 123 ? 1.242 -4.98 -10.805 1 90.19 123 LYS B N 1
ATOM 2958 C CA . LYS B 1 123 ? 2.188 -3.904 -11.086 1 90.19 123 LYS B CA 1
ATOM 2959 C C . LYS B 1 123 ? 2.705 -3.986 -12.516 1 90.19 123 LYS B C 1
ATOM 2961 O O . LYS B 1 123 ? 3.205 -2.998 -13.055 1 90.19 123 LYS B O 1
ATOM 2966 N N . GLU B 1 124 ? 2.49 -5.133 -13.133 1 88.12 124 GLU B N 1
ATOM 2967 C CA . GLU B 1 124 ? 2.947 -5.301 -14.508 1 88.12 124 GLU B CA 1
ATOM 2968 C C . GLU B 1 124 ? 1.982 -4.652 -15.492 1 88.12 124 GLU B C 1
ATOM 2970 O O . GLU B 1 124 ? 0.768 -4.66 -15.281 1 88.12 124 GLU B O 1
ATOM 2975 N N . THR B 1 125 ? 2.475 -4.023 -16.531 1 78.94 125 THR B N 1
ATOM 2976 C CA . THR B 1 125 ? 1.657 -3.395 -17.562 1 78.94 125 THR B CA 1
ATOM 2977 C C . THR B 1 125 ? 1.416 -4.359 -18.719 1 78.94 125 THR B C 1
ATOM 2979 O O . THR B 1 125 ? 0.516 -4.145 -19.531 1 78.94 125 THR B O 1
ATOM 2982 N N . GLY B 1 126 ? 1.949 -5.469 -18.781 1 76.75 126 GLY B N 1
ATOM 2983 C CA . GLY B 1 126 ? 1.846 -6.352 -19.938 1 76.75 126 GLY B CA 1
ATOM 2984 C C . GLY B 1 126 ? 1.442 -7.77 -19.562 1 76.75 126 GLY B C 1
ATOM 2985 O O . GLY B 1 126 ? 0.829 -7.992 -18.516 1 76.75 126 GLY B O 1
ATOM 2986 N N . PHE B 1 127 ? 1.635 -8.609 -20.5 1 82.81 127 PHE B N 1
ATOM 2987 C CA . PHE B 1 127 ? 1.275 -10.023 -20.391 1 82.81 127 PHE B CA 1
ATOM 2988 C C . PHE B 1 127 ? 2.188 -10.734 -19.391 1 82.81 127 PHE B C 1
ATOM 2990 O O . PHE B 1 127 ? 3.41 -10.719 -19.547 1 82.81 127 PHE B O 1
ATOM 2997 N N . VAL B 1 128 ? 1.521 -11.242 -18.422 1 88.81 128 VAL B N 1
ATOM 2998 C CA . VAL B 1 128 ? 2.262 -11.969 -17.391 1 88.81 128 VAL B CA 1
ATOM 2999 C C . VAL B 1 128 ? 2.092 -13.469 -17.594 1 88.81 128 VAL B C 1
ATOM 3001 O O . VAL B 1 128 ? 0.969 -13.961 -17.75 1 88.81 128 VAL B O 1
ATOM 3004 N N . ARG B 1 129 ? 3.135 -14.125 -17.672 1 94.06 129 ARG B N 1
ATOM 3005 C CA . ARG B 1 129 ? 3.242 -15.578 -17.625 1 94.06 129 ARG B CA 1
ATOM 3006 C C . ARG B 1 129 ? 4.492 -16.016 -16.859 1 94.06 129 ARG B C 1
ATOM 3008 O O . ARG B 1 129 ? 5.602 -15.93 -17.391 1 94.06 129 ARG B O 1
ATOM 3015 N N . ASP B 1 130 ? 4.301 -16.406 -15.711 1 95.25 130 ASP B N 1
ATOM 3016 C CA . ASP B 1 130 ? 5.441 -16.812 -14.898 1 95.25 130 ASP B CA 1
ATOM 3017 C C . ASP B 1 130 ? 5.008 -17.781 -13.789 1 95.25 130 ASP B C 1
ATOM 3019 O O . ASP B 1 130 ? 3.824 -18.094 -13.664 1 95.25 130 ASP B O 1
ATOM 3023 N N . PHE B 1 131 ? 6.02 -18.297 -13.172 1 97.62 131 PHE B N 1
ATOM 3024 C CA . PHE B 1 131 ? 5.758 -19.297 -12.141 1 97.62 131 PHE B CA 1
ATOM 3025 C C . PHE B 1 131 ? 6.16 -18.766 -10.766 1 97.62 131 PHE B C 1
ATOM 3027 O O . PHE B 1 131 ? 7.125 -18.016 -10.641 1 97.62 131 PHE B O 1
ATOM 3034 N N . THR B 1 132 ? 5.414 -19.156 -9.781 1 97.62 132 THR B N 1
ATOM 3035 C CA . THR B 1 132 ? 5.652 -18.859 -8.367 1 97.62 132 THR B CA 1
ATOM 3036 C C . THR B 1 132 ? 5.363 -20.094 -7.508 1 97.62 132 THR B C 1
ATOM 3038 O O . THR B 1 132 ? 5.379 -21.219 -7.996 1 97.62 132 THR B O 1
ATOM 3041 N N . ASN B 1 133 ? 5.301 -20 -6.203 1 96.75 133 ASN B N 1
ATOM 3042 C CA . ASN B 1 133 ? 4.902 -21.094 -5.32 1 96.75 133 ASN B CA 1
ATOM 3043 C C . ASN B 1 133 ? 3.758 -20.672 -4.398 1 96.75 133 ASN B C 1
ATOM 3045 O O . ASN B 1 133 ? 3.367 -19.5 -4.371 1 96.75 133 ASN B O 1
ATOM 3049 N N . LEU B 1 134 ? 3.232 -21.656 -3.775 1 95.69 134 LEU B N 1
ATOM 3050 C CA . LEU B 1 134 ? 2.039 -21.422 -2.971 1 95.69 134 LEU B CA 1
ATOM 3051 C C . LEU B 1 134 ? 2.338 -20.484 -1.816 1 95.69 134 LEU B C 1
ATOM 3053 O O . LEU B 1 134 ? 1.502 -19.641 -1.458 1 95.69 134 LEU B O 1
ATOM 3057 N N . PHE B 1 135 ? 3.479 -20.578 -1.222 1 95.38 135 PHE B N 1
ATOM 3058 C CA . PHE B 1 135 ? 3.857 -19.719 -0.111 1 95.38 135 PHE B CA 1
ATOM 3059 C C . PHE B 1 135 ? 3.822 -18.25 -0.529 1 95.38 135 PHE B C 1
ATOM 3061 O O . PHE B 1 135 ? 3.225 -17.422 0.156 1 95.38 135 PHE B O 1
ATOM 3068 N N . LEU B 1 136 ? 4.465 -17.953 -1.629 1 96.31 136 LEU B N 1
ATOM 3069 C CA . LEU B 1 136 ? 4.496 -16.562 -2.111 1 96.31 136 LEU B CA 1
ATOM 3070 C C . LEU B 1 136 ? 3.098 -16.094 -2.502 1 96.31 136 LEU B C 1
ATOM 3072 O O . LEU B 1 136 ? 2.748 -14.938 -2.295 1 96.31 136 LEU B O 1
ATOM 3076 N N . LEU B 1 137 ? 2.34 -16.969 -3.1 1 96.25 137 LEU B N 1
ATOM 3077 C CA . LEU B 1 137 ? 0.966 -16.625 -3.449 1 96.25 137 LEU B CA 1
ATOM 3078 C C . LEU B 1 137 ? 0.181 -16.203 -2.215 1 96.25 137 LEU B C 1
ATOM 3080 O O . LEU B 1 137 ? -0.621 -15.266 -2.277 1 96.25 137 LEU B O 1
ATOM 3084 N N . GLU B 1 138 ? 0.448 -16.797 -1.143 1 93.12 138 GLU B N 1
ATOM 3085 C CA . GLU B 1 138 ? -0.318 -16.562 0.081 1 93.12 138 GLU B CA 1
ATOM 3086 C C . GLU B 1 138 ? 0.246 -15.398 0.88 1 93.12 138 GLU B C 1
ATOM 3088 O O . GLU B 1 138 ? -0.414 -14.883 1.783 1 93.12 138 GLU B O 1
ATOM 3093 N N . HIS B 1 139 ? 1.446 -14.945 0.532 1 93.44 139 HIS B N 1
ATOM 3094 C CA . HIS B 1 139 ? 2.088 -13.984 1.426 1 93.44 139 HIS B CA 1
ATOM 3095 C C . HIS B 1 139 ? 2.533 -12.742 0.67 1 93.44 139 HIS B C 1
ATOM 3097 O O . HIS B 1 139 ? 3.178 -11.859 1.244 1 93.44 139 HIS B O 1
ATOM 3103 N N . SER B 1 140 ? 2.182 -12.648 -0.581 1 94.38 140 SER B N 1
ATOM 3104 C CA . SER B 1 140 ? 2.582 -11.492 -1.379 1 94.38 140 SER B CA 1
ATOM 3105 C C . SER B 1 140 ? 1.489 -10.43 -1.398 1 94.38 140 SER B C 1
ATOM 3107 O O . SER B 1 140 ? 0.3 -10.758 -1.419 1 94.38 140 SER B O 1
ATOM 3109 N N . VAL B 1 141 ? 1.937 -9.195 -1.44 1 91.88 141 VAL B N 1
ATOM 3110 C CA . VAL B 1 141 ? 1.018 -8.062 -1.492 1 91.88 141 VAL B CA 1
ATOM 3111 C C . VAL B 1 141 ? 0.937 -7.531 -2.92 1 91.88 141 VAL B C 1
ATOM 3113 O O . VAL B 1 141 ? -0.12 -7.07 -3.357 1 91.88 141 VAL B O 1
ATOM 3116 N N . GLN B 1 142 ? 2.029 -7.594 -3.637 1 93.5 142 GLN B N 1
ATOM 3117 C CA . GLN B 1 142 ? 2.125 -7.133 -5.02 1 93.5 142 GLN B CA 1
ATOM 3118 C C . GLN B 1 142 ? 2.797 -8.18 -5.902 1 93.5 142 GLN B C 1
ATOM 3120 O O . GLN B 1 142 ? 3.588 -8.992 -5.418 1 93.5 142 GLN B O 1
ATOM 3125 N N . THR B 1 143 ? 2.531 -8.117 -7.172 1 95.81 143 THR B N 1
ATOM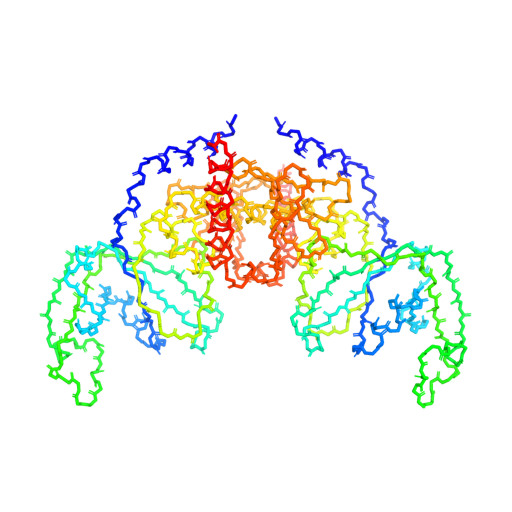 3126 C CA . THR B 1 143 ? 2.908 -9.188 -8.094 1 95.81 143 THR B CA 1
ATOM 3127 C C . THR B 1 143 ? 4.426 -9.312 -8.18 1 95.81 143 THR B C 1
ATOM 3129 O O . THR B 1 143 ? 4.957 -10.414 -8.305 1 95.81 143 THR B O 1
ATOM 3132 N N . PRO B 1 144 ? 5.207 -8.289 -8.086 1 95 144 PRO B N 1
ATOM 3133 C CA . PRO B 1 144 ? 6.656 -8.484 -8.164 1 95 144 PRO B CA 1
ATOM 3134 C C . PRO B 1 144 ? 7.18 -9.398 -7.051 1 95 144 PRO B C 1
ATOM 3136 O O . PRO B 1 144 ? 8.211 -10.047 -7.219 1 95 144 PRO B O 1
ATOM 3139 N N . GLU B 1 145 ? 6.504 -9.445 -5.949 1 95.62 145 GLU B N 1
ATOM 3140 C CA . GLU B 1 145 ? 6.91 -10.305 -4.844 1 95.62 145 GLU B CA 1
ATOM 3141 C C . GLU B 1 145 ? 6.754 -11.773 -5.203 1 95.62 145 GLU B C 1
ATOM 3143 O O . GLU B 1 145 ? 7.402 -12.641 -4.605 1 95.62 145 GLU B O 1
ATOM 3148 N N . LEU B 1 146 ? 5.898 -12.031 -6.156 1 96.94 146 LEU B N 1
ATOM 3149 C CA . LEU B 1 146 ? 5.641 -13.406 -6.578 1 96.94 146 LEU B CA 1
ATOM 3150 C C . LEU B 1 146 ? 6.867 -14.008 -7.258 1 96.94 146 LEU B C 1
ATOM 3152 O O . LEU B 1 146 ? 6.965 -15.227 -7.41 1 96.94 146 LEU B O 1
ATOM 3156 N N . TRP B 1 147 ? 7.762 -13.148 -7.66 1 96.06 147 TRP B N 1
ATOM 3157 C CA . TRP B 1 147 ? 8.875 -13.602 -8.492 1 96.06 147 TRP B CA 1
ATOM 3158 C C . TRP B 1 147 ? 10.141 -13.766 -7.66 1 96.06 147 TRP B C 1
ATOM 3160 O O . TRP B 1 147 ? 11.211 -14.055 -8.195 1 96.06 147 TRP B O 1
ATOM 3170 N N . LEU B 1 148 ? 10.016 -13.523 -6.34 1 95.69 148 LEU B N 1
ATOM 3171 C CA . LEU B 1 148 ? 11.164 -13.766 -5.469 1 95.69 148 LEU B CA 1
ATOM 3172 C C . LEU B 1 148 ? 11.594 -15.227 -5.523 1 95.69 148 LEU B C 1
ATOM 3174 O O . LEU B 1 148 ? 10.75 -16.125 -5.613 1 95.69 148 LEU B O 1
ATOM 3178 N N . ARG B 1 149 ? 12.906 -15.5 -5.352 1 94.75 149 ARG B N 1
ATOM 3179 C CA . ARG B 1 149 ? 13.391 -16.844 -5.656 1 94.75 149 ARG B CA 1
ATOM 3180 C C . ARG B 1 149 ? 14 -17.5 -4.422 1 94.75 149 ARG B C 1
ATOM 3182 O O . ARG B 1 149 ? 14.148 -18.719 -4.371 1 94.75 149 ARG B O 1
ATOM 3189 N N . THR B 1 150 ? 14.367 -16.734 -3.412 1 95 150 THR B N 1
ATOM 3190 C CA . THR B 1 150 ? 15.031 -17.297 -2.244 1 95 150 THR B CA 1
ATOM 3191 C C . THR B 1 150 ? 14.391 -16.797 -0.956 1 95 150 THR B C 1
ATOM 3193 O O . THR B 1 150 ? 13.711 -15.766 -0.957 1 95 150 THR B O 1
ATOM 3196 N N . GLU B 1 151 ? 14.633 -17.625 0.034 1 95 151 GLU B N 1
ATOM 3197 C CA . GLU B 1 151 ? 14.164 -17.219 1.355 1 95 151 GLU B CA 1
ATOM 3198 C C . GLU B 1 151 ? 14.781 -15.883 1.773 1 95 151 GLU B C 1
ATOM 3200 O O . GLU B 1 151 ? 14.109 -15.039 2.373 1 95 151 GLU B O 1
ATOM 3205 N N . GLU B 1 152 ? 16.031 -15.719 1.508 1 94.75 152 GLU B N 1
ATOM 3206 C CA . GLU B 1 152 ? 16.734 -14.484 1.855 1 94.75 152 GLU B CA 1
ATOM 3207 C C . GLU B 1 152 ? 16.078 -13.266 1.212 1 94.75 152 GLU B 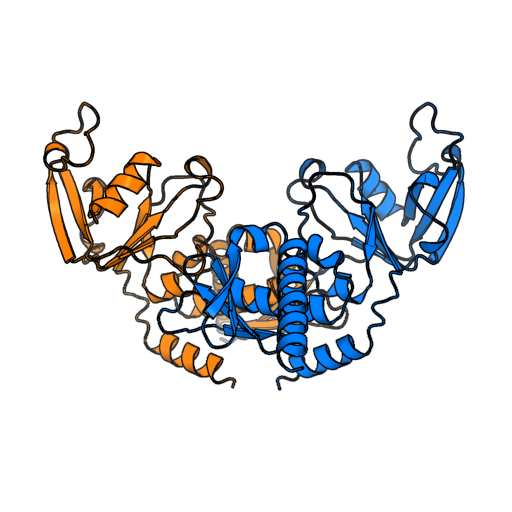C 1
ATOM 3209 O O . GLU B 1 152 ? 15.883 -12.242 1.866 1 94.75 152 GLU B O 1
ATOM 3214 N N . GLU B 1 153 ? 15.781 -13.367 -0.044 1 95.62 153 GLU B N 1
ATOM 3215 C CA . GLU B 1 153 ? 15.086 -12.289 -0.742 1 95.62 153 GLU B CA 1
ATOM 3216 C C . GLU B 1 153 ? 13.742 -11.984 -0.093 1 95.62 153 GLU B C 1
ATOM 3218 O O . GLU B 1 153 ? 13.375 -10.82 0.085 1 95.62 153 GLU B O 1
ATOM 3223 N N . TYR B 1 154 ? 13.039 -13.078 0.21 1 96.06 154 TYR B N 1
ATOM 3224 C CA . TYR B 1 154 ? 11.727 -12.906 0.82 1 96.06 154 TYR B CA 1
ATOM 3225 C C . TYR B 1 154 ? 11.836 -12.172 2.154 1 96.06 154 TYR B C 1
ATOM 3227 O O . TYR B 1 154 ? 11.062 -11.258 2.432 1 96.06 154 TYR B O 1
ATOM 3235 N N . ARG B 1 155 ? 12.781 -12.578 2.998 1 94.44 155 ARG B N 1
ATOM 3236 C CA . ARG B 1 155 ? 12.953 -11.977 4.316 1 94.44 155 ARG B CA 1
ATOM 3237 C C . ARG B 1 155 ? 13.328 -10.5 4.195 1 94.44 155 ARG B C 1
ATOM 3239 O O . ARG B 1 155 ? 12.828 -9.664 4.949 1 94.44 155 ARG B O 1
ATOM 3246 N N . LEU B 1 156 ? 14.211 -10.211 3.281 1 96.31 156 LEU B N 1
ATOM 3247 C CA . LEU B 1 156 ? 14.586 -8.82 3.045 1 96.31 156 LEU B CA 1
ATOM 3248 C C . LEU B 1 156 ? 13.375 -8.008 2.584 1 96.31 156 LEU B C 1
ATOM 3250 O O . LEU B 1 156 ? 13.133 -6.91 3.092 1 96.31 156 LEU B O 1
ATOM 3254 N N . CYS B 1 157 ? 12.633 -8.562 1.65 1 95.75 157 CYS B N 1
ATOM 3255 C CA . CYS B 1 157 ? 11.445 -7.887 1.13 1 95.75 157 CYS B CA 1
ATOM 3256 C C . CYS B 1 157 ? 10.438 -7.629 2.24 1 95.75 157 CYS B C 1
ATOM 3258 O O . CYS B 1 157 ? 9.883 -6.531 2.34 1 95.75 157 CYS B O 1
ATOM 3260 N N . SER B 1 158 ? 10.219 -8.633 2.998 1 93.56 158 SER B N 1
ATOM 3261 C CA . SER B 1 158 ? 9.273 -8.539 4.102 1 93.56 158 SER B CA 1
ATOM 3262 C C . SER B 1 158 ? 9.695 -7.469 5.102 1 93.56 158 SER B C 1
ATOM 3264 O O . SER B 1 158 ? 8.859 -6.719 5.613 1 93.56 158 SER B O 1
ATOM 3266 N N . ALA B 1 159 ? 10.953 -7.398 5.43 1 93.19 159 ALA B N 1
ATOM 3267 C CA . ALA B 1 159 ? 11.469 -6.398 6.359 1 93.19 159 ALA B CA 1
ATOM 3268 C C . ALA B 1 159 ? 11.289 -4.988 5.805 1 93.19 159 ALA B C 1
ATOM 3270 O O . ALA B 1 159 ? 10.906 -4.07 6.535 1 93.19 159 ALA B O 1
ATOM 3271 N N . LEU B 1 160 ? 11.602 -4.879 4.555 1 94.31 160 LEU B N 1
ATOM 3272 C CA . LEU B 1 160 ? 11.43 -3.584 3.902 1 94.31 160 LEU B CA 1
ATOM 3273 C C . LEU B 1 160 ? 9.969 -3.152 3.926 1 94.31 160 LEU B C 1
ATOM 3275 O O . LEU B 1 160 ? 9.664 -1.995 4.227 1 94.31 160 LEU B O 1
ATOM 3279 N N . LYS B 1 161 ? 9.078 -4.039 3.637 1 92.19 161 LYS B N 1
ATOM 3280 C CA . LYS B 1 161 ? 7.645 -3.748 3.635 1 92.19 161 LYS B CA 1
ATOM 3281 C C . LYS B 1 161 ? 7.168 -3.328 5.023 1 92.19 161 LYS B C 1
ATOM 3283 O O . LYS B 1 161 ? 6.41 -2.365 5.16 1 92.19 161 LYS B O 1
ATOM 3288 N N . ARG B 1 162 ? 7.594 -4.078 5.961 1 89.19 162 ARG B N 1
ATOM 3289 C CA . ARG B 1 162 ? 7.207 -3.766 7.332 1 89.19 162 ARG B CA 1
ATOM 3290 C C . ARG B 1 162 ? 7.625 -2.348 7.707 1 89.19 162 ARG B C 1
ATOM 3292 O O . ARG B 1 162 ? 6.887 -1.642 8.398 1 89.19 162 ARG B O 1
ATOM 3299 N N . ALA B 1 163 ? 8.75 -1.981 7.289 1 89.5 163 ALA B N 1
ATOM 3300 C CA . ALA B 1 163 ? 9.25 -0.645 7.59 1 89.5 163 ALA B CA 1
ATOM 3301 C C . ALA B 1 163 ? 8.492 0.42 6.805 1 89.5 163 ALA B C 1
ATOM 3303 O O . ALA B 1 163 ? 8.023 1.404 7.379 1 89.5 163 ALA B O 1
ATOM 3304 N N . VAL B 1 164 ? 8.383 0.159 5.547 1 89.88 164 VAL B N 1
ATOM 3305 C CA . VAL B 1 164 ? 7.859 1.167 4.633 1 89.88 164 VAL B CA 1
ATOM 3306 C C . VAL B 1 164 ? 6.363 1.351 4.875 1 89.88 164 VAL B C 1
ATOM 3308 O O . VAL B 1 164 ? 5.844 2.465 4.777 1 89.88 164 VAL B O 1
ATOM 3311 N N . TRP B 1 165 ? 5.691 0.334 5.223 1 87.06 165 TRP B N 1
ATOM 3312 C CA . TRP B 1 165 ? 4.246 0.428 5.422 1 87.06 165 TRP B CA 1
ATOM 3313 C C . TRP B 1 165 ? 3.908 0.55 6.902 1 87.06 165 TRP B C 1
ATOM 3315 O O . TRP B 1 165 ? 2.738 0.673 7.27 1 87.06 165 TRP B O 1
ATOM 3325 N N . GLY B 1 166 ? 4.883 0.483 7.672 1 83.62 166 GLY B N 1
ATOM 3326 C CA . GLY B 1 166 ? 4.664 0.644 9.102 1 83.62 166 GLY B CA 1
ATOM 3327 C C . GLY B 1 166 ? 4.328 2.068 9.492 1 83.62 166 GLY B C 1
ATOM 3328 O O . GLY B 1 166 ? 4.578 3.006 8.734 1 83.62 166 GLY B O 1
ATOM 3329 N N . ASP B 1 167 ? 3.816 2.223 10.695 1 81.62 167 ASP B N 1
ATOM 3330 C CA . ASP B 1 167 ? 3.33 3.521 11.148 1 81.62 167 ASP B CA 1
ATOM 3331 C C . ASP B 1 167 ? 4.449 4.324 11.812 1 81.62 167 ASP B C 1
ATOM 3333 O O . ASP B 1 167 ? 4.227 5.445 12.273 1 81.62 167 ASP B O 1
ATOM 3337 N N . THR B 1 168 ? 5.684 3.793 11.812 1 85.31 168 THR B N 1
ATOM 3338 C CA . THR B 1 168 ? 6.688 4.484 12.609 1 85.31 168 THR B CA 1
ATOM 3339 C C . THR B 1 168 ? 7.805 5.031 11.727 1 85.31 168 THR B C 1
ATOM 3341 O O . THR B 1 168 ? 8.75 5.652 12.219 1 85.31 168 THR B O 1
ATOM 3344 N N . ILE B 1 169 ? 7.703 4.863 10.516 1 86.38 169 ILE B N 1
ATOM 3345 C CA . ILE B 1 169 ? 8.82 5.176 9.625 1 86.38 169 ILE B CA 1
ATOM 3346 C C . ILE B 1 169 ? 9.109 6.672 9.664 1 86.38 169 ILE B C 1
ATOM 3348 O O . ILE B 1 169 ? 10.25 7.094 9.484 1 86.38 169 ILE B O 1
ATOM 3352 N N . ASN B 1 170 ? 8.133 7.488 9.914 1 89.62 170 ASN B N 1
A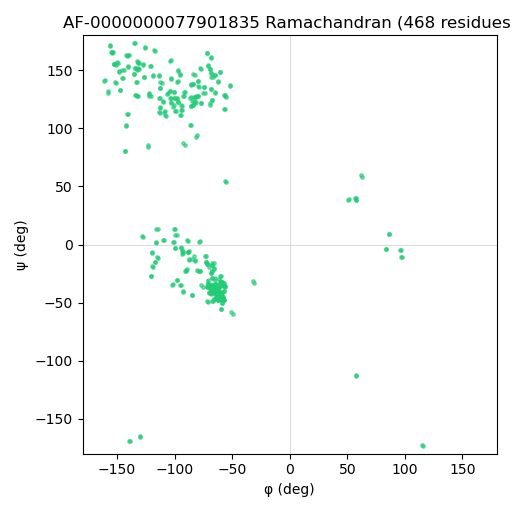TOM 3353 C CA . ASN B 1 170 ? 8.305 8.938 9.875 1 89.62 170 ASN B CA 1
ATOM 3354 C C . ASN B 1 170 ? 8.492 9.516 11.273 1 89.62 170 ASN B C 1
ATOM 3356 O O . ASN B 1 170 ? 8.547 10.742 11.438 1 89.62 170 ASN B O 1
ATOM 3360 N N . GLU B 1 171 ? 8.633 8.594 12.164 1 86.31 171 GLU B N 1
ATOM 3361 C CA . GLU B 1 171 ? 8.922 9.102 13.5 1 86.31 171 GLU B CA 1
ATOM 3362 C C . GLU B 1 171 ? 10.305 9.742 13.562 1 86.31 171 GLU B C 1
ATOM 3364 O O . GLU B 1 171 ? 11.273 9.18 13.047 1 86.31 171 GLU B O 1
ATOM 3369 N N . PRO B 1 172 ? 10.367 11.016 13.992 1 74.62 172 PRO B N 1
ATOM 3370 C CA . PRO B 1 172 ? 11.656 11.727 13.984 1 74.62 172 PRO B CA 1
ATOM 3371 C C . PRO B 1 172 ? 12.773 10.922 14.641 1 74.62 172 PRO B C 1
ATOM 3373 O O . PRO B 1 172 ? 13.898 10.891 14.133 1 74.62 172 PRO B O 1
ATOM 3376 N N . ASP B 1 173 ? 12.719 10.516 15.914 1 62.09 173 ASP B N 1
ATOM 3377 C CA . ASP B 1 173 ? 13.812 9.891 16.656 1 62.09 173 ASP B CA 1
ATOM 3378 C C . ASP B 1 173 ? 13.953 8.422 16.281 1 62.09 173 ASP B C 1
ATOM 3380 O O . ASP B 1 173 ? 14.812 7.715 16.828 1 62.09 173 ASP B O 1
ATOM 3384 N N . ASN B 1 174 ? 13.07 8.047 15.297 1 60.44 174 ASN B N 1
ATOM 3385 C CA . ASN B 1 174 ? 13.078 6.598 15.117 1 60.44 174 ASN B CA 1
ATOM 3386 C C . ASN B 1 174 ? 14.055 6.176 14.023 1 60.44 174 ASN B C 1
ATOM 3388 O O . ASN B 1 174 ? 13.914 6.598 12.875 1 60.44 174 ASN B O 1
ATOM 3392 N N . SER B 1 175 ? 15.203 6 14.422 1 70.44 175 SER B N 1
ATOM 3393 C CA . SER B 1 175 ? 16.25 5.355 13.633 1 70.44 175 SER B CA 1
ATOM 3394 C C . SER B 1 175 ? 15.805 3.969 13.172 1 70.44 175 SER B C 1
ATOM 3396 O O . SER B 1 175 ? 16.438 2.965 13.508 1 70.44 175 SER B O 1
ATOM 3398 N N . LEU B 1 176 ? 14.609 3.99 12.508 1 83.94 176 LEU B N 1
ATOM 3399 C CA . LEU B 1 176 ? 14.203 2.684 12 1 83.94 176 LEU B CA 1
ATOM 3400 C C . LEU B 1 176 ? 15.273 2.094 11.094 1 83.94 176 LEU B C 1
ATOM 3402 O O . LEU B 1 176 ? 15.719 2.748 10.148 1 83.94 176 LEU B O 1
ATOM 3406 N N . ALA B 1 177 ? 15.766 0.979 11.578 1 91.12 177 ALA B N 1
ATOM 3407 C CA . ALA B 1 177 ? 16.781 0.253 10.812 1 91.12 177 ALA B CA 1
ATOM 3408 C C . ALA B 1 177 ? 16.734 -1.24 11.125 1 91.12 177 ALA B C 1
ATOM 3410 O O . ALA B 1 177 ? 16.156 -1.654 12.125 1 91.12 177 ALA B O 1
ATOM 3411 N N . PHE B 1 178 ? 17.188 -2.016 10.203 1 93.38 178 PHE B N 1
ATOM 3412 C CA . PHE B 1 178 ? 17.344 -3.441 10.461 1 93.38 178 PHE B CA 1
ATOM 3413 C C . PHE B 1 178 ? 18.609 -3.971 9.797 1 93.38 178 PHE B C 1
ATOM 3415 O O . PHE B 1 178 ? 19.234 -3.281 8.977 1 93.38 178 PHE B O 1
ATOM 3422 N N . GLU B 1 179 ? 19.016 -5.098 10.227 1 94.75 179 GLU B N 1
ATOM 3423 C CA . GLU B 1 179 ? 20.25 -5.688 9.711 1 94.75 179 GLU B CA 1
ATOM 3424 C C . GLU B 1 179 ? 19.969 -6.711 8.625 1 94.75 179 GLU B C 1
ATOM 3426 O O . GLU B 1 179 ? 19 -7.473 8.719 1 94.75 179 GLU B O 1
ATOM 3431 N N . PHE B 1 180 ? 20.797 -6.684 7.613 1 95.25 180 PHE B N 1
ATOM 3432 C CA . PHE B 1 180 ? 20.766 -7.656 6.527 1 95.25 180 PHE B CA 1
ATOM 3433 C C . PHE B 1 180 ? 22.188 -8.039 6.109 1 95.25 180 PHE B C 1
ATOM 3435 O O . PHE B 1 180 ? 22.922 -7.203 5.586 1 95.25 180 PHE B O 1
ATOM 3442 N N . ARG B 1 181 ? 22.578 -9.242 6.352 1 93.81 181 ARG B N 1
ATOM 3443 C CA . ARG B 1 181 ? 23.906 -9.781 6.027 1 93.81 181 ARG B CA 1
ATOM 3444 C C . ARG B 1 181 ? 25 -8.961 6.676 1 93.81 181 ARG B C 1
ATOM 3446 O O . ARG B 1 181 ? 26 -8.641 6.031 1 93.81 181 ARG B O 1
ATOM 3453 N N . GLY B 1 182 ? 24.703 -8.539 7.895 1 93.12 182 GLY B N 1
ATOM 3454 C CA . GLY B 1 182 ? 25.719 -7.793 8.633 1 93.12 182 GLY B CA 1
ATOM 3455 C C . GLY B 1 182 ? 25.734 -6.316 8.289 1 93.12 182 GLY B C 1
ATOM 3456 O O . GLY B 1 182 ? 26.5 -5.547 8.875 1 93.12 182 GLY B O 1
ATOM 3457 N N . PHE B 1 183 ? 24.891 -5.906 7.32 1 96.19 183 PHE B N 1
ATOM 3458 C CA . PHE B 1 183 ? 24.797 -4.5 6.945 1 96.19 183 PHE B CA 1
ATOM 3459 C C . PHE B 1 183 ? 23.531 -3.875 7.52 1 96.19 183 PHE B C 1
ATOM 3461 O O . PHE B 1 183 ? 22.594 -4.582 7.871 1 96.19 183 PHE B O 1
ATOM 3468 N N . THR B 1 184 ? 23.578 -2.568 7.633 1 96.12 184 THR B N 1
ATOM 3469 C CA . THR B 1 184 ? 22.438 -1.861 8.195 1 96.12 184 THR B CA 1
ATOM 3470 C C . THR B 1 184 ? 21.578 -1.258 7.086 1 96.12 184 THR B C 1
ATOM 3472 O O . THR B 1 184 ? 22.094 -0.569 6.203 1 96.12 184 THR B O 1
ATOM 3475 N N . VAL B 1 185 ? 20.312 -1.547 7.074 1 96.5 185 VAL B N 1
ATOM 3476 C CA . VAL B 1 185 ? 19.344 -0.942 6.164 1 96.5 185 VAL B CA 1
ATOM 3477 C C . VAL B 1 185 ? 18.516 0.102 6.914 1 96.5 185 VAL B C 1
ATOM 3479 O O . VAL B 1 185 ? 17.891 -0.203 7.934 1 96.5 185 VAL B O 1
ATOM 3482 N N . SER B 1 186 ? 18.5 1.312 6.496 1 94.94 186 SER B N 1
ATOM 3483 C CA . SER B 1 186 ? 17.828 2.404 7.18 1 94.94 186 SER B CA 1
ATOM 3484 C C . SER B 1 186 ? 17.047 3.27 6.195 1 94.94 186 SER B C 1
ATOM 3486 O O . SER B 1 186 ? 17.094 3.041 4.984 1 94.94 186 SER B O 1
ATOM 3488 N N . PHE B 1 187 ? 16.297 4.199 6.719 1 93.94 187 PHE B N 1
ATOM 3489 C CA . PHE B 1 187 ? 15.359 4.988 5.922 1 93.94 187 PHE B CA 1
ATOM 3490 C C . PHE B 1 187 ? 15.469 6.469 6.262 1 93.94 187 PHE B C 1
ATOM 3492 O O . PHE B 1 187 ? 15.406 6.848 7.434 1 93.94 187 PHE B O 1
ATOM 3499 N N . ALA B 1 188 ? 15.633 7.297 5.262 1 91.44 188 ALA B N 1
ATOM 3500 C CA . ALA B 1 188 ? 15.695 8.742 5.477 1 91.44 188 ALA B CA 1
ATOM 3501 C C . ALA B 1 188 ? 15.336 9.5 4.203 1 91.44 188 ALA B C 1
ATOM 3503 O O . ALA B 1 188 ? 15.773 9.133 3.107 1 91.44 188 ALA B O 1
ATOM 3504 N N . GLU B 1 189 ? 14.492 10.43 4.355 1 90.31 189 GLU B N 1
ATOM 3505 C CA . GLU B 1 189 ? 14.219 11.398 3.305 1 90.31 189 GLU B CA 1
ATOM 3506 C C . GLU B 1 189 ? 13.773 10.711 2.018 1 90.31 189 GLU B C 1
ATOM 3508 O O . GLU B 1 189 ? 14.297 11 0.941 1 90.31 189 GLU B O 1
ATOM 3513 N N . GLY B 1 190 ? 12.977 9.711 2.193 1 90 190 GLY B N 1
ATOM 3514 C CA . GLY B 1 190 ? 12.367 9.062 1.045 1 90 190 GLY B CA 1
ATOM 3515 C C . GLY B 1 190 ? 13.242 7.984 0.432 1 90 190 GLY B C 1
ATOM 3516 O O . GLY B 1 190 ? 12.938 7.469 -0.645 1 90 190 GLY B O 1
ATOM 3517 N N . LYS B 1 191 ? 14.336 7.691 1.181 1 94 191 LYS B N 1
ATOM 3518 C CA . LYS B 1 191 ? 15.281 6.75 0.588 1 94 191 LYS B CA 1
ATOM 3519 C C . LYS B 1 191 ? 15.586 5.598 1.545 1 94 191 LYS B C 1
ATOM 3521 O O . LYS B 1 191 ? 15.383 5.723 2.754 1 94 191 LYS B O 1
ATOM 3526 N N . ILE B 1 192 ? 15.969 4.488 0.938 1 96.31 192 ILE B N 1
ATOM 3527 C CA . ILE B 1 192 ? 16.531 3.336 1.632 1 96.31 192 ILE B CA 1
ATOM 3528 C C . ILE B 1 192 ? 18.062 3.375 1.543 1 96.31 192 ILE B C 1
ATOM 3530 O O . ILE B 1 192 ? 18.625 3.479 0.45 1 96.31 192 ILE B O 1
ATOM 3534 N N . PHE B 1 193 ? 18.719 3.316 2.684 1 96.38 193 PHE B N 1
ATOM 3535 C CA . PHE B 1 193 ? 20.172 3.322 2.717 1 96.38 193 PHE B CA 1
ATOM 3536 C C . PHE B 1 193 ? 20.719 1.979 3.199 1 96.38 193 PHE B C 1
ATOM 3538 O O . PHE B 1 193 ? 20.156 1.381 4.125 1 96.38 193 PHE B O 1
ATOM 3545 N N . VAL B 1 194 ? 21.672 1.492 2.549 1 97.69 194 VAL B N 1
ATOM 3546 C CA . VAL B 1 194 ? 22.422 0.325 2.99 1 97.69 194 VAL B CA 1
ATOM 3547 C C . VAL B 1 194 ? 23.828 0.749 3.41 1 97.69 194 VAL B C 1
ATOM 3549 O O . VAL B 1 194 ? 24.562 1.368 2.629 1 97.69 194 VAL B O 1
ATOM 3552 N N . SER B 1 195 ? 24.188 0.426 4.668 1 96.88 195 SER B N 1
ATOM 3553 C CA . SER B 1 195 ? 25.422 0.974 5.199 1 96.88 195 SER B CA 1
ATOM 3554 C C . SER B 1 195 ? 26.266 -0.106 5.879 1 96.88 195 SER B C 1
ATOM 3556 O O . SER B 1 195 ? 25.719 -1.118 6.336 1 96.88 195 SER B O 1
ATOM 3558 N N . ASP B 1 196 ? 27.531 0.083 5.844 1 94.69 196 ASP B N 1
ATOM 3559 C CA . ASP B 1 196 ? 28.516 -0.697 6.586 1 94.69 196 ASP B CA 1
ATOM 3560 C C . ASP B 1 196 ? 29.188 0.149 7.668 1 94.69 196 ASP B C 1
ATOM 3562 O O . ASP B 1 196 ? 29.953 1.059 7.363 1 94.69 196 ASP B O 1
ATOM 3566 N N . LYS B 1 197 ? 28.969 -0.158 8.898 1 90.69 197 LYS B N 1
ATOM 3567 C CA . LYS B 1 197 ? 29.547 0.588 10.008 1 90.69 197 LYS B CA 1
ATOM 3568 C C . LYS B 1 197 ? 29.297 2.086 9.859 1 90.69 197 LYS B C 1
ATOM 3570 O O . LYS B 1 197 ? 30.234 2.889 9.953 1 90.69 197 LYS B O 1
ATOM 3575 N N . GLY B 1 198 ? 28.141 2.408 9.398 1 89.56 198 GLY B N 1
ATOM 3576 C CA . GLY B 1 198 ? 27.719 3.797 9.375 1 89.5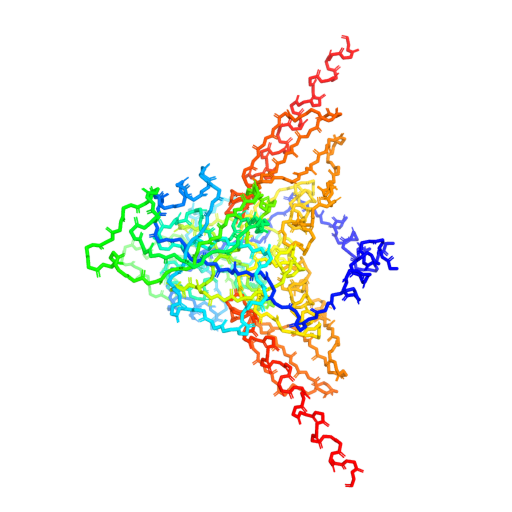6 198 GLY B CA 1
ATOM 3577 C C . GLY B 1 198 ? 27.938 4.465 8.031 1 89.56 198 GLY B C 1
ATOM 3578 O O . GLY B 1 198 ? 27.469 5.578 7.801 1 89.56 198 GLY B O 1
ATOM 3579 N N . ARG B 1 199 ? 28.656 3.811 7.148 1 93.94 199 ARG B N 1
ATOM 3580 C CA . ARG B 1 199 ? 28.922 4.383 5.832 1 93.94 199 ARG B CA 1
ATOM 3581 C C . ARG B 1 199 ? 28.016 3.773 4.773 1 93.94 199 ARG B C 1
ATOM 3583 O O . ARG B 1 199 ? 28.109 2.58 4.477 1 93.94 199 ARG B O 1
ATOM 3590 N N . ALA B 1 200 ? 27.219 4.648 4.172 1 95.69 200 ALA B N 1
ATOM 3591 C CA . ALA B 1 200 ? 26.281 4.188 3.16 1 95.69 200 ALA B CA 1
ATOM 3592 C C . ALA B 1 200 ? 27 3.838 1.858 1 95.69 200 ALA B C 1
ATOM 3594 O O . ALA B 1 200 ? 27.844 4.602 1.383 1 95.69 200 ALA B O 1
ATOM 3595 N N . PHE B 1 201 ? 26.719 2.658 1.322 1 96.12 201 PHE B N 1
ATOM 3596 C CA . PHE B 1 201 ? 27.359 2.283 0.07 1 96.12 201 PHE B CA 1
ATOM 3597 C C . PHE B 1 201 ? 26.328 2.035 -1.021 1 96.12 201 PHE B C 1
ATOM 3599 O O . PHE B 1 201 ? 26.672 1.825 -2.184 1 96.12 201 PHE B O 1
ATOM 3606 N N . ALA B 1 202 ? 25.062 2.043 -0.696 1 96.75 202 ALA B N 1
ATOM 3607 C CA . ALA B 1 202 ? 23.969 1.928 -1.66 1 96.75 202 ALA B CA 1
ATOM 3608 C C . ALA B 1 202 ? 22.75 2.701 -1.192 1 96.75 202 ALA B C 1
ATOM 3610 O O . ALA B 1 202 ? 22.531 2.879 0.01 1 96.75 202 ALA B O 1
ATOM 3611 N N . ARG B 1 203 ? 22.016 3.178 -2.119 1 96.88 203 ARG B N 1
ATOM 3612 C CA . ARG B 1 203 ? 20.781 3.895 -1.818 1 96.88 203 ARG B CA 1
ATOM 3613 C C . ARG B 1 203 ? 19.719 3.637 -2.887 1 96.88 203 ARG B C 1
ATOM 3615 O O . ARG B 1 203 ? 20.047 3.484 -4.066 1 96.88 203 ARG B O 1
ATOM 3622 N N . TYR B 1 204 ? 18.516 3.543 -2.486 1 96.69 204 TYR B N 1
ATOM 3623 C CA . TYR B 1 204 ? 17.359 3.35 -3.359 1 96.69 204 TYR B CA 1
ATOM 3624 C C . TYR B 1 204 ? 16.203 4.266 -2.957 1 96.69 204 TYR B C 1
ATOM 3626 O O . TYR B 1 204 ? 16.016 4.543 -1.772 1 96.69 204 TYR B O 1
ATOM 3634 N N . GLU B 1 205 ? 15.414 4.727 -3.883 1 94.19 205 GLU B N 1
ATOM 3635 C CA . GLU B 1 205 ? 14.211 5.492 -3.574 1 94.19 205 GLU B CA 1
ATOM 3636 C C . GLU B 1 205 ? 13.102 4.586 -3.047 1 94.19 205 GLU B C 1
ATOM 3638 O O . GLU B 1 205 ? 12.883 3.492 -3.572 1 94.19 205 GLU B O 1
ATOM 3643 N N . ILE B 1 206 ? 12.453 5.012 -2.018 1 93.88 206 ILE B N 1
ATOM 3644 C CA . ILE B 1 206 ? 11.32 4.258 -1.497 1 93.88 206 ILE B CA 1
ATOM 3645 C C . ILE B 1 206 ? 10.242 4.133 -2.574 1 93.88 206 ILE B C 1
ATOM 3647 O O . ILE B 1 206 ? 9.594 3.094 -2.689 1 93.88 206 ILE B O 1
ATOM 3651 N N . SER B 1 207 ? 10.086 5.156 -3.389 1 89.06 207 SER B N 1
ATOM 3652 C CA . SER B 1 207 ? 9.117 5.121 -4.477 1 89.06 207 SER B CA 1
ATOM 3653 C C . SER B 1 207 ? 9.406 3.979 -5.441 1 89.06 207 SER B C 1
ATOM 3655 O O . SER B 1 207 ? 8.484 3.344 -5.961 1 89.06 207 SER B O 1
ATOM 3657 N N . HIS B 1 208 ? 10.711 3.705 -5.633 1 92 208 HIS B N 1
ATOM 3658 C CA . HIS B 1 208 ? 11.086 2.588 -6.492 1 92 208 HIS B CA 1
ATOM 3659 C C . HIS B 1 208 ? 10.703 1.254 -5.859 1 92 208 HIS B C 1
ATOM 3661 O O . HIS B 1 208 ? 10.25 0.343 -6.555 1 92 208 HIS B O 1
ATOM 3667 N N . PHE B 1 209 ? 10.906 1.146 -4.582 1 94.12 209 PHE B N 1
ATOM 3668 C CA . PHE B 1 209 ? 10.531 -0.068 -3.867 1 94.12 209 PHE B CA 1
ATOM 3669 C C . PHE B 1 209 ? 9.031 -0.304 -3.951 1 94.12 209 PHE B C 1
ATOM 3671 O O . PHE B 1 209 ? 8.586 -1.438 -4.141 1 94.12 209 PHE B O 1
ATOM 3678 N N . LEU B 1 210 ? 8.281 0.737 -3.848 1 88.38 210 LEU B N 1
ATOM 3679 C CA . LEU B 1 210 ? 6.828 0.627 -3.891 1 88.38 210 LEU B CA 1
ATOM 3680 C C . LEU B 1 210 ? 6.359 0.196 -5.277 1 88.38 210 LEU B C 1
ATOM 3682 O O . LEU B 1 210 ? 5.332 -0.473 -5.406 1 88.38 210 LEU B O 1
ATOM 3686 N N . GLN B 1 211 ? 7.07 0.513 -6.281 1 86.94 211 GLN B N 1
ATOM 3687 C CA . GLN B 1 211 ? 6.719 0.174 -7.656 1 86.94 211 GLN B CA 1
ATOM 3688 C C . GLN B 1 211 ? 7.199 -1.229 -8.016 1 86.94 211 GLN B C 1
ATOM 3690 O O . GLN B 1 211 ? 6.477 -1.989 -8.664 1 86.94 211 GLN B O 1
ATOM 3695 N N . ASP B 1 212 ? 8.414 -1.518 -7.609 1 91.81 212 ASP B N 1
ATOM 3696 C CA . ASP B 1 212 ? 9.023 -2.803 -7.934 1 91.81 212 ASP B CA 1
ATOM 3697 C C . ASP B 1 212 ? 9.875 -3.311 -6.777 1 91.81 212 ASP B C 1
ATOM 3699 O O . ASP B 1 212 ? 11.109 -3.297 -6.852 1 91.81 212 ASP B O 1
ATOM 3703 N N . PRO B 1 213 ? 9.211 -3.895 -5.805 1 93.94 213 PRO B N 1
ATOM 3704 C CA . PRO B 1 213 ? 9.953 -4.383 -4.645 1 93.94 213 PRO B CA 1
ATOM 3705 C C . PRO B 1 213 ? 10.984 -5.445 -5.008 1 93.94 213 PRO B C 1
ATOM 3707 O O . PRO B 1 213 ? 12.07 -5.492 -4.414 1 93.94 213 PRO B O 1
ATOM 3710 N N . GLY B 1 214 ? 10.688 -6.258 -6 1 92.69 214 GLY B N 1
ATOM 3711 C CA . GLY B 1 214 ? 11.617 -7.297 -6.398 1 92.69 214 GLY B CA 1
ATOM 3712 C C . GLY B 1 214 ? 12.945 -6.746 -6.891 1 92.69 214 GLY B C 1
ATOM 3713 O O . GLY B 1 214 ? 14.008 -7.238 -6.504 1 92.69 214 GLY B O 1
ATOM 3714 N N . ALA B 1 215 ? 12.812 -5.742 -7.688 1 93.94 215 ALA B N 1
ATOM 3715 C CA . ALA B 1 215 ? 14.016 -5.141 -8.25 1 93.94 215 ALA B CA 1
ATOM 3716 C C . ALA B 1 215 ? 14.891 -4.535 -7.148 1 93.94 215 ALA B C 1
ATOM 3718 O O . ALA B 1 215 ? 16.109 -4.688 -7.16 1 93.94 215 ALA B O 1
ATOM 3719 N N . VAL B 1 216 ? 14.305 -3.822 -6.23 1 96.5 216 VAL B N 1
ATOM 3720 C CA . VAL B 1 216 ? 15.047 -3.168 -5.156 1 96.5 216 VAL B CA 1
ATOM 3721 C C . VAL B 1 216 ? 15.672 -4.219 -4.246 1 96.5 216 VAL B C 1
ATOM 3723 O O . VAL B 1 216 ? 16.844 -4.094 -3.854 1 96.5 216 VAL B O 1
ATOM 3726 N N . VAL B 1 217 ? 14.938 -5.27 -3.957 1 97.56 217 VAL B N 1
ATOM 3727 C CA . VAL B 1 217 ? 15.414 -6.348 -3.1 1 97.56 217 VAL B CA 1
ATOM 3728 C C . VAL B 1 217 ? 16.625 -7.02 -3.744 1 97.56 217 VAL B C 1
ATOM 3730 O O . VAL B 1 217 ? 17.656 -7.227 -3.092 1 97.56 217 VAL B O 1
ATOM 3733 N N . ARG B 1 218 ? 16.531 -7.344 -4.98 1 96.19 218 ARG B N 1
ATOM 3734 C CA . ARG B 1 218 ? 17.641 -7.977 -5.691 1 96.19 218 ARG B CA 1
ATOM 3735 C C . ARG B 1 218 ? 18.844 -7.047 -5.762 1 96.19 218 ARG B C 1
ATOM 3737 O O . ARG B 1 218 ? 19.984 -7.496 -5.645 1 96.19 218 ARG B O 1
ATOM 3744 N N . GLY B 1 219 ? 18.531 -5.738 -5.961 1 96.62 219 GLY B N 1
ATOM 3745 C CA . GLY B 1 219 ? 19.609 -4.758 -5.969 1 96.62 219 GLY B CA 1
ATOM 3746 C C . GLY B 1 219 ? 20.359 -4.688 -4.656 1 96.62 219 GLY B C 1
ATOM 3747 O O . GLY B 1 219 ? 21.594 -4.742 -4.641 1 96.62 219 GLY B O 1
ATOM 3748 N N . ILE B 1 220 ? 19.656 -4.625 -3.588 1 97.25 220 ILE B N 1
ATOM 3749 C CA . ILE B 1 220 ? 20.266 -4.555 -2.266 1 97.25 220 ILE B CA 1
ATOM 3750 C C . ILE B 1 220 ? 21.078 -5.82 -2.006 1 97.25 220 ILE B C 1
ATOM 3752 O O . ILE B 1 220 ? 22.219 -5.75 -1.541 1 97.25 220 ILE B O 1
ATOM 3756 N N . ARG B 1 221 ? 20.516 -6.938 -2.273 1 96.12 221 ARG B N 1
ATOM 3757 C CA . ARG B 1 221 ? 21.203 -8.211 -2.07 1 96.12 221 ARG B CA 1
ATOM 3758 C C . ARG B 1 221 ? 22.5 -8.266 -2.871 1 96.12 221 ARG B C 1
ATOM 3760 O O . ARG B 1 221 ? 23.531 -8.672 -2.348 1 96.12 221 ARG B O 1
ATOM 3767 N N . ARG B 1 222 ? 22.344 -7.891 -4.129 1 95.31 222 ARG B N 1
ATOM 3768 C CA . ARG B 1 222 ? 23.516 -7.902 -5.008 1 95.31 222 ARG B CA 1
ATOM 3769 C C . ARG B 1 222 ? 24.625 -7.016 -4.453 1 95.31 222 ARG B C 1
ATOM 3771 O O . ARG B 1 222 ? 25.797 -7.41 -4.441 1 95.31 222 ARG B O 1
ATOM 3778 N N . GLU B 1 223 ? 24.266 -5.816 -4.012 1 95.5 223 GLU B N 1
ATOM 3779 C CA . GLU B 1 223 ? 25.234 -4.875 -3.459 1 95.5 223 GLU B CA 1
ATOM 3780 C C . GLU B 1 223 ? 25.875 -5.426 -2.186 1 95.5 223 GLU B C 1
ATOM 3782 O O . GLU B 1 223 ? 27.078 -5.242 -1.954 1 95.5 223 GLU B O 1
ATOM 3787 N N . CYS B 1 224 ? 25.156 -6.074 -1.405 1 94.56 224 CYS B N 1
ATOM 3788 C CA . CYS B 1 224 ? 25.656 -6.641 -0.163 1 94.56 224 CYS B CA 1
ATOM 3789 C C . CYS B 1 224 ? 26.594 -7.809 -0.442 1 94.56 224 CYS B C 1
ATOM 3791 O O . CYS B 1 224 ? 27.641 -7.953 0.213 1 94.56 224 CYS B O 1
ATOM 3793 N N . LEU B 1 225 ? 26.219 -8.617 -1.392 1 93.31 225 LEU B N 1
ATOM 3794 C CA . LEU B 1 225 ? 27.062 -9.742 -1.772 1 93.31 225 LEU B CA 1
ATOM 3795 C C . LEU B 1 225 ? 28.406 -9.25 -2.32 1 93.31 225 LEU B C 1
ATOM 3797 O O . LEU B 1 225 ? 29.453 -9.812 -1.998 1 93.31 225 LEU B O 1
ATOM 3801 N N . ARG B 1 226 ? 28.359 -8.227 -3.096 1 92.25 226 ARG B N 1
ATOM 3802 C CA . ARG B 1 226 ? 29.562 -7.641 -3.652 1 92.25 226 ARG B CA 1
ATOM 3803 C C . ARG B 1 226 ? 30.453 -7.078 -2.551 1 92.25 226 ARG B C 1
ATOM 3805 O O . ARG B 1 226 ? 31.672 -7.273 -2.57 1 92.25 226 ARG B O 1
ATOM 3812 N N . ARG B 1 227 ? 29.844 -6.438 -1.61 1 89.38 227 ARG B N 1
ATOM 3813 C CA . ARG B 1 227 ? 30.594 -5.84 -0.505 1 89.38 227 ARG B CA 1
ATOM 3814 C C . ARG B 1 227 ? 31.203 -6.914 0.383 1 89.38 227 ARG B C 1
ATOM 3816 O O . ARG B 1 227 ? 32.312 -6.742 0.881 1 89.38 227 ARG B O 1
ATOM 3823 N N . ASP B 1 228 ? 30.469 -7.98 0.623 1 87.5 228 ASP B N 1
ATOM 3824 C CA . ASP B 1 228 ? 30.953 -9.109 1.422 1 87.5 228 ASP B CA 1
ATOM 3825 C C . ASP B 1 228 ? 32.188 -9.75 0.79 1 87.5 228 ASP B C 1
ATOM 3827 O O . ASP B 1 228 ? 33.125 -10.117 1.492 1 87.5 228 ASP B O 1
ATOM 3831 N N . SER B 1 229 ? 32.125 -9.867 -0.492 1 85.62 229 SER B N 1
ATOM 3832 C CA . SER B 1 229 ? 33.25 -10.469 -1.209 1 85.62 229 SER B CA 1
ATOM 3833 C C . SER B 1 229 ? 34.5 -9.586 -1.156 1 85.62 229 SER B C 1
ATOM 3835 O O . SER B 1 229 ? 35.594 -10.078 -1.046 1 85.62 229 SER B O 1
ATOM 3837 N N . MET B 1 230 ? 34.219 -8.328 -1.192 1 82.56 230 MET B N 1
ATOM 3838 C CA . MET B 1 230 ? 35.344 -7.375 -1.152 1 82.56 230 MET B CA 1
ATOM 3839 C C . MET B 1 230 ? 36 -7.355 0.226 1 82.56 230 MET B C 1
ATOM 3841 O O . MET B 1 230 ? 37.219 -7.23 0.338 1 82.56 230 MET B O 1
ATOM 3845 N N . MET B 1 231 ? 35.219 -7.602 1.217 1 74.69 231 MET B N 1
ATOM 3846 C CA . MET B 1 231 ? 35.75 -7.594 2.584 1 74.69 231 MET B CA 1
ATOM 3847 C C . MET B 1 231 ? 36.531 -8.859 2.873 1 74.69 231 MET B C 1
ATOM 3849 O O . MET B 1 231 ? 37.531 -8.828 3.617 1 74.69 231 MET B O 1
ATOM 3853 N N . GLU B 1 232 ? 36.062 -9.922 2.303 1 71.88 232 GLU B N 1
ATOM 3854 C CA . GLU B 1 232 ? 36.781 -11.188 2.467 1 71.88 232 GLU B CA 1
ATOM 3855 C C . GLU B 1 232 ? 38.125 -11.156 1.768 1 71.88 232 GLU B C 1
ATOM 3857 O O . GLU B 1 232 ? 39.125 -11.688 2.285 1 71.88 232 GLU B O 1
ATOM 3862 N N . LEU B 1 233 ? 38.094 -10.477 0.704 1 71.25 233 LEU B N 1
ATOM 3863 C CA . LEU B 1 233 ? 39.344 -10.367 -0.048 1 71.25 233 LEU B CA 1
ATOM 3864 C C . LEU B 1 233 ? 40.344 -9.461 0.677 1 71.25 233 LEU B C 1
ATOM 3866 O O . LEU B 1 233 ? 41.562 -9.68 0.591 1 71.25 233 LEU B O 1
ATOM 3870 N N . SER B 1 234 ? 39.688 -8.461 1.271 1 63.78 234 SER B N 1
ATOM 3871 C CA . SER B 1 234 ? 40.594 -7.531 1.948 1 63.78 234 SER B CA 1
ATOM 3872 C C . SER B 1 234 ? 41.188 -8.164 3.197 1 63.78 234 SER B C 1
ATOM 3874 O O . SER B 1 234 ? 42.188 -7.66 3.73 1 63.78 234 SER B O 1
ATOM 3876 N N . LYS B 1 235 ? 40.594 -9.258 3.666 1 58.53 235 LYS B N 1
ATOM 3877 C CA . LYS B 1 235 ? 41.094 -9.938 4.844 1 58.53 235 LYS B CA 1
ATOM 3878 C C . LYS B 1 235 ? 42.219 -10.906 4.465 1 58.53 235 LYS B C 1
ATOM 3880 O O . LYS B 1 235 ? 42.938 -11.43 5.34 1 58.53 235 LYS B O 1
ATOM 3885 N N . ILE B 1 236 ? 42.406 -11.18 3.344 1 50.91 236 ILE B N 1
ATOM 3886 C CA . ILE B 1 236 ? 43.531 -11.984 2.91 1 50.91 236 ILE B CA 1
ATOM 3887 C C . ILE B 1 236 ? 44.719 -11.078 2.617 1 50.91 236 ILE B C 1
ATOM 3889 O O . ILE B 1 236 ? 44.594 -10.055 1.945 1 50.91 236 ILE B O 1
#

Secondary structure (DSSP, 8-state):
--HHHHHHHHHHHH--TT---EEEEEE--HHHHHHHHHHTEEEEEGGG--GGG----EEEEEE-HHHHGGG-EEEEEEEEEEEEEEEGGG-TTSPPPTT-TTSEEEEEEEEEEEEEEEEEBP--SS--EEEE-HHHHHH-SBGGGGG--SHHHHHHHHHHHHHHSSTTTT-TT---EEEETTEEEEEETTEEEEEETTEEEEEEEHHHHHH-HHHHHHHHHHHHHHHHHHHHHHT-/--HHHHHHHHHHHH--TT---EEEEEE--HHHHHHHHHHTEEEEEGGG--GGG----EEEEEE-HHHHGGG-EEEEEEEEEEEEEEEGGG-TTSPPPTT-TTSEEEEEEEEEEEEEEEEEBP--SS--EEEE-HHHHHH-SBGGGGG--SHHHHHHHHHHHHHHSSTTTT-TT---EEEETTEEEEEETTEEEEEETTEEEEEEEHHHHHH-HHHHHHHHHHHHHHHHHHHHHHH-

Sequence (472 aa):
MDLHSERLEAKLNAVDWAVRDVLVGTMRSLQQLDICRKDCFYYIPAERLQDSDFPVRYVALYQSQYVFGAQAGVRYYGEVMKCSAVRRSAITEVSPRRGTEGNFYYRFDIREWKQLNRPIEAKETGFVRDFTNLFLLEHSVQTPELWLRTEEEYRLCSALKRAVWGDTINEPDNSLAFEFRGFTVSFAEGKIFVSDKGRAFARYEISHFLQDPGAVVRGIRRECLRRDSMMELSKIMDLHSERLEAKLNAVDWAVRDVLVGTMRSLQQLDICRKDCFYYIPAERLQDSDFPVRYVALYQSQYVFGAQAGVRYYGEVMKCSAVRRSAITEVSPRRGTEGNFYYRFDIREWKQLNRPIEAKETGFVRDFTNLFLLEHSVQTPELWLRTEEEYRLCSALKRAVWGDTINEPDNSLAFEFRGFTVSFAEGKIFVSDKGRAFARYEISHFLQDPGAVVRGIRRECLRRDSMMELSKI

pLDDT: mean 91.79, std 8.92, range [40.44, 98.69]

Foldseek 3Di:
DPPVVVVVVVVLVVDDLQDFQEKEFEDPAPLSVVLCQVQQKDKDFPVLDDPVNPDRQKYWYAYACVHQPVPGATFKMFTFDDKDKDFPLVPPSDDDDPPRRGTIMIMTGGPHIDTQPAGAAELDRDTDIDTADPVQVNVHNHDLSRPDRDSLLNVLLVLLCCLLVPPCVPPPVDQDWDDRLQWIWGDDDQKIFTGHPPHTDDIDGVVVCVNRVNVVSVVVVVVSVVVVVVVVVVVD/DPPVVVVVVVVLVPDDLQDFQEKEFEDPAPLSVVLCQVQQKDKDFPVLDDPVNPDRQKYWYAAACVHPPVPGATFKMFTFPDKDKDFPLVPPSDDDDPPRRGTIMIMTGGPHIDTQPAGAAELDRDTDIDTADPVQVNVHNHDLSRPDRDSLLNVLLVLLCCLLVPPCVPPPPDQDWDDRLQWIWGDDDQKIFTGHPPHTDDIDGVVVCVNRVNVVSVVVVVVSVVVVVVVVVVVD

Nearest PDB structures (foldseek):
  6psm-assembly3_F  TM=1.980E-01  e=6.516E-01  Pseudoalteromonas fuliginea
  6psm-assembly2_E  TM=1.940E-01  e=7.820E-01  Pseudoalteromonas fuliginea
  6psm-assembly3_D  TM=1.938E-01  e=1.197E+00  Pseudoalteromonas fuliginea
  6prm-assembly1_B  TM=1.921E-01  e=1.437E+00  Pseudoalteromonas fuliginea
  6psm-assembly3_F  TM=2.359E-01  e=7.484E-01  Pseudoalteromonas fuliginea

Solvent-accessible surface area (backbone atoms only — not comparable to full-atom values): 25414 Å² total; per-residue (Å²): 130,57,69,66,54,52,52,50,49,53,53,56,71,66,55,61,61,86,56,48,31,23,35,36,37,55,49,91,43,72,65,54,45,51,49,29,64,74,71,26,36,48,74,46,58,40,87,78,56,55,81,84,53,58,71,59,46,28,42,31,42,30,28,40,46,90,81,43,49,92,67,31,9,39,40,38,34,24,45,46,72,42,79,43,81,40,42,33,62,72,46,68,92,51,82,62,57,88,91,42,41,78,40,56,20,36,36,34,36,30,76,49,78,42,60,34,23,54,52,20,38,59,67,62,91,62,90,48,74,49,57,24,32,68,66,40,67,27,39,36,62,36,48,48,51,36,63,58,63,44,69,67,50,46,52,51,43,51,52,51,46,52,44,71,71,37,53,52,48,39,32,86,89,46,76,55,60,47,76,57,95,90,24,41,39,34,61,50,64,32,25,36,36,34,21,57,95,84,43,70,81,47,74,43,50,44,69,51,35,74,66,35,45,41,60,47,40,52,48,52,50,50,53,49,52,53,51,52,51,51,52,55,54,67,70,99,127,58,70,68,54,52,54,49,50,55,53,57,71,67,56,60,62,85,54,49,31,24,37,36,37,55,50,92,42,71,66,53,46,51,49,28,63,74,72,25,36,50,73,44,57,40,87,78,56,57,79,84,53,57,70,60,48,27,42,30,42,31,27,40,46,90,80,42,49,92,66,30,9,38,40,40,35,25,43,46,72,43,78,43,82,39,42,34,61,72,46,68,93,52,81,65,56,89,90,42,42,78,40,56,20,36,38,33,37,29,75,48,78,41,59,36,25,54,53,21,38,59,67,62,90,64,88,49,73,50,58,24,32,71,68,40,68,27,39,36,63,37,49,49,50,34,64,57,63,43,68,68,51,46,53,52,45,51,51,50,46,52,44,73,73,36,53,53,48,37,32,85,90,46,77,56,60,49,76,56,94,90,24,41,37,34,61,48,64,32,25,38,35,36,21,55,96,83,44,70,80,46,75,44,50,45,69,51,35,74,66,34,45,42,60,48,42,51,48,52,51,52,52,48,54,52,51,52,52,52,52,56,54,67,70,100

Radius of gyration: 25.75 Å; Cα contacts (8 Å, |Δi|>4): 861; chains: 2; bounding box: 77×76×66 Å

Organism: NCBI:txid853